Protein AF-A0AAW0S552-F1 (afdb_monomer_lite)

InterPro domains:
  IPR000876 Small ribosomal subunit protein eS4 [MF_00485] (7-237)
  IPR002942 RNA-binding S4 domain [SM00363] (42-106)
  IPR004113 FAD-binding oxidoreductase/transferase, type 4, C-terminal [PF02913] (469-713)
  IPR005824 KOW [PF00467] (178-211)
  IPR006094 FAD linked oxidase, N-terminal [PF01565] (293-431)
  IPR013843 Small ribosomal subunit protein eS4, N-terminal [PF08071] (3-39)
  IPR013845 Small ribosomal subunit protein eS4, central region [PF00900] (95-169)
  IPR014722 Large ribosomal subunit protein uL2, domain 2 [G3DSA:2.30.30.30] (175-244)
  IPR016164 FAD-linked oxidase-like, C-terminal [SSF55103] (472-716)
  IPR016166 FAD-binding domain, PCMH-type [PS51387] (289-468)
  IPR016169 FAD-binding, type PCMH, subdomain 2 [G3DSA:3.30.465.10] (263-484)
  IPR016171 Vanillyl-alcohol oxidase, C-terminal subdomain 2 [G3DSA:1.10.45.10] (675-714)
  IPR018199 Small ribosomal subunit protein eS4, N-terminal, conserved site [PS00528] (8-22)
  IPR032277 Small ribosomal subunit protein eS4, C-terminal domain [PF16121] (212-255)
  IPR036318 FAD-binding, type PCMH-like superfamily [SSF56176] (254-469)
  IPR036986 RNA-binding S4 domain superfamily [G3DSA:3.10.290.10] (1-117)
  IPR038237 Small ribosomal subunit protein eS4, central domain superfamily [G3DSA:2.40.50.740] (122-172)
  IPR041982 Small ribosomal subunit protein eS4, KOW domain [cd06087] (175-229)

Structure (mmCIF, N/CA/C/O backbone):
data_AF-A0AAW0S552-F1
#
_entry.id   AF-A0AAW0S552-F1
#
loop_
_atom_site.group_PDB
_atom_site.id
_atom_site.type_symbol
_atom_site.label_atom_id
_atom_site.label_alt_id
_atom_site.label_comp_id
_atom_site.label_asym_id
_atom_site.label_entity_id
_atom_site.label_seq_id
_atom_site.pdbx_PDB_ins_code
_atom_site.Cartn_x
_atom_site.Cartn_y
_atom_site.Cartn_z
_atom_site.occupancy
_atom_site.B_iso_or_equiv
_atom_site.auth_seq_id
_atom_site.auth_comp_id
_atom_site.auth_asym_id
_atom_site.auth_atom_id
_atom_site.pdbx_PDB_model_num
ATOM 1 N N . MET A 1 1 ? 35.941 -32.956 -36.647 1.00 34.06 1 MET A N 1
ATOM 2 C CA . MET A 1 1 ? 36.296 -31.707 -37.362 1.00 34.06 1 MET A CA 1
ATOM 3 C C . MET A 1 1 ? 35.033 -31.052 -37.908 1.00 34.06 1 MET A C 1
ATOM 5 O O . MET A 1 1 ? 34.411 -31.610 -38.804 1.00 34.06 1 MET A O 1
ATOM 9 N N . ALA A 1 2 ? 34.621 -29.905 -37.363 1.00 32.38 2 ALA A N 1
ATOM 10 C CA . ALA A 1 2 ? 33.518 -29.131 -37.929 1.00 32.38 2 ALA A CA 1
ATOM 11 C C . ALA A 1 2 ? 33.909 -28.647 -39.337 1.00 32.38 2 ALA A C 1
ATOM 13 O O . ALA A 1 2 ? 34.936 -27.987 -39.502 1.00 32.38 2 ALA A O 1
ATOM 14 N N . ARG A 1 3 ? 33.120 -28.993 -40.362 1.00 41.25 3 ARG A N 1
ATOM 15 C CA . ARG A 1 3 ? 33.304 -28.464 -41.722 1.00 41.25 3 ARG A CA 1
ATOM 16 C C . ARG A 1 3 ? 33.138 -26.942 -41.658 1.00 41.25 3 ARG A C 1
ATOM 18 O O . ARG A 1 3 ? 32.033 -26.456 -41.432 1.00 41.25 3 ARG A O 1
ATOM 25 N N . GLY A 1 4 ? 34.233 -26.198 -41.819 1.00 46.31 4 GLY A N 1
ATOM 26 C CA . GLY A 1 4 ? 34.212 -24.735 -41.851 1.00 46.31 4 GLY A CA 1
ATOM 27 C C . GLY A 1 4 ? 33.254 -24.188 -42.918 1.00 46.31 4 GLY A C 1
ATOM 28 O O . GLY A 1 4 ? 32.936 -24.860 -43.901 1.00 46.31 4 GLY A O 1
ATOM 29 N N . ILE A 1 5 ? 32.786 -22.953 -42.716 1.00 50.88 5 ILE A N 1
ATOM 30 C CA . ILE A 1 5 ? 31.801 -22.284 -43.579 1.00 50.88 5 ILE A CA 1
ATOM 31 C C . ILE A 1 5 ? 32.286 -22.288 -45.043 1.00 50.88 5 ILE A C 1
ATOM 33 O O . ILE A 1 5 ? 33.335 -21.731 -45.372 1.00 50.88 5 ILE A O 1
ATOM 37 N N . LYS A 1 6 ? 31.506 -22.919 -45.933 1.00 50.22 6 LYS A N 1
ATOM 38 C CA . LYS A 1 6 ? 31.803 -23.076 -47.368 1.00 50.22 6 LYS A CA 1
ATOM 39 C C . LYS A 1 6 ? 32.003 -21.707 -48.047 1.00 50.22 6 LYS A C 1
ATOM 41 O O . LYS A 1 6 ? 31.124 -20.846 -48.011 1.00 50.22 6 LYS A O 1
ATOM 46 N N . LYS A 1 7 ? 33.142 -21.519 -48.730 1.00 51.88 7 LYS A N 1
ATOM 47 C CA . LYS A 1 7 ? 33.541 -20.254 -49.393 1.00 51.88 7 LYS A CA 1
ATOM 48 C C . LYS A 1 7 ? 32.578 -19.762 -50.500 1.00 51.88 7 LYS A C 1
ATOM 50 O O . LYS A 1 7 ? 32.650 -18.590 -50.843 1.00 51.88 7 LYS A O 1
ATOM 55 N N . HIS A 1 8 ? 31.651 -20.590 -50.998 1.00 59.78 8 HIS A N 1
ATOM 56 C CA . HIS A 1 8 ? 30.729 -20.261 -52.104 1.00 59.78 8 HIS A CA 1
ATOM 57 C C . HIS A 1 8 ? 29.352 -19.696 -51.693 1.00 59.78 8 HIS A C 1
ATOM 59 O O . HIS A 1 8 ? 28.524 -19.419 -52.561 1.00 59.78 8 HIS A O 1
ATOM 65 N N . GLN A 1 9 ? 29.048 -19.545 -50.398 1.00 66.38 9 GLN A N 1
ATOM 66 C CA . GLN A 1 9 ? 27.740 -19.021 -49.978 1.00 66.38 9 GLN A CA 1
ATOM 67 C C . GLN A 1 9 ? 27.596 -17.519 -50.282 1.00 66.38 9 GLN A C 1
ATOM 69 O O . GLN A 1 9 ? 28.344 -16.703 -49.746 1.00 66.38 9 GLN A O 1
ATOM 74 N N . LYS A 1 10 ? 26.599 -17.158 -51.105 1.00 73.81 10 LYS A N 1
ATOM 75 C CA . LYS A 1 10 ? 26.245 -15.765 -51.463 1.00 73.81 10 LYS A CA 1
ATOM 76 C C . LYS A 1 10 ? 25.393 -15.051 -50.396 1.00 73.81 10 LYS A C 1
ATOM 78 O O . LYS A 1 10 ? 25.323 -13.824 -50.371 1.00 73.81 10 LYS A O 1
ATOM 83 N N . ARG A 1 11 ? 24.740 -15.811 -49.514 1.00 80.00 11 ARG A N 1
ATOM 84 C CA . ARG A 1 11 ? 23.916 -15.327 -48.393 1.00 80.00 11 ARG A CA 1
ATOM 85 C C . ARG A 1 11 ? 24.325 -16.051 -47.116 1.00 80.00 11 ARG A C 1
ATOM 87 O O . ARG A 1 11 ? 24.794 -17.183 -47.187 1.00 80.00 11 ARG A O 1
ATOM 94 N N . LEU A 1 12 ? 24.128 -15.407 -45.974 1.00 82.56 12 LEU A N 1
ATOM 95 C CA . LEU A 1 12 ? 24.342 -15.988 -44.650 1.00 82.56 12 LEU A CA 1
ATOM 96 C C . LEU A 1 12 ? 23.128 -15.736 -43.753 1.00 82.56 12 LEU A C 1
ATOM 98 O O . LEU A 1 12 ? 22.312 -14.862 -44.054 1.00 82.56 12 LEU A O 1
ATOM 102 N N . SER A 1 13 ? 23.011 -16.504 -42.669 1.00 80.00 13 SER A N 1
ATOM 103 C CA . SER A 1 13 ? 22.047 -16.213 -41.603 1.00 80.00 13 SER A CA 1
ATOM 104 C C . SER A 1 13 ? 22.439 -14.891 -40.956 1.00 80.00 13 SER A C 1
ATOM 106 O O . SER A 1 13 ? 23.504 -14.802 -40.345 1.00 80.00 13 SER A O 1
ATOM 108 N N . ALA A 1 14 ? 21.619 -13.864 -41.152 1.00 78.50 14 ALA A N 1
ATOM 109 C CA . ALA A 1 14 ? 21.895 -12.510 -40.714 1.00 78.50 14 ALA A CA 1
ATOM 110 C C . ALA A 1 14 ? 22.118 -12.488 -39.196 1.00 78.50 14 ALA A C 1
ATOM 112 O O . ALA A 1 14 ? 21.278 -12.995 -38.448 1.00 78.50 14 ALA A O 1
ATOM 113 N N . PRO A 1 15 ? 23.234 -11.915 -38.724 1.00 78.31 15 PRO A N 1
ATOM 114 C CA . PRO A 1 15 ? 23.424 -11.682 -37.308 1.00 78.31 15 PRO A CA 1
ATOM 115 C C . PRO A 1 15 ? 22.286 -10.847 -36.713 1.00 78.31 15 PRO A C 1
ATOM 117 O O . PRO A 1 15 ? 21.790 -9.907 -37.338 1.00 78.31 15 PRO A O 1
ATOM 120 N N . SER A 1 16 ? 21.917 -11.142 -35.466 1.00 73.69 16 SER A N 1
ATOM 121 C CA . SER A 1 16 ? 20.853 -10.433 -34.738 1.00 73.69 16 SER A CA 1
ATOM 122 C C . SER A 1 16 ? 21.083 -8.919 -34.659 1.00 73.69 16 SER A C 1
ATOM 124 O O . SER A 1 16 ? 20.129 -8.141 -34.662 1.00 73.69 16 SER A O 1
ATOM 126 N N . HIS A 1 17 ? 22.346 -8.485 -34.665 1.00 72.06 17 HIS A N 1
ATOM 127 C CA . HIS A 1 17 ? 22.723 -7.078 -34.623 1.00 72.06 17 HIS A CA 1
ATOM 128 C C . HIS A 1 17 ? 22.468 -6.309 -35.936 1.00 72.06 17 HIS A C 1
ATOM 130 O O . HIS A 1 17 ? 22.618 -5.090 -35.940 1.00 72.06 17 HIS A O 1
ATOM 136 N N . TRP A 1 18 ? 22.063 -6.970 -37.033 1.00 78.81 18 TRP A N 1
ATOM 137 C CA . TRP A 1 18 ? 21.659 -6.302 -38.287 1.00 78.81 18 TRP A CA 1
ATOM 138 C C . TRP A 1 18 ? 20.209 -5.819 -38.285 1.00 78.81 18 TRP A C 1
ATOM 140 O O . TRP A 1 18 ? 19.870 -4.953 -39.090 1.00 78.81 18 TRP A O 1
ATOM 150 N N . LEU A 1 19 ? 19.378 -6.344 -37.373 1.00 71.62 19 LEU A N 1
ATOM 151 C CA . LEU A 1 19 ? 18.000 -5.898 -37.143 1.00 71.62 19 LEU A CA 1
ATOM 152 C C . LEU A 1 19 ? 17.183 -5.861 -38.452 1.00 71.62 19 LEU A C 1
ATOM 154 O O . LEU A 1 19 ? 16.683 -4.815 -38.873 1.00 71.62 19 LEU A O 1
ATOM 158 N N . LEU A 1 20 ? 17.099 -7.019 -39.117 1.00 74.75 20 LEU A N 1
ATOM 159 C CA . LEU A 1 20 ? 16.210 -7.215 -40.264 1.00 74.75 20 LEU A CA 1
ATOM 160 C C . LEU A 1 20 ? 14.746 -7.175 -39.809 1.00 74.75 20 LEU A C 1
ATOM 162 O O . LEU A 1 20 ? 14.437 -7.499 -38.661 1.00 74.75 20 LEU A O 1
ATOM 166 N N . ASP A 1 21 ? 13.843 -6.764 -40.699 1.00 65.44 21 ASP A N 1
ATOM 167 C CA . ASP A 1 21 ? 12.416 -6.769 -40.378 1.00 65.44 21 ASP A CA 1
ATOM 168 C C . ASP A 1 21 ? 11.881 -8.214 -40.309 1.00 65.44 21 ASP A C 1
ATOM 170 O O . ASP A 1 21 ? 12.421 -9.117 -40.956 1.00 65.44 21 ASP A O 1
ATOM 174 N N . LYS A 1 22 ? 10.815 -8.441 -39.527 1.00 59.59 22 LYS A N 1
ATOM 175 C CA . LYS A 1 22 ? 10.247 -9.783 -39.296 1.00 59.59 22 LYS A CA 1
ATOM 176 C C . LYS A 1 22 ? 9.752 -10.474 -40.582 1.00 59.59 22 LYS A C 1
ATOM 178 O O . LYS A 1 22 ? 9.683 -11.697 -40.601 1.00 59.59 22 LYS A O 1
ATOM 183 N N . LEU A 1 23 ? 9.426 -9.718 -41.635 1.00 54.12 23 LEU A N 1
ATOM 184 C CA . LEU A 1 23 ? 8.853 -10.219 -42.895 1.00 54.12 23 LEU A CA 1
ATOM 185 C C . LEU A 1 23 ? 9.921 -10.503 -43.972 1.00 54.12 23 LEU A C 1
ATOM 187 O O . LEU A 1 23 ? 9.688 -11.267 -44.902 1.00 54.12 23 LEU A O 1
ATOM 191 N N . SER A 1 24 ? 11.113 -9.922 -43.840 1.00 60.47 24 SER A N 1
ATOM 192 C CA . SER A 1 24 ? 12.215 -9.967 -44.812 1.00 60.47 24 SER A CA 1
ATOM 193 C C . SER A 1 24 ? 13.096 -11.219 -44.701 1.00 60.47 24 SER A C 1
ATOM 195 O O . SER A 1 24 ? 13.981 -11.432 -45.539 1.00 60.47 24 SER A O 1
ATOM 197 N N . GLY A 1 25 ? 12.814 -12.076 -43.714 1.00 63.88 25 GLY A N 1
ATOM 198 C CA . GLY A 1 25 ? 13.479 -13.356 -43.479 1.00 63.88 25 GLY A CA 1
ATOM 199 C C . GLY A 1 25 ? 14.821 -13.253 -42.739 1.00 63.88 25 GLY A C 1
ATOM 200 O O . GLY A 1 25 ? 15.361 -12.177 -42.504 1.00 63.88 25 GLY A O 1
ATOM 201 N N . VAL A 1 26 ? 15.386 -14.411 -42.378 1.00 71.50 26 VAL A N 1
ATOM 202 C CA . VAL A 1 26 ? 16.596 -14.524 -41.529 1.00 71.50 26 VAL A CA 1
ATOM 203 C C . VAL A 1 26 ? 17.903 -14.448 -42.339 1.00 71.50 26 VAL A C 1
ATOM 205 O O . VAL A 1 26 ? 18.991 -14.441 -41.776 1.00 71.50 26 VAL A O 1
ATOM 208 N N . TYR A 1 27 ? 17.843 -14.378 -43.673 1.00 79.81 27 TYR A N 1
ATOM 209 C CA . TYR A 1 27 ? 19.029 -14.432 -44.538 1.00 79.81 27 TYR A CA 1
ATOM 210 C C . TYR A 1 27 ? 19.351 -13.088 -45.191 1.00 79.81 27 TYR A C 1
ATOM 212 O O . TYR A 1 27 ? 18.519 -12.523 -45.902 1.00 79.81 27 TYR A O 1
ATOM 220 N N . ALA A 1 28 ? 20.606 -12.650 -45.104 1.00 83.50 28 ALA A N 1
ATOM 221 C CA . ALA A 1 28 ? 21.096 -11.434 -45.756 1.00 83.50 28 ALA A CA 1
ATOM 222 C C . ALA A 1 28 ? 22.297 -11.707 -46.683 1.00 83.50 28 ALA A C 1
ATOM 224 O O . ALA A 1 28 ? 22.940 -12.759 -46.573 1.00 83.50 28 ALA A O 1
ATOM 225 N N . PRO A 1 29 ? 22.586 -10.801 -47.640 1.00 86.25 29 PRO A N 1
ATOM 226 C CA . PRO A 1 29 ? 23.786 -10.880 -48.468 1.00 86.25 29 PRO A CA 1
ATOM 227 C C . PRO A 1 29 ? 25.047 -10.979 -47.609 1.00 86.25 29 PRO A C 1
ATOM 229 O O . PRO A 1 29 ? 25.197 -10.256 -46.624 1.00 86.25 29 PRO A O 1
ATOM 232 N N . LYS A 1 30 ? 25.947 -11.894 -47.975 1.00 86.19 30 LYS A N 1
ATOM 233 C CA . LYS A 1 30 ? 27.215 -12.066 -47.266 1.00 86.19 30 LYS A CA 1
ATOM 234 C C . LYS A 1 30 ? 28.119 -10.844 -47.515 1.00 86.19 30 LYS A C 1
ATOM 236 O O . LYS A 1 30 ? 28.298 -10.498 -48.680 1.00 86.19 30 LYS A O 1
ATOM 241 N N . PRO A 1 31 ? 28.713 -10.230 -46.474 1.00 88.50 31 PRO A N 1
ATOM 242 C CA . PRO A 1 31 ? 29.664 -9.144 -46.652 1.00 88.50 31 PRO A CA 1
ATOM 243 C C . PRO A 1 31 ? 30.914 -9.610 -47.408 1.00 88.50 31 PRO A C 1
ATOM 245 O O . PRO A 1 31 ? 31.376 -10.745 -47.235 1.00 88.50 31 PRO A O 1
ATOM 248 N N . SER A 1 32 ? 31.460 -8.725 -48.235 1.00 88.12 32 SER A N 1
ATOM 249 C CA . SER A 1 32 ? 32.746 -8.888 -48.911 1.00 88.12 32 SER A CA 1
ATOM 250 C C . SER A 1 32 ? 33.887 -8.974 -47.889 1.00 88.12 32 SER A C 1
ATOM 252 O O . SER A 1 32 ? 33.740 -8.580 -46.730 1.00 88.12 32 SER A O 1
ATOM 254 N N . ALA A 1 33 ? 35.054 -9.472 -48.306 1.00 83.75 33 ALA A N 1
ATOM 255 C CA . ALA A 1 33 ? 36.259 -9.359 -47.484 1.00 83.75 33 ALA A CA 1
ATOM 256 C C . ALA A 1 33 ? 36.639 -7.877 -47.321 1.00 83.75 33 ALA A C 1
ATOM 258 O O . ALA A 1 33 ? 36.611 -7.118 -48.289 1.00 83.75 33 ALA A O 1
ATOM 259 N N . GLY A 1 34 ? 36.992 -7.462 -46.106 1.00 85.38 34 GLY A N 1
ATOM 260 C CA . GLY A 1 34 ? 37.284 -6.063 -45.817 1.00 85.38 34 GLY A CA 1
ATOM 261 C C . GLY A 1 34 ? 37.871 -5.843 -44.420 1.00 85.38 34 GLY A C 1
ATOM 262 O O . GLY A 1 34 ? 38.338 -6.803 -43.803 1.00 85.38 34 GLY A O 1
ATOM 263 N N . PRO A 1 35 ? 37.876 -4.589 -43.934 1.00 84.12 35 PRO A N 1
ATOM 264 C CA . PRO A 1 35 ? 38.558 -4.199 -42.693 1.00 84.12 35 PRO A CA 1
ATOM 265 C C . PRO A 1 35 ? 37.958 -4.823 -41.426 1.00 84.12 35 PRO A C 1
ATOM 267 O O . PRO A 1 35 ? 38.655 -5.015 -40.429 1.00 84.12 35 PRO A O 1
ATOM 270 N N . HIS A 1 36 ? 36.674 -5.178 -41.472 1.00 88.25 36 HIS A N 1
ATOM 271 C CA . HIS A 1 36 ? 35.928 -5.704 -40.333 1.00 88.25 36 HIS A CA 1
ATOM 272 C C . HIS A 1 36 ? 35.686 -7.209 -40.453 1.00 88.25 36 HIS A C 1
ATOM 274 O O . HIS A 1 36 ? 35.564 -7.767 -41.547 1.00 88.25 36 HIS A O 1
ATOM 280 N N . LYS A 1 37 ? 35.589 -7.895 -39.308 1.00 84.25 37 LYS A N 1
ATOM 281 C CA . LYS A 1 37 ? 35.230 -9.321 -39.278 1.00 84.25 37 LYS A CA 1
ATOM 282 C C . LYS A 1 37 ? 33.804 -9.493 -39.808 1.00 84.25 37 LYS A C 1
ATOM 284 O O . LYS A 1 37 ? 32.930 -8.697 -39.491 1.00 84.25 37 LYS A O 1
ATOM 289 N N . LEU A 1 38 ? 33.536 -10.594 -40.516 1.00 81.38 38 LEU A N 1
ATOM 290 C CA . LEU A 1 38 ? 32.208 -10.881 -41.095 1.00 81.38 38 LEU A CA 1
ATOM 291 C C . LEU A 1 38 ? 31.054 -10.831 -40.079 1.00 81.38 38 LEU A C 1
ATOM 293 O O . LEU A 1 38 ? 29.926 -10.535 -40.450 1.00 81.38 38 LEU A O 1
ATOM 297 N N . ARG A 1 39 ? 31.342 -11.137 -38.809 1.00 77.50 39 ARG A N 1
ATOM 298 C CA . ARG A 1 39 ? 30.379 -11.123 -37.700 1.00 77.50 39 ARG A CA 1
ATOM 299 C C . ARG A 1 39 ? 30.283 -9.783 -36.960 1.00 77.50 39 ARG A C 1
ATOM 301 O O . ARG A 1 39 ? 29.458 -9.684 -36.073 1.00 77.50 39 ARG A O 1
ATOM 308 N N . ASP A 1 40 ? 31.132 -8.814 -37.290 1.00 82.31 40 ASP A N 1
ATOM 309 C CA . ASP A 1 40 ? 31.257 -7.521 -36.601 1.00 82.31 40 ASP A CA 1
ATOM 310 C C . ASP A 1 40 ? 31.121 -6.361 -37.617 1.00 82.31 40 ASP A C 1
ATOM 312 O O . ASP A 1 40 ? 31.753 -5.314 -37.486 1.00 82.31 40 ASP A O 1
ATOM 316 N N . CYS A 1 41 ? 30.342 -6.570 -38.684 1.00 88.88 41 CYS A N 1
ATOM 317 C CA . CYS A 1 41 ? 30.104 -5.594 -39.749 1.00 88.88 41 CYS A CA 1
ATOM 318 C C . CYS A 1 41 ? 28.684 -5.715 -40.298 1.00 88.88 41 CYS A C 1
ATOM 320 O O . CYS A 1 41 ? 28.066 -6.766 -40.167 1.00 88.88 41 CYS A O 1
ATOM 322 N N . MET A 1 42 ? 28.193 -4.663 -40.940 1.00 89.56 42 MET A N 1
ATOM 323 C CA . MET A 1 42 ? 26.938 -4.579 -41.672 1.00 89.56 42 MET A CA 1
ATOM 324 C C . MET A 1 42 ? 27.247 -4.285 -43.150 1.00 89.56 42 MET A C 1
ATOM 326 O O . MET A 1 42 ? 27.967 -3.331 -43.448 1.00 89.56 42 MET A O 1
ATOM 330 N N . PRO A 1 43 ? 26.721 -5.072 -44.104 1.00 91.62 43 PRO A N 1
ATOM 331 C CA . PRO A 1 43 ? 26.929 -4.792 -45.519 1.00 91.62 43 PRO A CA 1
ATOM 332 C C . PRO A 1 43 ? 26.116 -3.558 -45.950 1.00 91.62 43 PRO A C 1
ATOM 334 O O . PRO A 1 43 ? 24.976 -3.383 -45.509 1.00 91.62 43 PRO A O 1
ATOM 337 N N . LEU A 1 44 ? 26.661 -2.727 -46.848 1.00 91.62 44 LEU A N 1
ATOM 338 C CA . LEU A 1 44 ? 26.014 -1.474 -47.285 1.00 91.62 44 LEU A CA 1
ATOM 339 C C . LEU A 1 44 ? 24.595 -1.656 -47.839 1.00 91.62 44 LEU A C 1
ATOM 341 O O . LEU A 1 44 ? 23.746 -0.786 -47.662 1.00 91.62 44 LEU A O 1
ATOM 345 N N . ILE A 1 45 ? 24.293 -2.800 -48.450 1.00 91.19 45 ILE A N 1
ATOM 346 C CA . ILE A 1 45 ? 22.931 -3.122 -48.876 1.00 91.19 45 ILE A CA 1
ATOM 347 C C . ILE A 1 45 ? 21.937 -3.184 -47.715 1.00 91.19 45 ILE A C 1
ATOM 349 O O . ILE A 1 45 ? 20.824 -2.689 -47.855 1.00 91.19 45 ILE A O 1
ATOM 353 N N . VAL A 1 46 ? 22.325 -3.737 -46.564 1.00 89.00 46 VAL A N 1
ATOM 354 C CA . VAL A 1 46 ? 21.469 -3.755 -45.367 1.00 89.00 46 VAL A CA 1
ATOM 355 C C . VAL A 1 46 ? 21.319 -2.337 -44.817 1.00 89.00 46 VAL A C 1
ATOM 357 O O . VAL A 1 46 ? 20.217 -1.939 -44.447 1.00 89.00 46 VAL A O 1
ATOM 360 N N . PHE A 1 47 ? 22.388 -1.542 -44.837 1.00 90.31 47 PHE A N 1
ATOM 361 C CA . PHE A 1 47 ? 22.343 -0.143 -44.419 1.00 90.31 47 PHE A CA 1
ATOM 362 C C . PHE A 1 47 ? 21.353 0.688 -45.260 1.00 90.31 47 PHE A C 1
ATOM 364 O O . PHE A 1 47 ? 20.395 1.241 -44.724 1.00 90.31 47 PHE A O 1
ATOM 371 N N . ILE A 1 48 ? 21.513 0.712 -46.585 1.00 90.19 48 ILE A N 1
ATOM 372 C CA . ILE A 1 48 ? 20.699 1.542 -47.491 1.00 90.19 48 ILE A CA 1
ATOM 373 C C . ILE A 1 48 ? 19.249 1.044 -47.560 1.00 90.19 48 ILE A C 1
ATOM 375 O O . ILE A 1 48 ? 18.309 1.833 -47.456 1.00 90.19 48 ILE A O 1
ATOM 379 N N . ARG A 1 49 ? 19.052 -0.270 -47.718 1.00 88.50 49 ARG A N 1
ATOM 380 C CA . ARG A 1 49 ? 17.725 -0.862 -47.931 1.00 88.50 49 ARG A CA 1
ATOM 381 C C . ARG A 1 49 ? 16.947 -1.045 -46.636 1.00 88.50 49 ARG A C 1
ATOM 383 O O . ARG A 1 49 ? 15.767 -0.734 -46.590 1.00 88.50 49 ARG A O 1
ATOM 390 N N . ASN A 1 50 ? 17.561 -1.604 -45.593 1.00 86.50 50 ASN A N 1
ATOM 391 C CA . ASN A 1 50 ? 16.833 -1.998 -44.384 1.00 86.50 50 ASN A CA 1
ATOM 392 C C . ASN A 1 50 ? 16.858 -0.918 -43.302 1.00 86.50 50 ASN A C 1
ATOM 394 O O . ASN A 1 50 ? 15.857 -0.786 -42.601 1.00 86.50 50 ASN A O 1
ATOM 398 N N . ARG A 1 51 ? 17.963 -0.172 -43.159 1.00 86.94 51 ARG A N 1
ATOM 399 C CA . ARG A 1 51 ? 18.096 0.854 -42.111 1.00 86.94 51 ARG A CA 1
ATOM 400 C C . ARG A 1 51 ? 17.573 2.213 -42.564 1.00 86.94 51 ARG A C 1
ATOM 402 O O . ARG A 1 51 ? 16.728 2.765 -41.874 1.00 86.94 51 ARG A O 1
ATOM 409 N N . LEU A 1 52 ? 18.027 2.710 -43.716 1.00 88.56 52 LEU A N 1
ATOM 410 C CA . LEU A 1 52 ? 17.596 4.013 -44.246 1.00 88.56 52 LEU A CA 1
ATOM 411 C C . LEU A 1 52 ? 16.314 3.949 -45.082 1.00 88.56 52 LEU A C 1
ATOM 413 O O . LEU A 1 52 ? 15.661 4.968 -45.266 1.00 88.56 52 LEU A O 1
ATOM 417 N N . LYS A 1 53 ? 15.944 2.765 -45.591 1.00 87.88 53 LYS A N 1
ATOM 418 C CA . LYS A 1 53 ? 14.785 2.573 -46.486 1.00 87.88 53 LYS A CA 1
ATOM 419 C C . LYS A 1 53 ? 14.857 3.411 -47.779 1.00 87.88 53 LYS A C 1
ATOM 421 O O . LYS A 1 53 ? 13.838 3.643 -48.413 1.00 87.88 53 LYS A O 1
ATOM 426 N N . TYR A 1 54 ? 16.059 3.804 -48.215 1.00 88.31 54 TYR A N 1
ATOM 427 C CA . TYR A 1 54 ? 16.284 4.573 -49.456 1.00 88.31 54 TYR A CA 1
ATOM 428 C C . TYR A 1 54 ? 16.195 3.720 -50.728 1.00 88.31 54 TYR A C 1
ATOM 430 O O . TYR A 1 54 ? 16.124 4.251 -51.831 1.00 88.31 54 TYR A O 1
ATOM 438 N N . ALA A 1 55 ? 16.215 2.397 -50.580 1.00 87.94 55 ALA A N 1
ATOM 439 C CA . ALA A 1 55 ? 15.999 1.443 -51.656 1.00 87.94 55 ALA A CA 1
ATOM 440 C C . ALA A 1 55 ? 15.031 0.355 -51.187 1.00 87.94 55 ALA A C 1
ATOM 442 O O . ALA A 1 55 ? 15.097 -0.089 -50.039 1.00 87.94 55 ALA A O 1
ATOM 443 N N . LEU A 1 56 ? 14.189 -0.130 -52.091 1.00 84.75 56 LEU A N 1
ATOM 444 C CA . LEU A 1 56 ? 13.277 -1.251 -51.877 1.00 84.75 56 LEU A CA 1
ATOM 445 C C . LEU A 1 56 ? 13.950 -2.585 -52.226 1.00 84.75 56 LEU A C 1
ATOM 447 O O . LEU A 1 56 ? 13.748 -3.599 -51.546 1.00 84.75 56 LEU A O 1
ATOM 451 N N . ASN A 1 57 ? 14.791 -2.592 -53.266 1.00 86.81 57 ASN A N 1
ATOM 452 C CA . ASN A 1 57 ? 15.390 -3.805 -53.824 1.00 86.81 57 ASN A CA 1
ATOM 453 C C . ASN A 1 57 ? 16.898 -3.679 -54.135 1.00 86.81 57 ASN A C 1
ATOM 455 O O . ASN A 1 57 ? 17.520 -2.622 -54.031 1.00 86.81 57 ASN A O 1
ATOM 459 N N . TYR A 1 58 ? 17.496 -4.811 -54.524 1.00 86.00 58 TYR A N 1
ATOM 460 C CA . TYR A 1 58 ? 18.927 -4.935 -54.827 1.00 86.00 58 TYR A CA 1
ATOM 461 C C . TYR A 1 58 ? 19.374 -4.056 -56.008 1.00 86.00 58 TYR A C 1
ATOM 463 O O . TYR A 1 58 ? 20.477 -3.512 -55.989 1.00 86.00 58 TYR A O 1
ATOM 471 N N . ARG A 1 59 ? 18.533 -3.906 -57.042 1.00 88.44 59 ARG A N 1
ATOM 472 C CA . ARG A 1 59 ? 18.866 -3.121 -58.244 1.00 88.44 59 ARG A CA 1
ATOM 473 C C . ARG A 1 59 ? 18.947 -1.631 -57.923 1.00 88.44 59 ARG A C 1
ATOM 475 O O . ARG A 1 59 ? 19.862 -0.959 -58.392 1.00 88.44 59 ARG A O 1
ATOM 482 N N . GLU A 1 60 ? 18.048 -1.140 -57.080 1.00 91.38 60 GLU A N 1
ATOM 483 C CA . GLU A 1 60 ? 18.061 0.244 -56.601 1.00 91.38 60 GLU A CA 1
ATOM 484 C C . GLU A 1 60 ? 19.278 0.526 -55.723 1.00 91.38 60 GLU A C 1
ATOM 486 O O . GLU A 1 60 ? 19.991 1.491 -55.976 1.00 91.38 60 GLU A O 1
ATOM 491 N N . THR A 1 61 ? 19.596 -0.357 -54.766 1.00 89.50 61 THR A N 1
ATOM 492 C CA . THR A 1 61 ? 20.822 -0.211 -53.957 1.00 89.50 61 THR A CA 1
ATOM 493 C C . THR A 1 61 ? 22.065 -0.151 -54.849 1.00 89.50 61 THR A C 1
ATOM 495 O O . THR A 1 61 ? 22.920 0.713 -54.660 1.00 89.50 61 THR A O 1
ATOM 498 N N . ARG A 1 62 ? 22.158 -1.032 -55.857 1.00 92.12 62 ARG A N 1
ATOM 499 C CA . ARG A 1 62 ? 23.257 -1.008 -56.831 1.00 92.12 62 ARG A CA 1
ATOM 500 C C . ARG A 1 62 ? 23.316 0.326 -57.564 1.00 92.12 62 ARG A C 1
ATOM 502 O O . ARG A 1 62 ? 24.396 0.885 -57.706 1.00 92.12 62 ARG A O 1
ATOM 509 N N . SER A 1 63 ? 22.171 0.824 -58.019 1.00 90.81 63 SER A N 1
ATOM 510 C CA . SER A 1 63 ? 22.081 2.080 -58.765 1.00 90.81 63 SER A CA 1
ATOM 511 C C . SER A 1 63 ? 22.534 3.268 -57.914 1.00 90.81 63 SER A C 1
ATOM 513 O O . SER A 1 63 ? 23.338 4.065 -58.385 1.00 90.81 63 SER A O 1
ATOM 515 N N . ILE A 1 64 ? 22.118 3.332 -56.644 1.00 90.56 64 ILE A N 1
ATOM 516 C CA . ILE A 1 64 ? 22.546 4.364 -55.686 1.00 90.56 64 ILE A CA 1
ATOM 517 C C . ILE A 1 64 ? 24.067 4.332 -55.487 1.00 90.56 64 ILE A C 1
ATOM 519 O O . ILE A 1 64 ? 24.726 5.364 -55.575 1.00 90.56 64 ILE A O 1
ATOM 523 N N . LEU A 1 65 ? 24.654 3.153 -55.261 1.00 92.06 65 LEU A N 1
ATOM 524 C CA . LEU A 1 65 ? 26.102 3.038 -55.054 1.00 92.06 65 LEU A CA 1
ATOM 525 C C . LEU A 1 65 ? 26.911 3.332 -56.327 1.00 92.06 65 LEU A C 1
ATOM 527 O O . LEU A 1 65 ? 27.992 3.914 -56.251 1.00 92.06 65 LEU A O 1
ATOM 531 N N . MET A 1 66 ? 26.391 2.981 -57.508 1.00 92.31 66 MET A N 1
ATOM 532 C CA . MET A 1 66 ? 27.048 3.260 -58.792 1.00 92.31 66 MET A CA 1
ATOM 533 C C . MET A 1 66 ? 27.066 4.752 -59.151 1.00 92.31 66 MET A C 1
ATOM 535 O O . MET A 1 66 ? 27.922 5.156 -59.934 1.00 92.31 66 MET A O 1
ATOM 539 N N . GLN A 1 67 ? 26.214 5.579 -58.534 1.00 91.75 67 GLN A N 1
ATOM 540 C CA . GLN A 1 67 ? 26.296 7.042 -58.642 1.00 91.75 67 GLN A CA 1
ATOM 541 C C . GLN A 1 67 ? 27.524 7.629 -57.926 1.00 91.75 67 GLN A C 1
ATOM 543 O O . GLN A 1 67 ? 27.798 8.810 -58.087 1.00 91.75 67 GLN A O 1
ATOM 548 N N . ARG A 1 68 ? 28.286 6.822 -57.165 1.00 92.94 68 ARG A N 1
ATOM 549 C CA . ARG A 1 68 ? 29.513 7.230 -56.449 1.00 92.94 68 ARG A CA 1
ATOM 550 C C . ARG A 1 68 ? 29.308 8.282 -55.345 1.00 92.94 68 ARG A C 1
ATOM 552 O O . ARG A 1 68 ? 30.276 8.880 -54.896 1.00 92.94 68 ARG A O 1
ATOM 559 N N . LEU A 1 69 ? 28.075 8.428 -54.857 1.00 90.50 69 LEU A N 1
ATOM 560 C CA . LEU A 1 69 ? 27.672 9.427 -53.851 1.00 90.50 69 LEU A CA 1
ATOM 561 C C . LEU A 1 69 ? 27.740 8.924 -52.400 1.00 90.50 69 LEU A C 1
ATOM 563 O O . LEU A 1 69 ? 27.557 9.702 -51.465 1.00 90.50 69 LEU A O 1
ATOM 567 N N . VAL A 1 70 ? 27.951 7.618 -52.201 1.00 93.69 70 VAL A N 1
ATOM 568 C CA . VAL A 1 70 ? 28.058 7.003 -50.871 1.00 93.69 70 VAL A CA 1
ATOM 569 C C . VAL A 1 70 ? 29.527 6.769 -50.547 1.00 93.69 70 VAL A C 1
ATOM 571 O O . VAL A 1 70 ? 30.232 6.029 -51.247 1.00 93.69 70 VAL A O 1
ATOM 574 N N . LYS A 1 71 ? 29.985 7.388 -49.461 1.00 94.56 71 LYS A N 1
ATOM 575 C CA . LYS A 1 71 ? 31.352 7.265 -48.956 1.00 94.56 71 LYS A CA 1
ATOM 576 C C . LYS A 1 71 ? 31.351 6.530 -47.623 1.00 94.56 71 LYS A C 1
ATOM 578 O O . LYS A 1 71 ? 30.490 6.770 -46.785 1.00 94.56 71 LYS A O 1
ATOM 583 N N . VAL A 1 72 ? 32.332 5.652 -47.425 1.00 93.69 72 VAL A N 1
ATOM 584 C CA . VAL A 1 72 ? 32.644 5.058 -46.118 1.00 93.69 72 VAL A CA 1
ATOM 585 C C . VAL A 1 72 ? 34.056 5.475 -45.742 1.00 93.69 72 VAL A C 1
ATOM 587 O O . VAL A 1 72 ? 34.996 5.198 -46.494 1.00 93.69 72 VAL A O 1
ATOM 590 N N . ASP A 1 73 ? 34.194 6.149 -44.603 1.00 91.69 73 ASP A N 1
ATOM 591 C CA . ASP A 1 73 ? 35.428 6.774 -44.127 1.00 91.69 73 ASP A CA 1
ATOM 592 C C . ASP A 1 73 ? 36.088 7.672 -45.192 1.00 91.69 73 ASP A C 1
ATOM 594 O O . ASP A 1 73 ? 37.266 7.507 -45.524 1.00 91.69 73 ASP A O 1
ATOM 598 N N . GLY A 1 74 ? 35.292 8.542 -45.823 1.00 89.31 74 GLY A N 1
ATOM 599 C CA . GLY A 1 74 ? 35.738 9.458 -46.882 1.00 89.31 74 GLY A CA 1
ATOM 600 C C . GLY A 1 74 ? 35.995 8.812 -48.253 1.00 89.31 74 GLY A C 1
ATOM 601 O O . GLY A 1 74 ? 36.182 9.520 -49.241 1.00 89.31 74 GLY A O 1
ATOM 602 N N . LYS A 1 75 ? 35.958 7.476 -48.367 1.00 91.38 75 LYS A N 1
ATOM 603 C CA . LYS A 1 75 ? 36.220 6.753 -49.625 1.00 91.38 75 LYS A CA 1
ATOM 604 C C . LYS A 1 75 ? 34.926 6.328 -50.306 1.00 91.38 75 LYS A C 1
ATOM 606 O O . LYS A 1 75 ? 34.103 5.653 -49.695 1.00 91.38 75 LYS A O 1
ATOM 611 N N . VAL A 1 76 ? 34.786 6.649 -51.592 1.00 94.06 76 VAL A N 1
ATOM 612 C CA . VAL A 1 76 ? 33.648 6.225 -52.425 1.00 94.06 76 VAL A CA 1
ATOM 613 C C . VAL A 1 76 ? 33.558 4.697 -52.465 1.00 94.06 76 VAL A C 1
ATOM 615 O O . VAL A 1 76 ? 34.548 4.020 -52.760 1.00 94.06 76 VAL A O 1
ATOM 618 N N . ARG A 1 77 ? 32.370 4.145 -52.190 1.00 93.75 77 ARG A N 1
ATOM 619 C CA . ARG A 1 77 ? 32.110 2.698 -52.236 1.00 93.75 77 ARG A CA 1
ATOM 620 C C . ARG A 1 77 ? 31.020 2.367 -53.246 1.00 93.75 77 ARG A C 1
ATOM 622 O O . ARG A 1 77 ? 29.901 2.846 -53.143 1.00 93.75 77 ARG A O 1
ATOM 629 N N . THR A 1 78 ? 31.352 1.493 -54.193 1.00 91.94 78 THR A N 1
ATOM 630 C CA . THR A 1 78 ? 30.411 0.943 -55.185 1.00 91.94 78 THR A CA 1
ATOM 631 C C . THR A 1 78 ? 29.988 -0.499 -54.870 1.00 91.94 78 THR A C 1
ATOM 633 O O . THR A 1 78 ? 29.028 -1.005 -55.449 1.00 91.94 78 THR A O 1
ATOM 636 N N . ASP A 1 79 ? 30.686 -1.169 -53.946 1.00 90.56 79 ASP A N 1
ATOM 637 C CA . ASP A 1 79 ? 30.388 -2.539 -53.522 1.00 90.56 79 ASP A CA 1
ATOM 638 C C . ASP A 1 79 ? 29.210 -2.573 -52.532 1.00 90.56 79 ASP A C 1
ATOM 640 O O . ASP A 1 79 ? 29.318 -2.124 -51.390 1.00 90.56 79 ASP A O 1
ATOM 644 N N . MET A 1 80 ? 28.090 -3.162 -52.956 1.00 90.12 80 MET A N 1
ATOM 645 C CA . MET A 1 80 ? 26.890 -3.354 -52.128 1.00 90.12 80 MET A CA 1
ATOM 646 C C . MET A 1 80 ? 27.128 -4.202 -50.885 1.00 90.12 80 MET A C 1
ATOM 648 O O . MET A 1 80 ? 26.415 -4.050 -49.893 1.00 90.12 80 MET A O 1
ATOM 652 N N . THR A 1 81 ? 28.085 -5.122 -50.935 1.00 90.44 81 THR A N 1
ATOM 653 C CA . THR A 1 81 ? 28.409 -6.002 -49.815 1.00 90.44 81 THR A CA 1
ATOM 654 C C . THR A 1 81 ? 29.625 -5.519 -49.038 1.00 90.44 81 THR A C 1
ATOM 656 O O . THR A 1 81 ? 30.123 -6.261 -48.194 1.00 90.44 81 THR A O 1
ATOM 659 N N . TYR A 1 82 ? 30.069 -4.273 -49.245 1.00 93.31 82 TYR A N 1
ATOM 660 C CA . TYR A 1 82 ? 31.160 -3.693 -48.467 1.00 93.31 82 TYR A CA 1
ATOM 661 C C . TYR A 1 82 ? 30.852 -3.771 -46.958 1.00 93.31 82 TYR A C 1
ATOM 663 O O . TYR A 1 82 ? 29.779 -3.317 -46.545 1.00 93.31 82 TYR A O 1
ATOM 671 N N . PRO A 1 83 ? 31.753 -4.344 -46.137 1.00 92.00 83 PRO A N 1
ATOM 672 C CA . PRO A 1 83 ? 31.525 -4.534 -44.708 1.00 92.00 83 PRO A CA 1
ATOM 673 C C . PRO A 1 83 ? 31.805 -3.235 -43.942 1.00 92.00 83 PRO A C 1
ATOM 675 O O . PRO A 1 83 ? 32.950 -2.983 -43.574 1.00 92.00 83 PRO A O 1
ATOM 678 N N . ALA A 1 84 ? 30.781 -2.419 -43.688 1.00 92.25 84 ALA A N 1
ATOM 679 C CA . ALA A 1 84 ? 30.895 -1.266 -42.791 1.00 92.25 84 ALA A CA 1
ATOM 680 C C . ALA A 1 84 ? 30.767 -1.732 -41.333 1.00 92.25 84 ALA A C 1
ATOM 682 O O . ALA A 1 84 ? 29.898 -2.543 -41.023 1.00 92.25 84 ALA A O 1
ATOM 683 N N . GLY A 1 85 ? 31.638 -1.285 -40.436 1.00 91.81 85 GLY A N 1
ATOM 684 C CA . GLY A 1 85 ? 31.699 -1.776 -39.057 1.00 91.81 85 GLY A CA 1
ATOM 685 C C . GLY A 1 85 ? 31.576 -0.686 -38.006 1.00 91.81 85 GLY A C 1
ATOM 686 O O . GLY A 1 85 ? 31.255 0.462 -38.294 1.00 91.81 85 GLY A O 1
ATOM 687 N N . PHE A 1 86 ? 31.821 -1.074 -36.757 1.00 92.00 86 PHE A N 1
ATOM 688 C CA . PHE A 1 86 ? 31.810 -0.165 -35.613 1.00 92.00 86 PHE A CA 1
ATOM 689 C C . PHE A 1 86 ? 32.762 1.031 -35.833 1.00 92.00 86 PHE A C 1
ATOM 691 O O . PHE A 1 86 ? 33.885 0.840 -36.292 1.00 92.00 86 PHE A O 1
ATOM 698 N N . MET A 1 87 ? 32.307 2.245 -35.501 1.00 93.56 87 MET A N 1
ATOM 699 C CA . MET A 1 87 ? 32.973 3.545 -35.714 1.00 93.56 87 MET A CA 1
ATOM 700 C C . MET A 1 87 ? 33.184 3.993 -37.167 1.00 93.56 87 MET A C 1
ATOM 702 O O . MET A 1 87 ? 33.723 5.083 -37.372 1.00 93.56 87 MET A O 1
ATOM 706 N N . ASP A 1 88 ? 32.753 3.227 -38.172 1.00 94.44 88 ASP A N 1
ATOM 707 C CA . ASP A 1 88 ? 32.814 3.711 -39.553 1.00 94.44 88 ASP A CA 1
ATOM 708 C C . ASP A 1 88 ? 31.838 4.877 -39.757 1.00 94.44 88 ASP A C 1
ATOM 710 O O . ASP A 1 88 ? 30.701 4.859 -39.262 1.00 94.44 88 ASP A O 1
ATOM 714 N N . VAL A 1 89 ? 32.295 5.881 -40.509 1.00 94.56 89 VAL A N 1
ATOM 715 C CA . VAL A 1 89 ? 31.490 7.039 -40.909 1.00 94.56 89 VAL A CA 1
ATOM 716 C C . VAL A 1 89 ? 30.978 6.818 -42.328 1.00 94.56 89 VAL A C 1
ATOM 718 O O . VAL A 1 89 ? 31.762 6.590 -43.250 1.00 94.56 89 VAL A O 1
ATOM 721 N N . ILE A 1 90 ? 29.660 6.868 -42.507 1.00 95.25 90 ILE A N 1
ATOM 722 C CA . ILE A 1 90 ? 28.983 6.713 -43.794 1.00 95.25 90 ILE A CA 1
ATOM 723 C C . ILE A 1 90 ? 28.347 8.050 -44.168 1.00 95.25 90 ILE A C 1
ATOM 725 O O . ILE A 1 90 ? 27.451 8.523 -43.472 1.00 95.25 90 ILE A O 1
ATOM 729 N N . SER A 1 91 ? 28.783 8.626 -45.284 1.00 94.25 91 SER A N 1
ATOM 730 C CA . SER A 1 91 ? 28.307 9.919 -45.785 1.00 94.25 91 SER A CA 1
ATOM 731 C C . SER A 1 91 ? 27.565 9.740 -47.104 1.00 94.25 91 SER A C 1
ATOM 733 O O . SER A 1 91 ? 28.031 9.012 -47.989 1.00 94.25 91 SER A O 1
ATOM 735 N N . ILE A 1 92 ? 26.422 10.412 -47.242 1.00 93.50 92 ILE A N 1
ATOM 736 C CA . ILE A 1 92 ? 25.617 10.445 -48.467 1.00 93.50 92 ILE A CA 1
ATOM 737 C C . ILE A 1 92 ? 25.602 11.884 -48.981 1.00 93.50 92 ILE A C 1
ATOM 739 O O . ILE A 1 92 ? 24.850 12.724 -48.493 1.00 93.50 92 ILE A O 1
ATOM 743 N N . GLU A 1 93 ? 26.427 12.172 -49.988 1.00 88.50 93 GLU A N 1
ATOM 744 C CA . GLU A 1 93 ? 26.661 13.550 -50.454 1.00 88.50 93 GLU A CA 1
ATOM 745 C C . GLU A 1 93 ? 25.389 14.235 -50.955 1.00 88.50 93 GLU A C 1
ATOM 747 O O . GLU A 1 93 ? 25.170 15.412 -50.695 1.00 88.50 93 GLU A O 1
ATOM 752 N N . LYS A 1 94 ? 24.512 13.484 -51.628 1.00 88.19 94 LYS A N 1
ATOM 753 C CA . LYS A 1 94 ? 23.280 14.025 -52.215 1.00 88.19 94 LYS A CA 1
ATOM 754 C C . LYS A 1 94 ? 22.276 14.531 -51.179 1.00 88.19 94 LYS A C 1
ATOM 756 O O . LYS A 1 94 ? 21.517 15.439 -51.492 1.00 88.19 94 LYS A O 1
ATOM 761 N N . THR A 1 95 ? 22.239 13.928 -49.990 1.00 88.56 95 THR A N 1
ATOM 762 C CA . THR A 1 95 ? 21.340 14.351 -48.902 1.00 88.56 95 THR A CA 1
ATOM 763 C C . THR A 1 95 ? 22.057 15.207 -47.858 1.00 88.56 95 THR A C 1
ATOM 765 O O . THR A 1 95 ? 21.399 15.765 -46.987 1.00 88.56 95 THR A O 1
ATOM 768 N N . GLY A 1 96 ? 23.391 15.316 -47.928 1.00 88.44 96 GLY A N 1
ATOM 769 C CA . GLY A 1 96 ? 24.205 15.987 -46.911 1.00 88.44 96 GLY A CA 1
ATOM 770 C C . GLY A 1 96 ? 24.195 15.272 -45.555 1.00 88.44 96 GLY A C 1
ATOM 771 O O . GLY A 1 96 ? 24.514 15.876 -44.535 1.00 88.44 96 GLY A O 1
ATOM 772 N N . GLU A 1 97 ? 23.794 13.999 -45.513 1.00 92.31 97 GLU A N 1
ATOM 773 C CA . GLU A 1 97 ? 23.647 13.255 -44.264 1.00 92.31 97 GLU A CA 1
ATOM 774 C C . GLU A 1 97 ? 24.885 12.421 -43.950 1.00 92.31 97 GLU A C 1
ATOM 776 O O . GLU A 1 97 ? 25.418 11.706 -44.804 1.00 92.31 97 GLU A O 1
ATOM 781 N N . ASN A 1 98 ? 25.292 12.469 -42.682 1.00 95.06 98 ASN A N 1
ATOM 782 C CA . ASN A 1 98 ? 26.398 11.697 -42.143 1.00 95.06 98 ASN A CA 1
ATOM 783 C C . ASN A 1 98 ? 25.896 10.767 -41.043 1.00 95.06 98 ASN A C 1
ATOM 785 O O . ASN A 1 98 ? 25.092 11.151 -40.187 1.00 95.06 98 ASN A O 1
ATOM 789 N N . PHE A 1 99 ? 26.398 9.540 -41.053 1.00 94.81 99 PHE A N 1
ATOM 790 C CA . PHE A 1 99 ? 26.024 8.510 -40.101 1.00 94.81 99 PHE A CA 1
ATOM 791 C C . PHE A 1 99 ? 27.255 7.831 -39.517 1.00 94.81 99 PHE A C 1
ATOM 793 O O . PHE A 1 99 ? 28.230 7.586 -40.223 1.00 94.81 99 PHE A O 1
ATOM 800 N N . ARG A 1 100 ? 27.178 7.444 -38.247 1.00 94.44 100 ARG A N 1
ATOM 801 C CA . ARG A 1 100 ? 28.162 6.600 -37.573 1.00 94.44 100 ARG A CA 1
ATOM 802 C C . ARG A 1 100 ? 27.517 5.299 -37.124 1.00 94.44 100 ARG A C 1
ATOM 804 O O . ARG A 1 100 ? 26.413 5.292 -36.575 1.00 94.44 100 ARG A O 1
ATOM 811 N N . LEU A 1 101 ? 28.215 4.191 -37.351 1.00 92.69 101 LEU A N 1
ATOM 812 C CA . LEU A 1 101 ? 27.783 2.880 -36.873 1.00 92.69 101 LEU A CA 1
ATOM 813 C C . LEU A 1 101 ? 28.290 2.634 -35.449 1.00 92.69 101 LEU A C 1
ATOM 815 O O . LEU A 1 101 ? 29.488 2.474 -35.220 1.00 92.69 101 LEU A O 1
ATOM 819 N N . ILE A 1 102 ? 27.365 2.552 -34.496 1.00 92.12 102 ILE A N 1
ATOM 820 C CA . ILE A 1 102 ? 27.640 2.228 -33.086 1.00 92.12 102 ILE A CA 1
ATOM 821 C C . ILE A 1 102 ? 26.668 1.162 -32.577 1.00 92.12 102 ILE A C 1
ATOM 823 O O . ILE A 1 102 ? 25.727 0.794 -33.280 1.00 92.12 102 ILE A O 1
ATOM 827 N N . TYR A 1 103 ? 26.896 0.631 -31.376 1.00 90.00 103 TYR A N 1
ATOM 828 C CA . TYR A 1 103 ? 25.994 -0.345 -30.762 1.00 90.00 103 TYR A CA 1
ATOM 829 C C . TYR A 1 103 ? 24.923 0.339 -29.906 1.00 90.00 103 TYR A C 1
ATOM 831 O O . TYR A 1 103 ? 25.212 1.301 -29.199 1.00 90.00 103 TYR A O 1
ATOM 839 N N . ASP A 1 104 ? 23.697 -0.183 -29.938 1.00 88.06 104 ASP A N 1
ATOM 840 C CA . ASP A 1 104 ? 22.679 0.095 -28.921 1.00 88.06 104 ASP A CA 1
ATOM 841 C C . ASP A 1 104 ? 22.818 -0.854 -27.717 1.00 88.06 104 ASP A C 1
ATOM 843 O O . ASP A 1 104 ? 23.496 -1.879 -27.789 1.00 88.06 104 ASP A O 1
ATOM 847 N N . THR A 1 105 ? 22.137 -0.557 -26.609 1.00 85.94 105 THR A N 1
ATOM 848 C CA . THR A 1 105 ? 22.175 -1.353 -25.362 1.00 85.94 105 THR A CA 1
ATOM 849 C C . THR A 1 105 ? 21.574 -2.762 -25.491 1.00 85.94 105 THR A C 1
ATOM 851 O O . THR A 1 105 ? 21.735 -3.610 -24.603 1.00 85.94 105 THR A O 1
ATOM 854 N N . LYS A 1 106 ? 20.908 -3.046 -26.620 1.00 82.31 106 LYS A N 1
ATOM 855 C CA . LYS A 1 106 ? 20.424 -4.376 -27.020 1.00 82.31 106 LYS A CA 1
ATOM 856 C C . LYS A 1 106 ? 21.460 -5.124 -27.879 1.00 82.31 106 LYS A C 1
ATOM 858 O O . LYS A 1 106 ? 21.198 -6.248 -28.302 1.00 82.31 106 LYS A O 1
ATOM 863 N N . GLY A 1 107 ? 22.642 -4.544 -28.099 1.00 82.69 107 GLY A N 1
ATOM 864 C CA . GLY A 1 107 ? 23.742 -5.137 -28.849 1.00 82.69 107 GLY A CA 1
ATOM 865 C C . GLY A 1 107 ? 23.542 -5.119 -30.366 1.00 82.69 107 GLY A C 1
ATOM 866 O O . GLY A 1 107 ? 24.011 -6.020 -31.057 1.00 82.69 107 GLY A O 1
ATOM 867 N N . ARG A 1 108 ? 22.812 -4.143 -30.907 1.00 86.50 108 ARG A N 1
ATOM 868 C CA . ARG A 1 108 ? 22.500 -4.034 -32.341 1.00 86.50 108 ARG A CA 1
ATOM 869 C C . ARG A 1 108 ? 23.210 -2.830 -32.945 1.00 86.50 108 ARG A C 1
ATOM 871 O O . ARG A 1 108 ? 23.420 -1.843 -32.247 1.00 86.50 108 ARG A O 1
ATOM 878 N N . PHE A 1 109 ? 23.556 -2.881 -34.233 1.00 88.38 109 PHE A N 1
ATOM 879 C CA . PHE A 1 109 ? 24.076 -1.693 -34.912 1.00 88.38 109 PHE A CA 1
ATOM 880 C C . PHE A 1 109 ? 22.966 -0.652 -35.042 1.00 88.38 109 PHE A C 1
ATOM 882 O O . PHE A 1 109 ? 21.947 -0.876 -35.703 1.00 88.38 109 PHE A O 1
ATOM 889 N N . THR A 1 110 ? 23.187 0.501 -34.427 1.00 87.25 110 THR A N 1
ATOM 890 C CA . THR A 1 110 ? 22.372 1.688 -34.625 1.00 87.25 110 THR A CA 1
ATOM 891 C C . THR A 1 110 ? 23.051 2.618 -35.622 1.00 87.25 110 THR A C 1
ATOM 893 O O . THR A 1 110 ? 24.272 2.781 -35.627 1.00 87.25 110 THR A O 1
ATOM 896 N N . VAL A 1 111 ? 22.234 3.191 -36.501 1.00 89.44 111 VAL A N 1
ATOM 897 C CA . VAL A 1 111 ? 22.657 4.176 -37.494 1.00 89.44 111 VAL A CA 1
ATOM 898 C C . VAL A 1 111 ? 22.484 5.533 -36.832 1.00 89.44 111 VAL A C 1
ATOM 900 O O . VAL A 1 111 ? 21.379 6.072 -36.796 1.00 89.44 111 VAL A O 1
ATOM 903 N N . HIS A 1 112 ? 23.549 6.029 -36.207 1.00 91.56 112 HIS A N 1
ATOM 904 C CA . HIS A 1 112 ? 23.506 7.289 -35.480 1.00 91.56 112 HIS A CA 1
ATOM 905 C C . HIS A 1 112 ? 23.797 8.437 -36.441 1.00 91.56 112 HIS A C 1
ATOM 907 O O . HIS A 1 112 ? 24.856 8.457 -37.061 1.00 91.56 112 HIS A O 1
ATOM 913 N N . ARG A 1 113 ? 22.849 9.361 -36.612 1.00 92.31 113 ARG A N 1
ATOM 914 C CA . ARG A 1 113 ? 23.057 10.560 -37.430 1.00 92.31 113 ARG A CA 1
ATOM 915 C C . ARG A 1 113 ? 24.001 11.504 -36.691 1.00 92.31 113 ARG A C 1
ATOM 917 O O . ARG A 1 113 ? 23.758 11.790 -35.523 1.00 92.31 113 ARG A O 1
ATOM 924 N N . ILE A 1 114 ? 25.034 11.974 -37.379 1.00 94.44 114 ILE A N 1
ATOM 925 C CA . ILE A 1 114 ? 26.073 12.846 -36.822 1.00 94.44 114 ILE A CA 1
ATOM 926 C C . ILE A 1 114 ? 26.157 14.167 -37.596 1.00 94.44 114 ILE A C 1
ATOM 928 O O . ILE A 1 114 ? 25.677 14.264 -38.729 1.00 94.44 114 ILE A O 1
ATOM 932 N N . GLN A 1 115 ? 26.754 15.184 -36.974 1.00 93.12 115 GLN A N 1
ATOM 933 C CA . GLN A 1 115 ? 27.023 16.475 -37.615 1.00 93.12 115 GLN A CA 1
ATOM 934 C C . GLN A 1 115 ? 28.225 16.377 -38.574 1.00 93.12 115 GLN A C 1
ATOM 936 O O . GLN A 1 115 ? 28.949 15.377 -38.570 1.00 93.12 115 GLN A O 1
ATOM 941 N N . ALA A 1 116 ? 28.415 17.384 -39.430 1.00 90.44 116 ALA A N 1
ATOM 942 C CA . ALA A 1 116 ? 29.473 17.375 -40.443 1.00 90.44 116 ALA A CA 1
ATOM 943 C C . ALA A 1 116 ? 30.873 17.376 -39.809 1.00 90.44 116 ALA A C 1
ATOM 945 O O . ALA A 1 116 ? 31.738 16.624 -40.243 1.00 90.44 116 ALA A O 1
ATOM 946 N N . GLU A 1 117 ? 31.051 18.115 -38.716 1.00 90.19 117 GLU A N 1
ATOM 947 C CA . GLU A 1 117 ? 32.300 18.245 -37.961 1.00 90.19 117 GLU A CA 1
ATOM 948 C C . GLU A 1 117 ? 32.712 16.904 -37.333 1.00 90.19 117 GLU A C 1
ATOM 950 O O . GLU A 1 117 ? 33.883 16.528 -37.307 1.00 90.19 117 GLU A O 1
ATOM 955 N N . GLU A 1 118 ? 31.738 16.128 -36.846 1.00 91.31 118 GLU A N 1
ATOM 956 C CA . GLU A 1 118 ? 31.985 14.787 -36.308 1.00 91.31 118 GLU A CA 1
ATOM 957 C C . GLU A 1 118 ? 32.312 13.767 -37.412 1.00 91.31 118 GLU A C 1
ATOM 959 O O . GLU A 1 118 ? 32.963 12.754 -37.142 1.00 91.31 118 GLU A O 1
ATOM 964 N N . ALA A 1 119 ? 31.881 14.027 -38.651 1.00 92.69 119 ALA A N 1
ATOM 965 C CA . ALA A 1 119 ? 32.099 13.150 -39.796 1.00 92.69 119 ALA A CA 1
ATOM 966 C C . ALA A 1 119 ? 33.512 13.256 -40.394 1.00 92.69 119 ALA A C 1
ATOM 968 O O . ALA A 1 119 ? 33.899 12.381 -41.167 1.00 92.69 119 ALA A O 1
ATOM 969 N N . GLU A 1 120 ? 34.290 14.280 -40.032 1.00 93.75 120 GLU A N 1
ATOM 970 C CA . GLU A 1 120 ? 35.662 14.490 -40.521 1.00 93.75 120 GLU A CA 1
ATOM 971 C C . GLU A 1 120 ? 36.684 13.549 -39.874 1.00 93.75 120 GLU A C 1
ATOM 973 O O . GLU A 1 120 ? 37.746 13.284 -40.438 1.00 93.75 120 GLU A O 1
ATOM 978 N N . TYR A 1 121 ? 36.359 12.988 -38.710 1.00 94.19 121 TYR A N 1
ATOM 979 C CA . TYR A 1 121 ? 37.235 12.074 -37.988 1.00 94.19 121 TYR A CA 1
ATOM 980 C C . TYR A 1 121 ? 36.524 10.782 -37.601 1.00 94.19 121 TYR A C 1
ATOM 982 O O . TYR A 1 121 ? 35.299 10.651 -37.634 1.00 94.19 121 TYR A O 1
ATOM 990 N N . LYS A 1 122 ? 37.315 9.802 -37.170 1.00 93.88 122 LYS A N 1
ATOM 991 C CA . LYS A 1 122 ? 36.799 8.620 -36.488 1.00 93.88 122 LYS A CA 1
ATOM 992 C C . LYS A 1 122 ? 37.711 8.141 -35.375 1.00 93.88 122 LYS A C 1
ATOM 994 O O . LYS A 1 122 ? 38.898 8.457 -35.348 1.00 93.88 122 LYS A O 1
ATOM 999 N N . LEU A 1 123 ? 37.157 7.336 -34.477 1.00 95.19 123 LEU A N 1
ATOM 1000 C CA . LEU A 1 123 ? 37.910 6.739 -33.382 1.00 95.19 123 LEU A CA 1
ATOM 1001 C C . LEU A 1 123 ? 38.415 5.343 -33.749 1.00 95.19 123 LEU A C 1
ATOM 1003 O O . LEU A 1 123 ? 37.679 4.512 -34.283 1.00 95.19 123 LEU A O 1
ATOM 1007 N N . GLY A 1 124 ? 39.672 5.063 -33.419 1.00 94.06 124 GLY A N 1
ATOM 1008 C CA . GLY A 1 124 ? 40.304 3.766 -33.616 1.00 94.06 124 GLY A CA 1
ATOM 1009 C C . GLY A 1 124 ? 40.897 3.225 -32.322 1.00 94.06 124 GLY A C 1
ATOM 1010 O O . GLY A 1 124 ? 41.902 3.740 -31.847 1.00 94.06 124 GLY A O 1
ATOM 1011 N N . LYS A 1 125 ? 40.345 2.131 -31.782 1.00 94.81 125 LYS A N 1
ATOM 1012 C CA . LYS A 1 125 ? 41.000 1.393 -30.690 1.00 94.81 125 LYS A CA 1
ATOM 1013 C C . LYS A 1 125 ? 42.271 0.710 -31.192 1.00 94.81 125 LYS A C 1
ATOM 1015 O O . LYS A 1 125 ? 42.217 -0.042 -32.173 1.00 94.81 125 LYS A O 1
ATOM 1020 N N . VAL A 1 126 ? 43.386 0.927 -30.503 1.00 95.06 126 VAL A N 1
ATOM 1021 C CA . VAL A 1 126 ? 44.690 0.328 -30.798 1.00 95.06 126 VAL A CA 1
ATOM 1022 C C . VAL A 1 126 ? 44.696 -1.131 -30.353 1.00 95.06 126 VAL A C 1
ATOM 1024 O O . VAL A 1 126 ? 44.549 -1.444 -29.173 1.00 95.06 126 VAL A O 1
ATOM 1027 N N . LYS A 1 127 ? 44.870 -2.054 -31.303 1.00 92.56 127 LYS A N 1
ATOM 1028 C CA . LYS A 1 127 ? 44.971 -3.497 -31.027 1.00 92.56 127 LYS A CA 1
ATOM 1029 C C . LYS A 1 127 ? 46.405 -3.963 -30.837 1.00 92.56 127 LYS A C 1
ATOM 1031 O O . LYS A 1 127 ? 46.634 -4.955 -30.152 1.00 92.56 127 LYS A O 1
ATOM 1036 N N . ARG A 1 128 ? 47.354 -3.315 -31.509 1.00 92.00 128 ARG A N 1
ATOM 1037 C CA . ARG A 1 128 ? 48.747 -3.757 -31.556 1.00 92.00 128 ARG A CA 1
ATOM 1038 C C . ARG A 1 128 ? 49.662 -2.585 -31.867 1.00 92.00 128 ARG A C 1
ATOM 1040 O O . ARG A 1 128 ? 49.349 -1.812 -32.766 1.00 92.00 128 ARG A O 1
ATOM 1047 N N . VAL A 1 129 ? 50.802 -2.524 -31.190 1.00 91.62 129 VAL A N 1
ATOM 1048 C CA . VAL A 1 129 ? 51.915 -1.612 -31.489 1.00 91.62 129 VAL A CA 1
ATOM 1049 C C . VAL A 1 129 ? 53.151 -2.475 -31.730 1.00 91.62 129 VAL A C 1
ATOM 1051 O O . VAL A 1 129 ? 53.432 -3.365 -30.928 1.00 91.62 129 VAL A O 1
ATOM 1054 N N . GLN A 1 130 ? 53.827 -2.302 -32.867 1.00 91.12 130 GLN A N 1
ATOM 1055 C CA . GLN A 1 130 ? 54.975 -3.122 -33.276 1.00 91.12 130 GLN A CA 1
ATOM 1056 C C . GLN A 1 130 ? 56.006 -2.308 -34.062 1.00 91.12 130 GLN A C 1
ATOM 1058 O O . GLN A 1 130 ? 55.676 -1.310 -34.698 1.00 91.12 130 GLN A O 1
ATOM 1063 N N . LEU A 1 131 ? 57.253 -2.783 -34.064 1.00 90.50 131 LEU A N 1
ATOM 1064 C CA . LEU A 1 131 ? 58.305 -2.295 -34.953 1.00 90.50 131 LEU A CA 1
ATOM 1065 C C . LEU A 1 131 ? 58.251 -3.067 -36.277 1.00 90.50 131 LEU A C 1
ATOM 1067 O O . LEU A 1 131 ? 58.250 -4.297 -36.299 1.00 90.50 131 LEU A O 1
ATOM 1071 N N . GLY A 1 132 ? 58.150 -2.337 -37.385 1.00 85.44 132 GLY A N 1
ATOM 1072 C CA . GLY A 1 132 ? 58.147 -2.885 -38.737 1.00 85.44 132 GLY A CA 1
ATOM 1073 C C . GLY A 1 132 ? 59.549 -3.079 -39.308 1.00 85.44 132 GLY A C 1
ATOM 1074 O O . GLY A 1 132 ? 60.565 -2.840 -38.653 1.00 85.44 132 GLY A O 1
ATOM 1075 N N . LYS A 1 133 ? 59.607 -3.488 -40.579 1.00 80.75 133 LYS A N 1
ATOM 1076 C CA . LYS A 1 133 ? 60.864 -3.611 -41.331 1.00 80.75 133 LYS A CA 1
ATOM 1077 C C . LYS A 1 133 ? 61.599 -2.260 -41.327 1.00 80.75 133 LYS A C 1
ATOM 1079 O O . LYS A 1 133 ? 61.009 -1.252 -41.703 1.00 80.75 133 LYS A O 1
ATOM 1084 N N . GLY A 1 134 ? 62.861 -2.253 -40.892 1.00 82.62 134 GLY A N 1
ATOM 1085 C CA . GLY A 1 134 ? 63.668 -1.033 -40.755 1.00 82.62 134 GLY A CA 1
ATOM 1086 C C . GLY A 1 134 ? 63.473 -0.261 -39.443 1.00 82.62 134 GLY A C 1
ATOM 1087 O O . GLY A 1 134 ? 63.813 0.912 -39.392 1.00 82.62 134 GLY A O 1
ATOM 1088 N N . GLY A 1 135 ? 62.899 -0.876 -38.399 1.00 84.31 135 GLY A N 1
ATOM 1089 C CA . GLY A 1 135 ? 62.773 -0.251 -37.072 1.00 84.31 135 GLY A CA 1
ATOM 1090 C C . GLY A 1 135 ? 61.689 0.828 -36.970 1.00 84.31 135 GLY A C 1
ATOM 1091 O O . GLY A 1 135 ? 61.615 1.529 -35.969 1.00 84.31 135 GLY A O 1
ATOM 1092 N N . ILE A 1 136 ? 60.830 0.965 -37.985 1.00 89.25 136 ILE A N 1
ATOM 1093 C CA . ILE A 1 136 ? 59.765 1.976 -38.006 1.00 89.25 136 ILE A CA 1
ATOM 1094 C C . ILE A 1 136 ? 58.598 1.510 -37.118 1.00 89.25 136 ILE A C 1
ATOM 1096 O O . ILE A 1 136 ? 57.989 0.481 -37.436 1.00 89.25 136 ILE A O 1
ATOM 1100 N N . PRO A 1 137 ? 58.231 2.240 -36.047 1.00 91.62 137 PRO A N 1
ATOM 1101 C CA . PRO A 1 137 ? 57.073 1.895 -35.232 1.00 91.62 137 PRO A CA 1
ATOM 1102 C C . PRO A 1 137 ? 55.774 2.109 -36.013 1.00 91.62 137 PRO A C 1
ATOM 1104 O O . PRO A 1 137 ? 55.596 3.101 -36.726 1.00 91.62 137 PRO A O 1
ATOM 1107 N N . PHE A 1 138 ? 54.844 1.171 -35.871 1.00 92.81 138 PHE A N 1
ATOM 1108 C CA . PHE A 1 138 ? 53.492 1.288 -36.394 1.00 92.81 138 PHE A CA 1
ATOM 1109 C C . PHE A 1 138 ? 52.477 0.702 -35.415 1.00 92.81 138 PHE A C 1
ATOM 1111 O O . PHE A 1 138 ? 52.761 -0.248 -34.681 1.00 92.81 138 PHE A O 1
ATOM 1118 N N . LEU A 1 139 ? 51.262 1.244 -35.443 1.00 93.69 139 LEU A N 1
ATOM 1119 C CA . LEU A 1 139 ? 50.122 0.686 -34.728 1.00 93.69 139 LEU A CA 1
ATOM 1120 C C . LEU A 1 139 ? 49.071 0.139 -35.689 1.00 93.69 139 LEU A C 1
ATOM 1122 O O . LEU A 1 139 ? 48.967 0.572 -36.839 1.00 93.69 139 LEU A O 1
ATOM 1126 N N . VAL A 1 140 ? 48.304 -0.836 -35.205 1.00 93.25 140 VAL A N 1
ATOM 1127 C CA . VAL A 1 140 ? 47.168 -1.430 -35.911 1.00 93.25 140 VAL A CA 1
ATOM 1128 C C . VAL A 1 140 ? 45.902 -1.208 -35.101 1.00 93.25 140 VAL A C 1
ATOM 1130 O O . VAL A 1 140 ? 45.832 -1.588 -33.928 1.00 93.25 140 VAL A O 1
ATOM 1133 N N . THR A 1 141 ? 44.891 -0.619 -35.728 1.00 93.00 141 THR A N 1
ATOM 1134 C CA . THR A 1 141 ? 43.597 -0.335 -35.102 1.00 93.00 141 THR A CA 1
ATOM 1135 C C . THR A 1 141 ? 42.610 -1.492 -35.261 1.00 93.00 141 THR A C 1
ATOM 1137 O O . THR A 1 141 ? 42.835 -2.470 -35.982 1.00 93.00 141 THR A O 1
ATOM 1140 N N . HIS A 1 142 ? 41.483 -1.408 -34.553 1.00 90.44 142 HIS A N 1
ATOM 1141 C CA . HIS A 1 142 ? 40.469 -2.457 -34.542 1.00 90.44 142 HIS A CA 1
ATOM 1142 C C . HIS A 1 142 ? 39.836 -2.778 -35.905 1.00 90.44 142 HIS A C 1
ATOM 1144 O O . HIS A 1 142 ? 39.475 -3.942 -36.102 1.00 90.44 142 HIS A O 1
ATOM 1150 N N . ASP A 1 143 ? 39.787 -1.795 -36.803 1.00 88.69 143 ASP A N 1
ATOM 1151 C CA . ASP A 1 143 ? 39.318 -1.828 -38.194 1.00 88.69 143 ASP A CA 1
ATOM 1152 C C . ASP A 1 143 ? 40.461 -2.082 -39.202 1.00 88.69 143 ASP A C 1
ATOM 1154 O O . ASP A 1 143 ? 40.373 -1.728 -40.375 1.00 88.69 143 ASP A O 1
ATOM 1158 N N . ALA A 1 144 ? 41.565 -2.677 -38.740 1.00 88.19 144 ALA A N 1
ATOM 1159 C CA . ALA A 1 144 ? 42.705 -3.101 -39.554 1.00 88.19 144 ALA A CA 1
ATOM 1160 C C . ALA A 1 144 ? 43.478 -1.973 -40.273 1.00 88.19 144 ALA A C 1
ATOM 1162 O O . ALA A 1 144 ? 44.234 -2.251 -41.209 1.00 88.19 144 ALA A O 1
ATOM 1163 N N . ARG A 1 145 ? 43.369 -0.712 -39.829 1.00 88.38 145 ARG A N 1
ATOM 1164 C CA . ARG A 1 145 ? 44.251 0.360 -40.324 1.00 88.38 145 ARG A CA 1
ATOM 1165 C C . ARG A 1 145 ? 45.630 0.231 -39.704 1.00 88.38 145 ARG A C 1
ATOM 1167 O O . ARG A 1 145 ? 45.763 -0.103 -38.532 1.00 88.38 145 ARG A O 1
ATOM 1174 N N . THR A 1 146 ? 46.649 0.517 -40.508 1.00 91.00 146 THR A N 1
ATOM 1175 C CA . THR A 1 146 ? 48.048 0.559 -40.079 1.00 91.00 146 THR A CA 1
ATOM 1176 C C . THR A 1 146 ? 48.539 1.996 -40.160 1.00 91.00 146 THR A C 1
ATOM 1178 O O . THR A 1 146 ? 48.564 2.562 -41.251 1.00 91.00 146 THR A O 1
ATOM 1181 N N . ILE A 1 147 ? 48.925 2.575 -39.024 1.00 90.75 147 ILE A N 1
ATOM 1182 C CA . ILE A 1 147 ? 49.420 3.955 -38.934 1.00 90.75 147 ILE A CA 1
ATOM 1183 C C . ILE A 1 147 ? 50.883 3.904 -38.495 1.00 90.75 147 ILE A C 1
ATOM 1185 O O . ILE A 1 147 ? 51.204 3.287 -37.480 1.00 90.75 147 ILE A O 1
ATOM 1189 N N . ARG A 1 148 ? 51.775 4.495 -39.296 1.00 90.38 148 ARG A N 1
ATOM 1190 C CA . ARG A 1 148 ? 53.223 4.550 -39.029 1.00 90.38 148 ARG A CA 1
ATOM 1191 C C . ARG A 1 148 ? 53.565 5.795 -38.218 1.00 90.38 148 ARG A C 1
ATOM 1193 O O . ARG A 1 148 ? 52.857 6.789 -38.330 1.00 90.38 148 ARG A O 1
ATOM 1200 N N . TYR A 1 149 ? 54.668 5.732 -37.476 1.00 89.38 149 TYR A N 1
ATOM 1201 C CA . TYR A 1 149 ? 55.145 6.810 -36.605 1.00 89.38 149 TYR A CA 1
ATOM 1202 C C . TYR A 1 149 ? 54.094 7.277 -35.577 1.00 89.38 149 TYR A C 1
ATOM 1204 O O . TYR A 1 149 ? 53.816 8.472 -35.499 1.00 89.38 149 TYR A O 1
ATOM 1212 N N . PRO A 1 150 ? 53.455 6.358 -34.820 1.00 90.50 150 PRO A N 1
ATOM 1213 C CA . PRO A 1 150 ? 52.574 6.769 -33.736 1.00 90.50 150 PRO A CA 1
ATOM 1214 C C . PRO A 1 150 ? 53.379 7.430 -32.612 1.00 90.50 150 PRO A C 1
ATOM 1216 O O . PRO A 1 150 ? 54.557 7.117 -32.425 1.00 90.50 150 PRO A O 1
ATOM 1219 N N . ASP A 1 151 ? 52.722 8.299 -31.845 1.00 89.19 151 ASP A N 1
ATOM 1220 C CA . ASP A 1 151 ? 53.289 8.856 -30.619 1.00 89.19 151 ASP A CA 1
ATOM 1221 C C . ASP A 1 151 ? 53.717 7.717 -29.660 1.00 89.19 151 ASP A C 1
ATOM 1223 O O . ASP A 1 151 ? 52.932 6.780 -29.451 1.00 89.19 151 ASP A O 1
ATOM 1227 N N . PRO A 1 152 ? 54.933 7.756 -29.079 1.00 88.75 152 PRO A N 1
ATOM 1228 C CA . PRO A 1 152 ? 55.421 6.729 -28.154 1.00 88.75 152 PRO A CA 1
ATOM 1229 C C . PRO A 1 152 ? 54.537 6.492 -26.920 1.00 88.75 152 PRO A C 1
ATOM 1231 O O . PRO A 1 152 ? 54.626 5.431 -26.300 1.00 88.75 152 PRO A O 1
ATOM 1234 N N . LEU A 1 153 ? 53.696 7.460 -26.545 1.00 91.56 153 LEU A N 1
ATOM 1235 C CA . LEU A 1 153 ? 52.779 7.360 -25.411 1.00 91.56 153 LEU A CA 1
ATOM 1236 C C . LEU A 1 153 ? 51.556 6.478 -25.694 1.00 91.56 153 LEU A C 1
ATOM 1238 O O . LEU A 1 153 ? 50.900 6.059 -24.738 1.00 91.56 153 LEU A O 1
ATOM 1242 N N . ILE A 1 154 ? 51.258 6.185 -26.966 1.00 93.50 154 ILE A N 1
ATOM 1243 C CA . ILE A 1 154 ? 50.099 5.384 -27.371 1.00 93.50 154 ILE A CA 1
ATOM 1244 C C . ILE A 1 154 ? 50.371 3.900 -27.110 1.00 93.50 154 ILE A C 1
ATOM 1246 O O . ILE A 1 154 ? 51.267 3.288 -27.699 1.00 93.50 154 ILE A O 1
ATOM 1250 N N . LYS A 1 155 ? 49.544 3.285 -26.263 1.00 93.31 155 LYS A N 1
ATOM 1251 C CA . LYS A 1 155 ? 49.629 1.871 -25.882 1.00 93.31 155 LYS A CA 1
ATOM 1252 C C . LYS A 1 155 ? 48.478 1.049 -26.464 1.00 93.31 155 LYS A C 1
ATOM 1254 O O . LYS A 1 155 ? 47.531 1.547 -27.068 1.00 93.31 155 LYS A O 1
ATOM 1259 N N . VAL A 1 156 ? 48.576 -0.272 -26.314 1.00 91.31 156 VAL A N 1
ATOM 1260 C CA . VAL A 1 156 ? 47.476 -1.189 -26.650 1.00 91.31 156 VAL A CA 1
ATOM 1261 C C . VAL A 1 156 ? 46.264 -0.873 -25.765 1.00 91.31 156 VAL A C 1
ATOM 1263 O O . VAL A 1 156 ? 46.432 -0.620 -24.579 1.00 91.31 156 VAL A O 1
ATOM 1266 N N . ASN A 1 157 ? 45.061 -0.940 -26.343 1.00 91.88 157 ASN A N 1
ATOM 1267 C CA . ASN A 1 157 ? 43.757 -0.554 -25.779 1.00 91.88 157 ASN A CA 1
ATOM 1268 C C . ASN A 1 157 ? 43.432 0.945 -25.752 1.00 91.88 157 ASN A C 1
ATOM 1270 O O . ASN A 1 157 ? 42.246 1.264 -25.633 1.00 91.88 157 ASN A O 1
ATOM 1274 N N . ASP A 1 158 ? 44.407 1.829 -25.963 1.00 94.75 158 ASP A N 1
ATOM 1275 C CA . ASP A 1 158 ? 44.147 3.261 -26.134 1.00 94.75 158 ASP A CA 1
ATOM 1276 C C . ASP A 1 158 ? 43.289 3.517 -27.378 1.00 94.75 158 ASP A C 1
ATOM 1278 O O . ASP A 1 158 ? 43.204 2.690 -28.297 1.00 94.75 158 ASP A O 1
ATOM 1282 N N . THR A 1 159 ? 42.636 4.675 -27.417 1.00 96.31 159 THR A N 1
ATOM 1283 C CA . THR A 1 159 ? 41.830 5.090 -28.567 1.00 96.31 159 THR A CA 1
ATOM 1284 C C . THR A 1 159 ? 42.438 6.312 -29.222 1.00 96.31 159 THR A C 1
ATOM 1286 O O . THR A 1 159 ? 42.619 7.339 -28.581 1.00 96.31 159 THR A O 1
ATOM 1289 N N . VAL A 1 160 ? 42.726 6.208 -30.518 1.00 95.50 160 VAL A N 1
ATOM 1290 C CA . VAL A 1 160 ? 43.248 7.312 -31.327 1.00 95.50 160 VAL A CA 1
ATOM 1291 C C . VAL A 1 160 ? 42.123 7.974 -32.119 1.00 95.50 160 VAL A C 1
ATOM 1293 O O . VAL A 1 160 ? 41.258 7.291 -32.675 1.00 95.50 160 VAL A O 1
ATOM 1296 N N . LYS A 1 161 ? 42.140 9.303 -32.193 1.00 94.81 161 LYS A N 1
ATOM 1297 C CA . LYS A 1 161 ? 41.298 10.110 -33.074 1.00 94.81 161 LYS A CA 1
ATOM 1298 C C . LYS A 1 161 ? 42.016 10.266 -34.412 1.00 94.81 161 LYS A C 1
ATOM 1300 O O . LYS A 1 161 ? 43.139 10.762 -34.466 1.00 94.81 161 LYS A O 1
ATOM 1305 N N . ILE A 1 162 ? 41.393 9.773 -35.476 1.00 93.75 162 ILE A N 1
ATOM 1306 C CA . ILE A 1 162 ? 41.968 9.701 -36.820 1.00 93.75 162 ILE A CA 1
ATOM 1307 C C . ILE A 1 162 ? 41.203 10.659 -37.717 1.00 93.75 162 ILE A C 1
ATOM 1309 O O . ILE A 1 162 ? 40.000 10.483 -37.912 1.00 93.75 162 ILE A O 1
ATOM 1313 N N . ASP A 1 163 ? 41.910 11.615 -38.299 1.00 93.38 163 ASP A N 1
ATOM 1314 C CA . ASP A 1 163 ? 41.375 12.477 -39.345 1.00 93.38 163 ASP A CA 1
ATOM 1315 C C . ASP A 1 163 ? 41.188 11.668 -40.639 1.00 93.38 163 ASP A C 1
ATOM 1317 O O . ASP A 1 163 ? 42.098 10.966 -41.098 1.00 93.38 163 ASP A O 1
ATOM 1321 N N . LEU A 1 164 ? 39.984 11.697 -41.213 1.00 91.56 164 LEU A N 1
ATOM 1322 C CA . LEU A 1 164 ? 39.634 10.849 -42.354 1.00 91.56 164 LEU A CA 1
ATOM 1323 C C . LEU A 1 164 ? 40.203 11.356 -43.682 1.00 91.56 164 LEU A C 1
ATOM 1325 O O . LEU A 1 164 ? 40.383 10.542 -44.592 1.00 91.56 164 LEU A O 1
ATOM 1329 N N . ALA A 1 165 ? 40.516 12.649 -43.793 1.00 89.69 165 ALA A N 1
ATOM 1330 C CA . ALA A 1 165 ? 41.090 13.242 -44.998 1.00 89.69 165 ALA A CA 1
ATOM 1331 C C . ALA A 1 165 ? 42.585 12.911 -45.136 1.00 89.69 165 ALA A C 1
ATOM 1333 O O . ALA A 1 165 ? 43.051 12.498 -46.198 1.00 89.69 165 ALA A O 1
ATOM 1334 N N . THR A 1 166 ? 43.334 13.045 -44.043 1.00 89.50 166 THR A N 1
ATOM 1335 C CA . THR A 1 166 ? 44.791 12.866 -43.985 1.00 89.50 166 THR A CA 1
ATOM 1336 C C . THR A 1 166 ? 45.206 11.460 -43.554 1.00 89.50 166 THR A C 1
ATOM 1338 O O . THR A 1 166 ? 46.316 11.021 -43.858 1.00 89.50 166 THR A O 1
ATOM 1341 N N . GLY A 1 167 ? 44.341 10.741 -42.831 1.00 85.81 167 GLY A N 1
ATOM 1342 C CA . GLY A 1 167 ? 44.648 9.441 -42.234 1.00 85.81 167 GLY A CA 1
ATOM 1343 C C . GLY A 1 167 ? 45.629 9.502 -41.058 1.00 85.81 167 GLY A C 1
ATOM 1344 O O . GLY A 1 167 ? 46.118 8.450 -40.636 1.00 85.81 167 GLY A O 1
ATOM 1345 N N . LYS A 1 168 ? 45.940 10.701 -40.549 1.00 90.19 168 LYS A N 1
ATOM 1346 C CA . LYS A 1 168 ? 46.851 10.920 -39.418 1.00 90.19 168 LYS A CA 1
ATOM 1347 C C . LYS A 1 168 ? 46.098 10.909 -38.086 1.00 90.19 168 LYS A C 1
ATOM 1349 O O . LYS A 1 168 ? 44.892 11.145 -38.033 1.00 90.19 168 LYS A O 1
ATOM 1354 N N . ILE A 1 169 ? 46.828 10.617 -37.011 1.00 92.94 169 ILE A N 1
ATOM 1355 C CA . ILE A 1 169 ? 46.316 10.717 -35.640 1.00 92.94 169 ILE A CA 1
ATOM 1356 C C . ILE A 1 169 ? 46.357 12.190 -35.239 1.00 92.94 169 ILE A C 1
ATOM 1358 O O . ILE A 1 169 ? 47.416 12.807 -35.324 1.00 92.94 169 ILE A O 1
ATOM 1362 N N . THR A 1 170 ? 45.218 12.740 -34.830 1.00 93.12 170 THR A N 1
ATOM 1363 C CA . THR A 1 170 ? 45.125 14.118 -34.325 1.00 93.12 170 THR A CA 1
ATOM 1364 C C . THR A 1 170 ? 45.229 14.174 -32.809 1.00 93.12 170 THR A C 1
ATOM 1366 O O . THR A 1 170 ? 45.720 15.155 -32.273 1.00 93.12 170 THR A O 1
ATOM 1369 N N . ASP A 1 171 ? 44.726 13.143 -32.126 1.00 93.62 171 ASP A N 1
ATOM 1370 C CA . ASP A 1 171 ? 44.653 13.079 -30.665 1.00 93.62 171 ASP A CA 1
ATOM 1371 C C . ASP A 1 171 ? 44.514 11.616 -30.196 1.00 93.62 171 ASP A C 1
ATOM 1373 O O . ASP A 1 171 ? 44.183 10.738 -31.003 1.00 93.62 171 ASP A O 1
ATOM 1377 N N . PHE A 1 172 ? 44.737 11.323 -28.915 1.00 95.31 172 PHE A N 1
ATOM 1378 C CA . PHE A 1 172 ? 44.512 9.995 -28.335 1.00 95.31 172 PHE A CA 1
ATOM 1379 C C . PHE A 1 172 ? 44.078 10.047 -26.862 1.00 95.31 172 PHE A C 1
ATOM 1381 O O . PHE A 1 172 ? 44.531 10.886 -26.094 1.00 95.31 172 PHE A O 1
ATOM 1388 N N . VAL A 1 173 ? 43.220 9.107 -26.453 1.00 94.81 173 VAL A N 1
ATOM 1389 C CA . VAL A 1 173 ? 42.829 8.898 -25.049 1.00 94.81 173 VAL A CA 1
ATOM 1390 C C . VAL A 1 173 ? 43.403 7.581 -24.553 1.00 94.81 173 VAL A C 1
ATOM 1392 O O . VAL A 1 173 ? 43.276 6.538 -25.209 1.00 94.81 173 VAL A O 1
ATOM 1395 N N . LYS A 1 174 ? 44.009 7.637 -23.366 1.00 94.19 174 LYS A N 1
ATOM 1396 C CA . LYS A 1 174 ? 44.565 6.473 -22.682 1.00 94.19 174 LYS A CA 1
ATOM 1397 C C . LYS A 1 174 ? 43.462 5.575 -22.137 1.00 94.19 174 LYS A C 1
ATOM 1399 O O . LYS A 1 174 ? 42.444 6.035 -21.628 1.00 94.19 174 LYS A O 1
ATOM 1404 N N . PHE A 1 175 ? 43.688 4.272 -22.209 1.00 93.31 175 PHE A N 1
ATOM 1405 C CA . PHE A 1 175 ? 42.853 3.287 -21.548 1.00 93.31 175 PHE A CA 1
ATOM 1406 C C . PHE A 1 175 ? 43.152 3.272 -20.047 1.00 93.31 175 PHE A C 1
ATOM 1408 O O . PHE A 1 175 ? 43.987 2.492 -19.576 1.00 93.31 175 PHE A O 1
ATOM 1415 N N . ASP A 1 176 ? 42.487 4.152 -19.301 1.00 92.31 176 ASP A N 1
ATOM 1416 C CA . ASP A 1 176 ? 42.714 4.305 -17.866 1.00 92.31 176 ASP A CA 1
ATOM 1417 C C . ASP A 1 176 ? 41.434 4.595 -17.070 1.00 92.31 176 ASP A C 1
ATOM 1419 O O . ASP A 1 176 ? 40.363 4.827 -17.639 1.00 92.31 176 ASP A O 1
ATOM 1423 N N . THR A 1 177 ? 41.534 4.547 -15.741 1.00 91.88 177 THR A N 1
ATOM 1424 C CA . THR A 1 177 ? 40.446 4.961 -14.845 1.00 91.88 177 THR A CA 1
ATOM 1425 C C . THR A 1 177 ? 40.052 6.414 -15.104 1.00 91.88 177 THR A C 1
ATOM 1427 O O . THR A 1 177 ? 40.902 7.262 -15.370 1.00 91.88 177 THR A O 1
ATOM 1430 N N . GLY A 1 178 ? 38.755 6.707 -15.045 1.00 91.12 178 GLY A N 1
ATOM 1431 C CA . GLY A 1 178 ? 38.192 8.012 -15.389 1.00 91.12 178 GLY A CA 1
ATOM 1432 C C . GLY A 1 178 ? 37.852 8.185 -16.873 1.00 91.12 178 GLY A C 1
ATOM 1433 O O . GLY A 1 178 ? 37.112 9.103 -17.205 1.00 91.12 178 GLY A O 1
ATOM 1434 N N . ALA A 1 179 ? 38.304 7.298 -17.766 1.00 94.25 179 ALA A N 1
ATOM 1435 C CA . ALA A 1 179 ? 37.927 7.370 -19.175 1.00 94.25 179 ALA A CA 1
ATOM 1436 C C . ALA A 1 179 ? 36.476 6.908 -19.404 1.00 94.25 179 ALA A C 1
ATOM 1438 O O . ALA A 1 179 ? 36.018 5.916 -18.827 1.00 94.25 179 ALA A O 1
ATOM 1439 N N . ILE A 1 180 ? 35.759 7.585 -20.300 1.00 94.50 180 ILE A N 1
ATOM 1440 C CA . ILE A 1 180 ? 34.419 7.193 -20.745 1.00 94.50 180 ILE A CA 1
ATOM 1441 C C . ILE A 1 180 ? 34.560 6.138 -21.835 1.00 94.50 180 ILE A C 1
ATOM 1443 O O . ILE A 1 180 ? 35.240 6.347 -22.842 1.00 94.50 180 ILE A O 1
ATOM 1447 N N . ALA A 1 181 ? 33.871 5.011 -21.684 1.00 94.38 181 ALA A N 1
ATOM 1448 C CA . ALA A 1 181 ? 33.952 3.904 -22.618 1.00 94.38 181 ALA A CA 1
ATOM 1449 C C . ALA A 1 181 ? 32.590 3.311 -22.985 1.00 94.38 181 ALA A C 1
ATOM 1451 O O . ALA A 1 181 ? 31.683 3.203 -22.164 1.00 94.38 181 ALA A O 1
ATOM 1452 N N . MET A 1 182 ? 32.484 2.862 -24.236 1.00 94.50 182 MET A N 1
ATOM 1453 C CA . MET A 1 182 ? 31.398 2.035 -24.748 1.00 94.50 182 MET A CA 1
ATOM 1454 C C . MET A 1 182 ? 31.816 0.564 -24.750 1.00 94.50 182 MET A C 1
ATOM 1456 O O . MET A 1 182 ? 32.900 0.199 -25.211 1.00 94.50 182 MET A O 1
ATOM 1460 N N . VAL A 1 183 ? 30.930 -0.316 -24.297 1.00 94.31 183 VAL A N 1
ATOM 1461 C CA . VAL A 1 183 ? 31.142 -1.759 -24.388 1.00 94.31 183 VAL A CA 1
ATOM 1462 C C . VAL A 1 183 ? 30.752 -2.268 -25.772 1.00 94.31 183 VAL A C 1
ATOM 1464 O O . VAL A 1 183 ? 29.643 -2.068 -26.249 1.00 94.31 183 VAL A O 1
ATOM 1467 N N . THR A 1 184 ? 31.660 -2.993 -26.409 1.00 91.69 184 THR A N 1
ATOM 1468 C CA . THR A 1 184 ? 31.557 -3.490 -27.791 1.00 91.69 184 THR A CA 1
ATOM 1469 C C . THR A 1 184 ? 31.386 -5.007 -27.880 1.00 91.69 184 THR A C 1
ATOM 1471 O O . THR A 1 184 ? 31.348 -5.558 -28.975 1.00 91.69 184 THR A O 1
ATOM 1474 N N . GLY A 1 185 ? 31.277 -5.701 -26.741 1.00 87.94 185 GLY A N 1
ATOM 1475 C CA . GLY A 1 185 ? 31.124 -7.154 -26.695 1.00 87.94 185 GLY A CA 1
ATOM 1476 C C . GLY A 1 185 ? 30.615 -7.683 -25.353 1.00 87.94 185 GLY A C 1
ATOM 1477 O O . GLY A 1 185 ? 30.649 -6.999 -24.330 1.00 87.94 185 GLY A O 1
ATOM 1478 N N . GLY A 1 186 ? 30.148 -8.933 -25.348 1.00 86.94 186 GLY A N 1
ATOM 1479 C CA . GLY A 1 186 ? 29.580 -9.586 -24.163 1.00 86.94 186 GLY A CA 1
ATOM 1480 C C . GLY A 1 186 ? 28.148 -9.137 -23.830 1.00 86.94 186 GLY A C 1
ATOM 1481 O O . GLY A 1 186 ? 27.477 -8.489 -24.628 1.00 86.94 186 GLY A O 1
ATOM 1482 N N . ARG A 1 187 ? 27.662 -9.487 -22.629 1.00 84.62 187 ARG A N 1
ATOM 1483 C CA . ARG A 1 187 ? 26.275 -9.222 -22.177 1.00 84.62 187 ARG A CA 1
ATOM 1484 C C . ARG A 1 187 ? 25.935 -7.725 -22.051 1.00 84.62 187 ARG A C 1
ATOM 1486 O O . ARG A 1 187 ? 24.766 -7.344 -22.158 1.00 84.62 187 ARG A O 1
ATOM 1493 N N . ASN A 1 188 ? 26.960 -6.899 -21.842 1.00 88.31 188 ASN A N 1
ATOM 1494 C CA . ASN A 1 188 ? 26.866 -5.454 -21.622 1.00 88.31 188 ASN A CA 1
ATOM 1495 C C . ASN A 1 188 ? 27.074 -4.623 -22.903 1.00 88.31 188 ASN A C 1
ATOM 1497 O O . ASN A 1 188 ? 27.255 -3.417 -22.812 1.00 88.31 188 ASN A O 1
ATOM 1501 N N . MET A 1 189 ? 27.065 -5.242 -24.089 1.00 89.88 189 MET A N 1
ATOM 1502 C CA . MET A 1 189 ? 27.289 -4.545 -25.361 1.00 89.88 189 MET A CA 1
ATOM 1503 C C . MET A 1 189 ? 26.332 -3.356 -25.568 1.00 89.88 189 MET A C 1
ATOM 1505 O O . MET A 1 189 ? 25.136 -3.461 -25.299 1.00 89.88 189 MET A O 1
ATOM 1509 N N . GLY A 1 190 ? 26.894 -2.234 -26.020 1.00 88.50 190 GLY A N 1
ATOM 1510 C CA . GLY A 1 190 ? 26.245 -0.935 -26.197 1.00 88.50 190 GLY A CA 1
ATOM 1511 C C . GLY A 1 190 ? 26.048 -0.114 -24.926 1.00 88.50 190 GLY A C 1
ATOM 1512 O O . GLY A 1 190 ? 25.584 1.021 -25.025 1.00 88.50 190 GLY A O 1
ATOM 1513 N N . ARG A 1 191 ? 26.402 -0.644 -23.744 1.00 92.31 191 ARG A N 1
ATOM 1514 C CA . ARG A 1 191 ? 26.427 0.164 -22.520 1.00 92.31 191 ARG A CA 1
ATOM 1515 C C . ARG A 1 191 ? 27.582 1.154 -22.537 1.00 92.31 191 ARG A C 1
ATOM 1517 O O . ARG A 1 191 ? 28.645 0.838 -23.075 1.00 92.31 191 ARG A O 1
ATOM 1524 N N . ILE A 1 192 ? 27.376 2.321 -21.936 1.00 93.75 192 ILE A N 1
ATOM 1525 C CA . ILE A 1 192 ? 28.382 3.384 -21.836 1.00 93.75 192 ILE A CA 1
ATOM 1526 C C . ILE A 1 192 ? 28.514 3.812 -20.381 1.00 93.75 192 ILE A C 1
ATOM 1528 O O . ILE A 1 192 ? 27.516 3.906 -19.673 1.00 93.75 192 ILE A O 1
ATOM 1532 N N . GLY A 1 193 ? 29.742 4.075 -19.948 1.00 93.50 193 GLY A N 1
ATOM 1533 C CA . GLY A 1 193 ? 30.017 4.603 -18.620 1.00 93.50 193 GLY A CA 1
ATOM 1534 C C . GLY A 1 193 ? 31.487 4.948 -18.425 1.00 93.50 193 GLY A C 1
ATOM 1535 O O . GLY A 1 193 ? 32.290 4.822 -19.349 1.00 93.50 193 GLY A O 1
ATOM 1536 N N . VAL A 1 194 ? 31.828 5.374 -17.217 1.00 94.69 194 VAL A N 1
ATOM 1537 C CA . VAL A 1 194 ? 33.185 5.728 -16.798 1.00 94.69 194 VAL A CA 1
ATOM 1538 C C . VAL A 1 194 ? 33.886 4.498 -16.233 1.00 94.69 194 VAL A C 1
ATOM 1540 O O . VAL A 1 194 ? 33.306 3.764 -15.431 1.00 94.69 194 VAL A O 1
ATOM 1543 N N . ILE A 1 195 ? 35.132 4.261 -16.640 1.00 94.88 195 ILE A N 1
ATOM 1544 C CA . ILE A 1 195 ? 35.972 3.196 -16.083 1.00 94.88 195 ILE A CA 1
ATOM 1545 C C . ILE A 1 195 ? 36.349 3.568 -14.646 1.00 94.88 195 ILE A C 1
ATOM 1547 O O . ILE A 1 195 ? 37.043 4.557 -14.428 1.00 94.88 195 ILE A O 1
ATOM 1551 N N . THR A 1 196 ? 35.924 2.771 -13.668 1.00 93.88 196 THR A N 1
ATOM 1552 C CA . THR A 1 196 ? 36.204 3.026 -12.245 1.00 93.88 196 THR A CA 1
ATOM 1553 C C . THR A 1 196 ? 37.390 2.222 -11.735 1.00 93.88 196 THR A C 1
ATOM 1555 O O . THR A 1 196 ? 38.245 2.759 -11.042 1.00 93.88 196 THR A O 1
ATOM 1558 N N . HIS A 1 197 ? 37.460 0.940 -12.093 1.00 91.44 197 HIS A N 1
ATOM 1559 C CA . HIS A 1 197 ? 38.474 0.020 -11.589 1.00 91.44 197 HIS A CA 1
ATOM 1560 C C . HIS A 1 197 ? 38.909 -0.979 -12.663 1.00 91.44 197 HIS A C 1
ATOM 1562 O O . HIS A 1 197 ? 38.118 -1.383 -13.523 1.00 91.44 197 HIS A O 1
ATOM 1568 N N . ARG A 1 198 ? 40.174 -1.400 -12.600 1.00 89.81 198 ARG A N 1
ATOM 1569 C CA . ARG A 1 198 ? 40.768 -2.408 -13.482 1.00 89.81 198 ARG A CA 1
ATOM 1570 C C . ARG A 1 198 ? 41.373 -3.509 -12.627 1.00 89.81 198 ARG A C 1
ATOM 1572 O O . ARG A 1 198 ? 42.293 -3.259 -11.861 1.00 89.81 198 ARG A O 1
ATOM 1579 N N . GLU A 1 199 ? 40.881 -4.725 -12.801 1.00 87.50 199 GLU A N 1
ATOM 1580 C CA . GLU A 1 199 ? 41.340 -5.900 -12.072 1.00 87.50 199 GLU A CA 1
ATOM 1581 C C . GLU A 1 199 ? 42.086 -6.846 -13.016 1.00 87.50 199 GLU A C 1
ATOM 1583 O O . GLU A 1 199 ? 41.602 -7.206 -14.098 1.00 87.50 199 GLU A O 1
ATOM 1588 N N . ARG A 1 200 ? 43.294 -7.246 -12.617 1.00 82.00 200 ARG A N 1
ATOM 1589 C CA . ARG A 1 200 ? 44.118 -8.200 -13.356 1.00 82.00 200 ARG A CA 1
ATOM 1590 C C . ARG A 1 200 ? 44.221 -9.484 -12.544 1.00 82.00 200 ARG A C 1
ATOM 1592 O O . ARG A 1 200 ? 44.868 -9.499 -11.508 1.00 82.00 200 ARG A O 1
ATOM 1599 N N . HIS A 1 201 ? 43.620 -10.555 -13.047 1.00 74.31 201 HIS A N 1
ATOM 1600 C CA . HIS A 1 201 ? 43.791 -11.889 -12.478 1.00 74.31 201 HIS A CA 1
ATOM 1601 C C . HIS A 1 201 ? 44.967 -12.604 -13.145 1.00 74.31 201 HIS A C 1
ATOM 1603 O O . HIS A 1 201 ? 45.038 -12.661 -14.378 1.00 74.31 201 HIS A O 1
ATOM 1609 N N . ASP A 1 202 ? 45.859 -13.187 -12.347 1.00 63.50 202 ASP A N 1
ATOM 1610 C CA . ASP A 1 202 ? 46.947 -14.016 -12.864 1.00 63.50 202 ASP A CA 1
ATOM 1611 C C . ASP A 1 202 ? 46.389 -15.276 -13.540 1.00 63.50 202 ASP A C 1
ATOM 1613 O O . ASP A 1 202 ? 45.560 -15.998 -12.991 1.00 63.50 202 ASP A O 1
ATOM 1617 N N . GLY A 1 203 ? 46.788 -15.498 -14.796 1.00 62.00 203 GLY A N 1
ATOM 1618 C CA . GLY A 1 203 ? 46.266 -16.577 -15.644 1.00 62.00 203 GLY A CA 1
ATOM 1619 C C . GLY A 1 203 ? 44.870 -16.334 -16.248 1.00 62.00 203 GLY A C 1
ATOM 1620 O O . GLY A 1 203 ? 44.402 -17.166 -17.027 1.00 62.00 203 GLY A O 1
ATOM 1621 N N . GLY A 1 204 ? 44.212 -15.206 -15.940 1.00 70.06 204 GLY A N 1
ATOM 1622 C CA . GLY A 1 204 ? 42.862 -14.854 -16.401 1.00 70.06 204 GLY A CA 1
ATOM 1623 C C . GLY A 1 204 ? 42.795 -13.692 -17.406 1.00 70.06 204 GLY A C 1
ATOM 1624 O O . GLY A 1 204 ? 43.797 -13.101 -17.802 1.00 70.06 204 GLY A O 1
ATOM 1625 N N . PHE A 1 205 ? 41.577 -13.345 -17.839 1.00 77.38 205 PHE A N 1
ATOM 1626 C CA . PHE A 1 205 ? 41.328 -12.116 -18.607 1.00 77.38 205 PHE A CA 1
ATOM 1627 C C . PHE A 1 205 ? 41.274 -10.913 -17.655 1.00 77.38 205 PHE A C 1
ATOM 1629 O O . PHE A 1 205 ? 40.655 -11.014 -16.600 1.00 77.38 205 PHE A O 1
ATOM 1636 N N . ALA A 1 206 ? 41.829 -9.764 -18.052 1.00 84.94 206 ALA A N 1
ATOM 1637 C CA . ALA A 1 206 ? 41.655 -8.518 -17.304 1.00 84.94 206 ALA A CA 1
ATOM 1638 C C . ALA A 1 206 ? 40.184 -8.060 -17.326 1.00 84.94 206 ALA A C 1
ATOM 1640 O O . ALA A 1 206 ? 39.539 -8.049 -18.388 1.00 84.94 206 ALA A O 1
ATOM 1641 N N . ILE A 1 207 ? 39.665 -7.691 -16.156 1.00 90.06 207 ILE A N 1
ATOM 1642 C CA . ILE A 1 207 ? 38.292 -7.237 -15.932 1.00 90.06 207 ILE A CA 1
ATOM 1643 C C . ILE A 1 207 ? 38.302 -5.730 -15.675 1.00 90.06 207 ILE A C 1
ATOM 1645 O O . ILE A 1 207 ? 39.199 -5.183 -15.041 1.00 90.06 207 ILE A O 1
ATOM 1649 N N . VAL A 1 208 ? 37.303 -5.042 -16.215 1.00 92.12 208 VAL A N 1
ATOM 1650 C CA . VAL A 1 208 ? 37.132 -3.597 -16.095 1.00 92.12 208 VAL A CA 1
ATOM 1651 C C . VAL A 1 208 ? 35.744 -3.326 -15.542 1.00 92.12 208 VAL A C 1
ATOM 1653 O O . VAL A 1 208 ? 34.754 -3.829 -16.085 1.00 92.12 208 VAL A O 1
ATOM 1656 N N . HIS A 1 209 ? 35.687 -2.536 -14.475 1.00 93.62 209 HIS A N 1
ATOM 1657 C CA . HIS A 1 209 ? 34.458 -2.058 -13.858 1.00 93.62 209 HIS A CA 1
ATOM 1658 C C . HIS A 1 209 ? 34.097 -0.704 -14.455 1.00 93.62 209 HIS A C 1
ATOM 1660 O O . HIS A 1 209 ? 34.945 0.181 -14.582 1.00 93.62 209 HIS A O 1
ATOM 1666 N N . ILE A 1 210 ? 32.839 -0.571 -14.858 1.00 93.06 210 ILE A N 1
ATOM 1667 C CA . ILE A 1 210 ? 32.299 0.616 -15.509 1.00 93.06 210 ILE A CA 1
ATOM 1668 C C . ILE A 1 210 ? 31.066 1.065 -14.725 1.00 93.06 210 ILE A C 1
ATOM 1670 O O . ILE A 1 210 ? 30.222 0.233 -14.385 1.00 93.06 210 ILE A O 1
ATOM 1674 N N . LYS A 1 211 ? 30.969 2.369 -14.459 1.00 93.31 211 LYS A N 1
ATOM 1675 C CA . LYS A 1 211 ? 29.817 3.034 -13.836 1.00 93.31 211 LYS A CA 1
ATOM 1676 C C . LYS A 1 211 ? 29.082 3.854 -14.896 1.00 93.31 211 LYS A C 1
ATOM 1678 O O . LYS A 1 211 ? 29.710 4.686 -15.549 1.00 93.31 211 LYS A O 1
ATOM 1683 N N . ASP A 1 212 ? 27.803 3.579 -15.140 1.00 91.06 212 ASP A N 1
ATOM 1684 C CA . ASP A 1 212 ? 27.016 4.327 -16.131 1.00 91.06 212 ASP A CA 1
ATOM 1685 C C . ASP A 1 212 ? 26.467 5.658 -15.587 1.00 91.06 212 ASP A C 1
ATOM 1687 O O . ASP A 1 212 ? 26.758 6.058 -14.464 1.00 91.06 212 ASP A O 1
ATOM 1691 N N . ALA A 1 213 ? 25.717 6.384 -16.421 1.00 86.81 213 ALA A N 1
ATOM 1692 C CA . ALA A 1 213 ? 25.224 7.727 -16.107 1.00 86.81 213 ALA A CA 1
ATOM 1693 C C . ALA A 1 213 ? 24.122 7.776 -15.029 1.00 86.81 213 ALA A C 1
ATOM 1695 O O . ALA A 1 213 ? 23.762 8.874 -14.616 1.00 86.81 213 ALA A O 1
ATOM 1696 N N . ILE A 1 214 ? 23.571 6.627 -14.621 1.00 84.25 214 ILE A N 1
ATOM 1697 C CA . ILE A 1 214 ? 22.623 6.504 -13.498 1.00 84.25 214 ILE A CA 1
ATOM 1698 C C . ILE A 1 214 ? 23.252 5.725 -12.338 1.00 84.25 214 ILE A C 1
ATOM 1700 O O . ILE A 1 214 ? 22.560 5.093 -11.549 1.00 84.25 214 ILE A O 1
ATOM 1704 N N . ASP A 1 215 ? 24.582 5.742 -12.271 1.00 83.25 215 ASP A N 1
ATOM 1705 C CA . ASP A 1 215 ? 25.391 5.148 -11.219 1.00 83.25 215 ASP A CA 1
ATOM 1706 C C . ASP A 1 215 ? 25.351 3.618 -11.088 1.00 83.25 215 ASP A C 1
ATOM 1708 O O . ASP A 1 215 ? 25.973 3.055 -10.181 1.00 83.25 215 ASP A O 1
ATOM 1712 N N . ASN A 1 216 ? 24.759 2.911 -12.054 1.00 84.94 216 ASN A N 1
ATOM 1713 C CA . ASN A 1 216 ? 24.824 1.456 -12.084 1.00 84.94 216 ASN A CA 1
ATOM 1714 C C . ASN A 1 216 ? 26.231 0.987 -12.455 1.00 84.94 216 ASN A C 1
ATOM 1716 O O . ASN A 1 216 ? 26.814 1.404 -13.461 1.00 84.94 216 ASN A O 1
ATOM 1720 N N . THR A 1 217 ? 26.754 0.036 -11.683 1.00 89.56 217 THR A N 1
ATOM 1721 C CA . THR A 1 217 ? 28.070 -0.558 -11.926 1.00 89.56 217 THR A CA 1
ATOM 1722 C C . THR A 1 217 ? 27.954 -1.924 -12.593 1.00 89.56 217 THR A C 1
ATOM 1724 O O . THR A 1 217 ? 27.048 -2.715 -12.331 1.00 89.56 217 THR A O 1
ATOM 1727 N N . PHE A 1 218 ? 28.868 -2.217 -13.513 1.00 91.38 218 PHE A N 1
ATOM 1728 C CA . PHE A 1 218 ? 28.966 -3.528 -14.143 1.00 91.38 218 PHE A CA 1
ATOM 1729 C C . PHE A 1 218 ? 30.395 -3.815 -14.594 1.00 91.38 218 PHE A C 1
ATOM 1731 O O . PHE A 1 218 ? 31.180 -2.908 -14.863 1.00 91.38 218 PHE A O 1
ATOM 1738 N N . ALA A 1 219 ? 30.721 -5.099 -14.725 1.00 91.44 219 ALA A N 1
ATOM 1739 C CA . ALA A 1 219 ? 32.038 -5.552 -15.150 1.00 91.44 219 ALA A CA 1
ATOM 1740 C C . ALA A 1 219 ? 32.014 -6.147 -16.567 1.00 91.44 219 ALA A C 1
ATOM 1742 O O . ALA A 1 219 ? 31.019 -6.727 -17.024 1.00 91.44 219 ALA A O 1
ATOM 1743 N N . THR A 1 220 ? 33.123 -6.012 -17.291 1.00 93.00 220 THR A N 1
ATOM 1744 C CA . THR A 1 220 ? 33.351 -6.689 -18.575 1.00 93.00 220 THR A CA 1
ATOM 1745 C C . THR A 1 220 ? 34.842 -6.931 -18.801 1.00 93.00 220 THR A C 1
ATOM 1747 O O . THR A 1 220 ? 35.687 -6.366 -18.116 1.00 93.00 220 THR A O 1
ATOM 1750 N N . ARG A 1 221 ? 35.190 -7.776 -19.775 1.00 91.44 221 ARG A N 1
ATOM 1751 C CA . ARG A 1 221 ? 36.594 -8.003 -20.154 1.00 91.44 221 ARG A CA 1
ATOM 1752 C C . ARG A 1 221 ? 37.173 -6.749 -20.803 1.00 91.44 221 ARG A C 1
ATOM 1754 O O . ARG A 1 221 ? 36.512 -6.163 -21.657 1.00 91.44 221 ARG A O 1
ATOM 1761 N N . GLU A 1 222 ? 38.436 -6.436 -20.534 1.00 90.31 222 GLU A N 1
ATOM 1762 C CA . GLU A 1 222 ? 39.165 -5.302 -21.136 1.00 90.31 222 GLU A CA 1
ATOM 1763 C C . GLU A 1 222 ? 39.065 -5.279 -22.675 1.00 90.31 222 GLU A C 1
ATOM 1765 O O . GLU A 1 222 ? 38.849 -4.241 -23.305 1.00 90.31 222 GLU A O 1
ATOM 1770 N N . SER A 1 223 ? 39.118 -6.458 -23.305 1.00 89.19 223 SER A N 1
ATOM 1771 C CA . SER A 1 223 ? 38.973 -6.596 -24.762 1.00 89.19 223 SER A CA 1
ATOM 1772 C C . SER A 1 223 ? 37.637 -6.076 -25.321 1.00 89.19 223 SER A C 1
ATOM 1774 O O . SER A 1 223 ? 37.606 -5.652 -26.476 1.00 89.19 223 SER A O 1
ATOM 1776 N N . ASN A 1 224 ? 36.569 -6.054 -24.512 1.00 92.56 224 ASN A N 1
ATOM 1777 C CA . ASN A 1 224 ? 35.233 -5.591 -24.896 1.00 92.56 224 ASN A CA 1
ATOM 1778 C C . ASN A 1 224 ? 35.044 -4.079 -24.708 1.00 92.56 224 ASN A C 1
ATOM 1780 O O . ASN A 1 224 ? 33.996 -3.561 -25.081 1.00 92.56 224 ASN A O 1
ATOM 1784 N N . VAL A 1 225 ? 35.996 -3.366 -24.111 1.00 93.62 225 VAL A N 1
ATOM 1785 C CA . VAL A 1 225 ? 35.847 -1.941 -23.783 1.00 93.62 225 VAL A CA 1
ATOM 1786 C C . VAL A 1 225 ? 36.447 -1.084 -24.894 1.00 93.62 225 VAL A C 1
ATOM 1788 O O . VAL A 1 225 ? 37.566 -1.343 -25.334 1.00 93.62 225 VAL A O 1
ATOM 1791 N N . PHE A 1 226 ? 35.724 -0.074 -25.366 1.00 95.12 226 PHE A N 1
ATOM 1792 C CA . PHE A 1 226 ? 36.208 0.905 -26.336 1.00 95.12 226 PHE A CA 1
ATOM 1793 C C . PHE A 1 226 ? 36.097 2.297 -25.723 1.00 95.12 226 PHE A C 1
ATOM 1795 O O . PHE A 1 226 ? 34.991 2.756 -25.453 1.00 95.12 226 PHE A O 1
ATOM 1802 N N . VAL A 1 227 ? 37.227 2.960 -25.493 1.00 95.75 227 VAL A N 1
ATOM 1803 C CA . VAL A 1 227 ? 37.245 4.305 -24.908 1.00 95.75 227 VAL A CA 1
ATOM 1804 C C . VAL A 1 227 ? 36.768 5.313 -25.946 1.00 95.75 227 VAL A C 1
ATOM 1806 O O . VAL A 1 227 ? 37.182 5.273 -27.098 1.00 95.75 227 VAL A O 1
ATOM 1809 N N . ILE A 1 228 ? 35.852 6.187 -25.555 1.00 94.88 228 ILE A N 1
ATOM 1810 C CA . ILE A 1 228 ? 35.245 7.190 -26.433 1.00 94.88 228 ILE A CA 1
ATOM 1811 C C . ILE A 1 228 ? 35.530 8.621 -25.978 1.00 94.88 228 ILE A C 1
ATOM 1813 O O . ILE A 1 228 ? 35.136 9.542 -26.680 1.00 94.88 228 ILE A O 1
ATOM 1817 N N . GLY A 1 229 ? 36.197 8.826 -24.842 1.00 93.44 229 GLY A N 1
ATOM 1818 C CA . GLY A 1 229 ? 36.601 10.140 -24.340 1.00 93.44 229 GLY A CA 1
ATOM 1819 C C . GLY A 1 229 ? 37.126 10.066 -22.906 1.00 93.44 229 GLY A C 1
ATOM 1820 O O . GLY A 1 229 ? 37.122 8.989 -22.313 1.00 93.44 229 GLY A O 1
ATOM 1821 N N . GLN A 1 230 ? 37.564 11.201 -22.358 1.00 87.00 230 GLN A N 1
ATOM 1822 C CA . GLN A 1 230 ? 38.012 11.326 -20.964 1.00 87.00 230 GLN A CA 1
ATOM 1823 C C . GLN A 1 230 ? 36.932 12.026 -20.125 1.00 87.00 230 GLN A C 1
ATOM 1825 O O . GLN A 1 230 ? 36.127 11.348 -19.503 1.00 87.00 230 GLN A O 1
ATOM 1830 N N . ASP A 1 231 ? 36.831 13.357 -20.195 1.00 86.12 231 ASP A N 1
ATOM 1831 C CA . ASP A 1 231 ? 35.818 14.126 -19.445 1.00 86.12 231 ASP A CA 1
ATOM 1832 C C . ASP A 1 231 ? 34.465 14.177 -20.162 1.00 86.12 231 ASP A C 1
ATOM 1834 O O . ASP A 1 231 ? 33.396 14.210 -19.553 1.00 86.12 231 ASP A O 1
ATOM 1838 N N . LYS A 1 232 ? 34.513 14.202 -21.497 1.00 89.94 232 LYS A N 1
ATOM 1839 C CA . LYS A 1 232 ? 33.345 14.184 -22.376 1.00 89.94 232 LYS A CA 1
ATOM 1840 C C . LYS A 1 232 ? 33.570 13.186 -23.508 1.00 89.94 232 LYS A C 1
ATOM 1842 O O . LYS A 1 232 ? 34.703 13.046 -23.976 1.00 89.94 232 LYS A O 1
ATOM 1847 N N . PRO A 1 233 ? 32.512 12.510 -23.984 1.00 91.62 233 PRO A N 1
ATOM 1848 C CA . PRO A 1 233 ? 32.601 11.685 -25.178 1.00 91.62 233 PRO A CA 1
ATOM 1849 C C . PRO A 1 233 ? 33.049 12.530 -26.375 1.00 91.62 233 PRO A C 1
ATOM 1851 O O . PRO A 1 233 ? 32.488 13.588 -26.644 1.00 91.62 233 PRO A O 1
ATOM 1854 N N . TRP A 1 234 ? 34.026 12.035 -27.126 1.00 93.00 234 TRP A N 1
ATOM 1855 C CA . TRP A 1 234 ? 34.440 12.590 -28.413 1.00 93.00 234 TRP A CA 1
ATOM 1856 C C . TRP A 1 234 ? 33.466 12.263 -29.541 1.00 93.00 234 TRP A C 1
ATOM 1858 O O . TRP A 1 234 ? 33.719 12.635 -30.675 1.00 93.00 234 TRP A O 1
ATOM 1868 N N . ILE A 1 235 ? 32.399 11.516 -29.274 1.00 92.69 235 ILE A N 1
ATOM 1869 C CA . ILE A 1 235 ? 31.392 11.145 -30.267 1.00 92.69 235 ILE A CA 1
ATOM 1870 C C . ILE A 1 235 ? 30.005 11.416 -29.704 1.00 92.69 235 ILE A C 1
ATOM 1872 O O . ILE A 1 235 ? 29.797 11.329 -28.491 1.00 92.69 235 ILE A O 1
ATOM 1876 N N . SER A 1 236 ? 29.042 11.675 -30.578 1.00 91.25 236 SER A N 1
ATOM 1877 C CA . SER A 1 236 ? 27.639 11.707 -30.192 1.00 91.25 236 SER A CA 1
ATOM 1878 C C . SER A 1 236 ? 27.145 10.302 -29.815 1.00 91.25 236 SER A C 1
ATOM 1880 O O . SER A 1 236 ? 27.556 9.276 -30.370 1.00 91.25 236 SER A O 1
ATOM 1882 N N . ILE A 1 237 ? 26.305 10.248 -28.779 1.00 87.44 237 ILE A N 1
ATOM 1883 C CA . ILE A 1 237 ? 25.815 9.013 -28.158 1.00 87.44 237 ILE A CA 1
ATOM 1884 C C . ILE A 1 237 ? 24.307 8.864 -28.437 1.00 87.44 237 ILE A C 1
ATOM 1886 O O . ILE A 1 237 ? 23.584 9.864 -28.417 1.00 87.44 237 ILE A O 1
ATOM 1890 N N . PRO A 1 238 ? 23.776 7.639 -28.646 1.00 80.94 238 PRO A N 1
ATOM 1891 C CA . PRO A 1 238 ? 22.345 7.416 -28.831 1.00 80.94 238 PRO A CA 1
ATOM 1892 C C . PRO A 1 238 ? 21.486 7.897 -27.651 1.00 80.94 238 PRO A C 1
ATOM 1894 O O . PRO A 1 238 ? 21.941 7.972 -26.506 1.00 80.94 238 PRO A O 1
ATOM 1897 N N . LYS A 1 239 ? 20.194 8.139 -27.921 1.00 74.00 239 LYS A N 1
ATOM 1898 C CA . LYS A 1 239 ? 19.191 8.438 -26.884 1.00 74.00 239 LYS A CA 1
ATOM 1899 C C . LYS A 1 239 ? 19.243 7.366 -25.782 1.00 74.00 239 LYS A C 1
ATOM 1901 O O . LYS A 1 239 ? 19.276 6.175 -26.084 1.00 74.00 239 LYS A O 1
ATOM 1906 N N . GLY A 1 240 ? 19.283 7.800 -24.520 1.00 74.88 240 GLY A N 1
ATOM 1907 C CA . GLY A 1 240 ? 19.438 6.924 -23.350 1.00 74.88 240 GLY A CA 1
ATOM 1908 C C . GLY A 1 240 ? 20.864 6.814 -22.795 1.00 74.88 240 GLY A C 1
ATOM 1909 O O . GLY A 1 240 ? 21.081 6.028 -21.881 1.00 74.88 240 GLY A O 1
ATOM 1910 N N . LYS A 1 241 ? 21.840 7.574 -23.323 1.00 82.56 241 LYS A N 1
ATOM 1911 C CA . LYS A 1 241 ? 23.215 7.697 -22.778 1.00 82.56 241 LYS A CA 1
ATOM 1912 C C . LYS A 1 241 ? 23.951 6.356 -22.569 1.00 82.56 241 LYS A C 1
ATOM 1914 O O . LYS A 1 241 ? 24.872 6.272 -21.768 1.00 82.56 241 LYS A O 1
ATOM 1919 N N . GLY A 1 242 ? 23.553 5.300 -23.284 1.00 80.81 242 GLY A N 1
ATOM 1920 C CA . GLY A 1 242 ? 24.111 3.954 -23.111 1.00 80.81 242 GLY A CA 1
ATOM 1921 C C . GLY A 1 242 ? 23.685 3.244 -21.818 1.00 80.81 242 GLY A C 1
ATOM 1922 O O . GLY A 1 242 ? 24.316 2.263 -21.433 1.00 80.81 242 GLY A O 1
ATOM 1923 N N . VAL A 1 243 ? 22.620 3.691 -21.153 1.00 85.50 243 VAL A N 1
ATOM 1924 C CA . VAL A 1 243 ? 22.038 2.997 -19.999 1.00 85.50 243 VAL A CA 1
ATOM 1925 C C . VAL A 1 243 ? 21.152 1.852 -20.488 1.00 85.50 243 VAL A C 1
ATOM 1927 O O . VAL A 1 243 ? 20.263 2.034 -21.323 1.00 85.50 243 VAL A O 1
ATOM 1930 N N . LYS A 1 244 ? 21.414 0.640 -19.993 1.00 83.69 244 LYS A N 1
ATOM 1931 C CA . LYS A 1 244 ? 20.626 -0.552 -20.322 1.00 83.69 244 LYS A CA 1
ATOM 1932 C C . LYS A 1 244 ? 19.622 -0.810 -19.210 1.00 83.69 244 LYS A C 1
ATOM 1934 O O . LYS A 1 244 ? 20.018 -1.307 -18.162 1.00 83.69 244 LYS A O 1
ATOM 1939 N N . LEU A 1 245 ? 18.357 -0.524 -19.498 1.00 81.75 245 LEU A N 1
ATOM 1940 C CA . LEU A 1 245 ? 17.257 -0.824 -18.592 1.00 81.75 245 LEU A CA 1
ATOM 1941 C C . LEU A 1 245 ? 17.034 -2.337 -18.463 1.00 81.75 245 LEU A C 1
ATOM 1943 O O . LEU A 1 245 ? 17.271 -3.107 -19.407 1.00 81.75 245 LEU A O 1
ATOM 1947 N N . THR A 1 246 ? 16.575 -2.758 -17.292 1.00 81.81 246 THR A N 1
ATOM 1948 C CA . THR A 1 246 ? 16.019 -4.092 -17.067 1.00 81.81 246 THR A CA 1
ATOM 1949 C C . THR A 1 246 ? 14.675 -4.244 -17.792 1.00 81.81 246 THR A C 1
ATOM 1951 O O . THR A 1 246 ? 14.092 -3.273 -18.272 1.00 81.81 246 THR A O 1
ATOM 1954 N N . ILE A 1 247 ? 14.169 -5.479 -17.904 1.00 80.12 247 ILE A N 1
ATOM 1955 C CA . ILE A 1 247 ? 12.854 -5.728 -18.526 1.00 80.12 247 ILE A CA 1
ATOM 1956 C C . ILE A 1 247 ? 11.749 -5.006 -17.741 1.00 80.12 247 ILE A C 1
ATOM 1958 O O . ILE A 1 247 ? 10.909 -4.357 -18.355 1.00 80.12 247 ILE A O 1
ATOM 1962 N N . ALA A 1 248 ? 11.802 -5.068 -16.406 1.00 80.69 248 ALA A N 1
ATOM 1963 C CA . ALA A 1 248 ? 10.844 -4.403 -15.528 1.00 80.69 248 ALA A CA 1
ATOM 1964 C C . ALA A 1 248 ? 10.900 -2.875 -15.677 1.00 80.69 248 ALA A C 1
ATOM 1966 O O . ALA A 1 248 ? 9.868 -2.232 -15.815 1.00 80.69 248 ALA A O 1
ATOM 1967 N N . GLU A 1 249 ? 12.096 -2.285 -15.742 1.00 84.69 249 GLU A N 1
ATOM 1968 C CA . GLU A 1 249 ? 12.255 -0.843 -15.981 1.00 84.69 249 GLU A CA 1
ATOM 1969 C C . GLU A 1 249 ? 11.723 -0.415 -17.359 1.00 84.69 249 GLU A C 1
ATOM 1971 O O . GLU A 1 249 ? 11.093 0.635 -17.478 1.00 84.69 249 GLU A O 1
ATOM 1976 N N . GLU A 1 250 ? 11.940 -1.222 -18.409 1.00 85.12 250 GLU A N 1
ATOM 1977 C CA . GLU A 1 250 ? 11.394 -0.948 -19.747 1.00 85.12 250 GLU A CA 1
ATOM 1978 C C . GLU A 1 250 ? 9.855 -1.024 -19.746 1.00 85.12 250 GLU A C 1
ATOM 1980 O O . GLU A 1 250 ? 9.213 -0.165 -20.350 1.00 85.12 250 GLU A O 1
ATOM 1985 N N . GLN A 1 251 ? 9.267 -1.993 -19.037 1.00 87.88 251 GLN A N 1
ATOM 1986 C CA . GLN A 1 251 ? 7.814 -2.126 -18.863 1.00 87.88 251 GLN A CA 1
ATOM 1987 C C . GLN A 1 251 ? 7.213 -0.969 -18.060 1.00 87.88 251 GLN A C 1
ATOM 1989 O O . GLN A 1 251 ? 6.236 -0.372 -18.505 1.00 87.88 251 GLN A O 1
ATOM 1994 N N . ASN A 1 252 ? 7.823 -0.609 -16.927 1.00 90.38 252 ASN A N 1
ATOM 1995 C CA . ASN A 1 252 ? 7.398 0.514 -16.091 1.00 90.38 252 ASN A CA 1
ATOM 1996 C C . ASN A 1 252 ? 7.388 1.814 -16.894 1.00 90.38 252 ASN A C 1
ATOM 1998 O O . ASN A 1 252 ? 6.383 2.519 -16.920 1.00 90.38 252 ASN A O 1
ATOM 2002 N N . LYS A 1 253 ? 8.477 2.091 -17.621 1.00 90.75 253 LYS A N 1
ATOM 2003 C CA . LYS A 1 253 ? 8.571 3.278 -18.471 1.00 90.75 253 LYS A CA 1
ATOM 2004 C C . LYS A 1 253 ? 7.495 3.289 -19.561 1.00 90.75 253 LYS A C 1
ATOM 2006 O O . LYS A 1 253 ? 6.876 4.321 -19.782 1.00 90.75 253 LYS A O 1
ATOM 2011 N N . GLN A 1 254 ? 7.263 2.162 -20.236 1.00 93.12 254 GLN A N 1
ATOM 2012 C CA . GLN A 1 254 ? 6.223 2.070 -21.268 1.00 93.12 254 GLN A CA 1
ATOM 2013 C C . GLN A 1 254 ? 4.817 2.271 -20.699 1.00 93.12 254 GLN A C 1
ATOM 2015 O O . GLN A 1 254 ? 4.007 2.935 -21.339 1.00 93.12 254 GLN A O 1
ATOM 2020 N N . ALA A 1 255 ? 4.534 1.728 -19.514 1.00 95.69 255 ALA A N 1
ATOM 2021 C CA . ALA A 1 255 ? 3.253 1.916 -18.846 1.00 95.69 255 ALA A CA 1
ATOM 2022 C C . ALA A 1 255 ? 3.030 3.380 -18.461 1.00 95.69 255 ALA A C 1
ATOM 2024 O O . ALA A 1 255 ? 1.983 3.924 -18.784 1.00 95.69 255 ALA A O 1
ATOM 2025 N N . ILE A 1 256 ? 4.022 4.026 -17.841 1.00 95.94 256 ILE A N 1
ATOM 2026 C CA . ILE A 1 256 ? 3.955 5.443 -17.459 1.00 95.94 256 ILE A CA 1
ATOM 2027 C C . ILE A 1 256 ? 3.743 6.330 -18.693 1.00 95.94 256 ILE A C 1
ATOM 2029 O O . ILE A 1 256 ? 2.823 7.147 -18.708 1.00 95.94 256 ILE A O 1
ATOM 2033 N N . ASP A 1 257 ? 4.543 6.125 -19.746 1.00 95.62 257 ASP A N 1
ATOM 2034 C CA . ASP A 1 257 ? 4.428 6.886 -20.995 1.00 95.62 257 ASP A CA 1
ATOM 2035 C C . ASP A 1 257 ? 3.033 6.694 -21.639 1.00 95.62 257 ASP A C 1
ATOM 2037 O O . ASP A 1 257 ? 2.447 7.653 -22.141 1.00 95.62 257 ASP A O 1
ATOM 2041 N N . GLU A 1 258 ? 2.478 5.472 -21.620 1.00 97.75 258 GLU A N 1
ATOM 2042 C CA . GLU A 1 258 ? 1.139 5.174 -22.160 1.00 97.75 258 GLU A CA 1
ATOM 2043 C C . GLU A 1 258 ? 0.011 5.758 -21.292 1.00 97.75 258 GLU A C 1
ATOM 2045 O O . GLU A 1 258 ? -0.944 6.290 -21.850 1.00 97.75 258 GLU A O 1
ATOM 2050 N N . ILE A 1 259 ? 0.132 5.729 -19.957 1.00 97.75 259 ILE A N 1
ATOM 2051 C CA . ILE A 1 259 ? -0.838 6.337 -19.026 1.00 97.75 259 ILE A CA 1
ATOM 2052 C C . ILE A 1 259 ? -0.954 7.839 -19.291 1.00 97.75 259 ILE A C 1
ATOM 2054 O O . ILE A 1 259 ? -2.057 8.344 -19.499 1.00 97.75 259 ILE A O 1
ATOM 2058 N N . VAL A 1 260 ? 0.181 8.542 -19.331 1.00 97.06 260 VAL A N 1
ATOM 2059 C CA . VAL A 1 260 ? 0.214 9.990 -19.584 1.00 97.06 260 VAL A CA 1
ATOM 2060 C C . VAL A 1 260 ? -0.366 10.316 -20.960 1.00 97.06 260 VAL A C 1
ATOM 2062 O O . VAL A 1 260 ? -1.143 11.261 -21.096 1.00 97.06 260 VAL A O 1
ATOM 2065 N N . ALA A 1 261 ? -0.017 9.527 -21.980 1.00 97.12 261 ALA A N 1
ATOM 2066 C CA . ALA A 1 261 ? -0.493 9.747 -23.340 1.00 97.12 261 ALA A CA 1
ATOM 2067 C C . ALA A 1 261 ? -2.005 9.520 -23.496 1.00 97.12 261 ALA A C 1
ATOM 2069 O O . ALA A 1 261 ? -2.648 10.279 -24.217 1.00 97.12 261 ALA A O 1
ATOM 2070 N N . GLU A 1 262 ? -2.569 8.488 -22.862 1.00 97.56 262 GLU A N 1
ATOM 2071 C CA . GLU A 1 262 ? -3.986 8.144 -23.027 1.00 97.56 262 GLU A CA 1
ATOM 2072 C C . GLU A 1 262 ? -4.914 9.016 -22.175 1.00 97.56 262 GLU A C 1
ATOM 2074 O O . GLU A 1 262 ? -5.967 9.426 -22.658 1.00 97.56 262 GLU A O 1
ATOM 2079 N N . ILE A 1 263 ? -4.517 9.350 -20.943 1.00 96.25 263 ILE A N 1
ATOM 2080 C CA . ILE A 1 263 ? -5.299 10.248 -20.075 1.00 96.25 263 ILE A CA 1
ATOM 2081 C C . ILE A 1 263 ? -5.164 11.709 -20.536 1.00 96.25 263 ILE A C 1
ATOM 2083 O O . ILE A 1 263 ? -6.073 12.515 -20.345 1.00 96.25 263 ILE A O 1
ATOM 2087 N N . GLY A 1 264 ? -4.046 12.068 -21.176 1.00 92.75 264 GLY A N 1
ATOM 2088 C CA . GLY A 1 264 ? -3.830 13.404 -21.736 1.00 92.75 264 GLY A CA 1
ATOM 2089 C C . GLY A 1 264 ? -3.510 14.484 -20.697 1.00 92.75 264 GLY A C 1
ATOM 2090 O O . GLY A 1 264 ? -3.523 15.667 -21.031 1.00 92.75 264 GLY A O 1
ATOM 2091 N N . ASN A 1 265 ? -3.204 14.096 -19.455 1.00 90.62 265 ASN A N 1
ATOM 2092 C CA . ASN A 1 265 ? -2.758 14.995 -18.395 1.00 90.62 265 ASN A CA 1
ATOM 2093 C C . ASN A 1 265 ? -1.392 14.532 -17.858 1.00 90.62 265 ASN A C 1
ATOM 2095 O O . ASN A 1 265 ? -1.347 13.494 -17.206 1.00 90.62 265 ASN A O 1
ATOM 2099 N N . PRO A 1 266 ? -0.286 15.263 -18.078 1.00 87.94 266 PRO A N 1
ATOM 2100 C CA . PRO A 1 266 ? 1.022 14.868 -17.556 1.00 87.94 266 PRO A CA 1
ATOM 2101 C C . PRO A 1 266 ? 1.096 14.868 -16.024 1.00 87.94 266 PRO A C 1
ATOM 2103 O O . PRO A 1 266 ? 1.858 14.082 -15.476 1.00 87.94 266 PRO A O 1
ATOM 2106 N N . GLU A 1 267 ? 0.274 15.665 -15.332 1.00 92.44 267 GLU A N 1
ATOM 2107 C CA . GLU A 1 267 ? 0.216 15.702 -13.861 1.00 92.44 267 GLU A CA 1
ATOM 2108 C C . GLU A 1 267 ? -0.443 14.451 -13.256 1.00 92.44 267 GLU A C 1
ATOM 2110 O O . GLU A 1 267 ? -0.498 14.306 -12.038 1.00 92.44 267 GLU A O 1
ATOM 2115 N N . ILE A 1 268 ? -0.957 13.533 -14.087 1.00 96.69 268 ILE A N 1
ATOM 2116 C CA . ILE A 1 268 ? -1.514 12.264 -13.609 1.00 96.69 268 ILE A CA 1
ATOM 2117 C C . ILE A 1 268 ? -0.448 11.365 -12.985 1.00 96.69 268 ILE A C 1
ATOM 2119 O O . ILE A 1 268 ? -0.809 10.502 -12.194 1.00 96.69 268 ILE A O 1
ATOM 2123 N N . ILE A 1 269 ? 0.831 11.543 -13.342 1.00 97.69 269 ILE A N 1
ATOM 2124 C CA . ILE A 1 269 ? 1.956 10.762 -12.827 1.00 97.69 269 ILE A CA 1
ATOM 2125 C C . ILE A 1 269 ? 3.005 11.692 -12.217 1.00 97.69 269 ILE A C 1
ATOM 2127 O O . ILE A 1 269 ? 3.490 12.601 -12.884 1.00 97.69 269 ILE A O 1
ATOM 2131 N N . SER A 1 270 ? 3.431 11.375 -10.997 1.00 97.69 270 SER A N 1
ATOM 2132 C CA . SER A 1 270 ? 4.665 11.879 -10.399 1.00 97.69 270 SER A CA 1
ATOM 2133 C C . SER A 1 270 ? 5.741 10.794 -10.375 1.00 97.69 270 SER A C 1
ATOM 2135 O O . SER A 1 270 ? 5.472 9.617 -10.116 1.00 97.69 270 SER A O 1
ATOM 2137 N N . THR A 1 271 ? 6.981 11.200 -10.635 1.00 95.81 271 THR A N 1
ATOM 2138 C CA . THR A 1 271 ? 8.191 10.387 -10.425 1.00 95.81 271 THR A CA 1
ATOM 2139 C C . THR A 1 271 ? 9.156 11.065 -9.450 1.00 95.81 271 THR A C 1
ATOM 2141 O O . THR A 1 271 ? 10.336 10.712 -9.407 1.00 95.81 271 THR A O 1
ATOM 2144 N N . ASP A 1 272 ? 8.677 12.065 -8.707 1.00 96.25 272 ASP A N 1
ATOM 2145 C CA . ASP A 1 272 ? 9.490 12.832 -7.771 1.00 96.25 272 ASP A CA 1
ATOM 2146 C C . ASP A 1 272 ? 9.840 11.981 -6.550 1.00 96.25 272 ASP A C 1
ATOM 2148 O O . ASP A 1 272 ? 9.004 11.275 -5.990 1.00 96.25 272 ASP A O 1
ATOM 2152 N N . HIS A 1 273 ? 11.104 12.031 -6.126 1.00 93.44 273 HIS A N 1
ATOM 2153 C CA . HIS A 1 273 ? 11.622 11.132 -5.092 1.00 93.44 273 HIS A CA 1
ATOM 2154 C C . HIS A 1 273 ? 10.870 11.252 -3.754 1.00 93.44 273 HIS A C 1
ATOM 2156 O O . HIS A 1 273 ? 10.722 10.260 -3.039 1.00 93.44 273 HIS A O 1
ATOM 2162 N N . GLU A 1 274 ? 10.401 12.450 -3.404 1.00 95.38 274 GLU A N 1
ATOM 2163 C CA . GLU A 1 274 ? 9.617 12.690 -2.188 1.00 95.38 274 GLU A CA 1
ATOM 2164 C C . GLU A 1 274 ? 8.253 11.988 -2.244 1.00 95.38 274 GLU A C 1
ATOM 2166 O O . GLU A 1 274 ? 7.893 11.283 -1.298 1.00 95.38 274 GLU A O 1
ATOM 2171 N N . ASP A 1 275 ? 7.557 12.055 -3.382 1.00 96.75 275 ASP A N 1
ATOM 2172 C CA . ASP A 1 275 ? 6.310 11.317 -3.602 1.00 96.75 275 ASP A CA 1
ATOM 2173 C C . ASP A 1 275 ? 6.558 9.808 -3.532 1.00 96.75 275 ASP A C 1
ATOM 2175 O O . ASP A 1 275 ? 5.857 9.090 -2.822 1.00 96.75 275 ASP A O 1
ATOM 2179 N N . LEU A 1 276 ? 7.612 9.305 -4.183 1.00 96.88 276 LEU A N 1
ATOM 2180 C CA . LEU A 1 276 ? 7.949 7.878 -4.110 1.00 96.88 276 LEU A CA 1
ATOM 2181 C C . LEU A 1 276 ? 8.230 7.426 -2.667 1.00 96.88 276 LEU A C 1
ATOM 2183 O O . LEU A 1 276 ? 7.827 6.331 -2.277 1.00 96.88 276 LEU A O 1
ATOM 2187 N N . THR A 1 277 ? 8.897 8.269 -1.874 1.00 95.19 277 THR A N 1
ATOM 2188 C CA . THR A 1 277 ? 9.240 7.979 -0.474 1.00 95.19 277 THR A CA 1
ATOM 2189 C C . THR A 1 277 ? 7.990 7.950 0.401 1.00 95.19 277 THR A C 1
ATOM 2191 O O . THR A 1 277 ? 7.747 6.960 1.089 1.00 95.19 277 THR A O 1
ATOM 2194 N N . THR A 1 278 ? 7.155 8.989 0.337 1.00 94.50 278 THR A N 1
ATOM 2195 C CA . THR A 1 278 ? 5.920 9.099 1.136 1.00 94.50 278 THR A CA 1
ATOM 2196 C C . THR A 1 278 ? 4.882 8.024 0.795 1.00 94.50 278 THR A C 1
ATOM 2198 O O . THR A 1 278 ? 4.061 7.676 1.639 1.00 94.50 278 THR A O 1
ATOM 2201 N N . HIS A 1 279 ? 4.956 7.434 -0.403 1.00 96.44 279 HIS A N 1
ATOM 2202 C CA . HIS A 1 279 ? 4.077 6.349 -0.854 1.00 96.44 279 HIS A CA 1
ATOM 2203 C C . HIS A 1 279 ? 4.710 4.951 -0.760 1.00 96.44 279 HIS A C 1
ATOM 2205 O O . HIS A 1 279 ? 4.105 3.977 -1.209 1.00 96.44 279 HIS A O 1
ATOM 2211 N N . GLY A 1 280 ? 5.920 4.828 -0.209 1.00 93.00 280 GLY A N 1
ATOM 2212 C CA . GLY A 1 280 ? 6.601 3.546 0.009 1.00 93.00 280 GLY A CA 1
ATOM 2213 C C . GLY A 1 280 ? 7.040 3.304 1.455 1.00 93.00 280 GLY A C 1
ATOM 2214 O O . GLY A 1 280 ? 7.335 2.162 1.810 1.00 93.00 280 GLY A O 1
ATOM 2215 N N . TYR A 1 281 ? 7.052 4.351 2.282 1.00 91.62 281 TYR A N 1
ATOM 2216 C CA . TYR A 1 281 ? 7.533 4.339 3.660 1.00 91.62 281 TYR A CA 1
ATOM 2217 C C . TYR A 1 281 ? 6.513 4.975 4.614 1.00 91.62 281 TYR A C 1
ATOM 2219 O O . TYR A 1 281 ? 5.873 5.969 4.281 1.00 91.62 281 TYR A O 1
ATOM 2227 N N . SER A 1 282 ? 6.389 4.417 5.818 1.00 88.44 282 SER A N 1
ATOM 2228 C CA . SER A 1 282 ? 5.524 4.919 6.886 1.00 88.44 282 SER A CA 1
ATOM 2229 C C . SER A 1 282 ? 6.308 5.089 8.180 1.00 88.44 282 SER A C 1
ATOM 2231 O O . SER A 1 282 ? 6.854 4.121 8.708 1.00 88.44 282 SER A O 1
ATOM 2233 N N . GLU A 1 283 ? 6.283 6.286 8.764 1.00 82.38 283 GLU A N 1
ATOM 2234 C CA . GLU A 1 283 ? 6.791 6.501 10.128 1.00 82.38 283 GLU A CA 1
ATOM 2235 C C . GLU A 1 283 ? 5.922 5.843 11.207 1.00 82.38 283 GLU A C 1
ATOM 2237 O O . GLU A 1 283 ? 6.353 5.716 12.352 1.00 82.38 283 GLU A O 1
ATOM 2242 N N . TRP A 1 284 ? 4.708 5.423 10.841 1.00 78.75 284 TRP A N 1
ATOM 2243 C CA . TRP A 1 284 ? 3.753 4.772 11.734 1.00 78.75 284 TRP A CA 1
ATOM 2244 C C . TRP A 1 284 ? 3.971 3.259 11.818 1.00 78.75 284 TRP A C 1
ATOM 2246 O O . TRP A 1 284 ? 3.510 2.629 12.761 1.00 78.75 284 TRP A O 1
ATOM 2256 N N . SER A 1 285 ? 4.655 2.663 10.838 1.00 86.62 285 SER A N 1
ATOM 2257 C CA . SER A 1 285 ? 4.815 1.213 10.723 1.00 86.62 285 SER A CA 1
ATOM 2258 C C . SER A 1 285 ? 6.221 0.768 11.116 1.00 86.62 285 SER A C 1
ATOM 2260 O O . SER A 1 285 ? 7.214 1.372 10.720 1.00 86.62 285 SER A O 1
ATOM 2262 N N . THR A 1 286 ? 6.322 -0.361 11.816 1.00 84.75 286 THR A N 1
ATOM 2263 C CA . THR A 1 286 ? 7.594 -1.079 12.014 1.00 84.75 286 THR A CA 1
ATOM 2264 C C . THR A 1 286 ? 7.960 -1.970 10.818 1.00 84.75 286 THR A C 1
ATOM 2266 O O . THR A 1 286 ? 9.036 -2.573 10.782 1.00 84.75 286 THR A O 1
ATOM 2269 N N . VAL A 1 287 ? 7.084 -2.037 9.809 1.00 87.31 287 VAL A N 1
ATOM 2270 C CA . VAL A 1 287 ? 7.197 -2.860 8.603 1.00 87.31 287 VAL A CA 1
ATOM 2271 C C . VAL A 1 287 ? 7.415 -1.953 7.389 1.00 87.31 287 VAL A C 1
ATOM 2273 O O . VAL A 1 287 ? 6.510 -1.689 6.600 1.00 87.31 287 VAL A O 1
ATOM 2276 N N . ASN A 1 288 ? 8.656 -1.493 7.224 1.00 88.06 288 ASN A N 1
ATOM 2277 C CA . ASN A 1 288 ? 9.077 -0.679 6.084 1.00 88.06 288 ASN A CA 1
ATOM 2278 C C . ASN A 1 288 ? 10.007 -1.458 5.149 1.00 88.06 288 ASN A C 1
ATOM 2280 O O . ASN A 1 288 ? 10.858 -2.231 5.595 1.00 88.06 288 ASN A O 1
ATOM 2284 N N . LEU A 1 289 ? 9.846 -1.245 3.842 1.00 87.69 289 LEU A N 1
ATOM 2285 C CA . LEU A 1 289 ? 10.685 -1.839 2.802 1.00 87.69 289 LEU A CA 1
ATOM 2286 C C . LEU A 1 289 ? 11.599 -0.779 2.189 1.00 87.69 289 LEU A C 1
ATOM 2288 O O . LEU A 1 289 ? 11.210 0.373 2.048 1.00 87.69 289 LEU A O 1
ATOM 2292 N N . GLU A 1 290 ? 12.791 -1.188 1.755 1.00 87.44 290 GLU A N 1
ATOM 2293 C CA . GLU A 1 290 ? 13.715 -0.297 1.035 1.00 87.44 290 GLU A CA 1
ATOM 2294 C C . GLU A 1 290 ? 13.239 0.015 -0.392 1.00 87.44 290 GLU A C 1
ATOM 2296 O O . GLU A 1 290 ? 13.634 1.013 -0.988 1.00 87.44 290 GLU A O 1
ATOM 2301 N N . THR A 1 291 ? 12.414 -0.861 -0.974 1.00 90.44 291 THR A N 1
ATOM 2302 C CA . THR A 1 291 ? 11.919 -0.690 -2.344 1.00 90.44 291 THR A CA 1
ATOM 2303 C C . THR A 1 291 ? 10.725 0.258 -2.368 1.00 90.44 291 THR A C 1
ATOM 2305 O O . THR A 1 291 ? 9.696 -0.012 -1.748 1.00 90.44 291 THR A O 1
ATOM 2308 N N . LEU A 1 292 ? 10.867 1.340 -3.131 1.00 94.38 292 LEU A N 1
ATOM 2309 C CA . LEU A 1 292 ? 9.831 2.342 -3.372 1.00 94.38 292 LEU A CA 1
ATOM 2310 C C . LEU A 1 292 ? 9.040 2.034 -4.658 1.00 94.38 292 LEU A C 1
ATOM 2312 O O . LEU A 1 292 ? 9.538 1.312 -5.534 1.00 94.38 292 LEU A O 1
ATOM 2316 N N . PRO A 1 293 ? 7.820 2.583 -4.817 1.00 96.44 293 PRO A N 1
ATOM 2317 C CA . PRO A 1 293 ? 7.180 2.647 -6.127 1.00 96.44 293 PRO A CA 1
ATOM 2318 C C . PRO A 1 293 ? 8.074 3.393 -7.133 1.00 96.44 293 PRO A C 1
ATOM 2320 O O . PRO A 1 293 ? 8.946 4.173 -6.762 1.00 96.44 293 PRO A O 1
ATOM 2323 N N . VAL A 1 294 ? 7.862 3.150 -8.427 1.00 95.75 294 VAL A N 1
ATOM 2324 C CA . VAL A 1 294 ? 8.592 3.834 -9.514 1.00 95.75 294 VAL A CA 1
ATOM 2325 C C . VAL A 1 294 ? 7.864 5.077 -10.028 1.00 95.75 294 VAL A C 1
ATOM 2327 O O . VAL A 1 294 ? 8.449 5.863 -10.768 1.00 95.75 294 VAL A O 1
ATOM 2330 N N . ALA A 1 295 ? 6.587 5.220 -9.671 1.00 97.94 295 ALA A N 1
ATOM 2331 C CA . ALA A 1 295 ? 5.728 6.355 -9.978 1.00 97.94 295 ALA A CA 1
ATOM 2332 C C . ALA A 1 295 ? 4.525 6.382 -9.021 1.00 97.94 295 ALA A C 1
ATOM 2334 O O . ALA A 1 295 ? 4.096 5.329 -8.534 1.00 97.94 295 ALA A O 1
ATOM 2335 N N . VAL A 1 296 ? 3.949 7.564 -8.815 1.00 98.69 296 VAL A N 1
ATOM 2336 C CA . VAL A 1 296 ? 2.650 7.757 -8.156 1.00 98.69 296 VAL A CA 1
ATOM 2337 C C . VAL A 1 296 ? 1.658 8.289 -9.181 1.00 98.69 296 VAL A C 1
ATOM 2339 O O . VAL A 1 296 ? 1.965 9.236 -9.896 1.00 98.69 296 VAL A O 1
ATOM 2342 N N . ALA A 1 297 ? 0.487 7.668 -9.278 1.00 98.62 297 ALA A N 1
ATOM 2343 C CA . ALA A 1 297 ? -0.614 8.102 -10.121 1.00 98.62 297 ALA A CA 1
ATOM 2344 C C . ALA A 1 297 ? -1.703 8.781 -9.284 1.00 98.62 297 ALA A C 1
ATOM 2346 O O . ALA A 1 297 ? -2.109 8.220 -8.268 1.00 98.62 297 ALA A O 1
ATOM 2347 N N . TYR A 1 298 ? -2.225 9.918 -9.753 1.00 98.44 298 TYR A N 1
ATOM 2348 C CA . TYR A 1 298 ? -3.229 10.738 -9.055 1.00 98.44 298 TYR A CA 1
ATOM 2349 C C . TYR A 1 298 ? -4.574 10.806 -9.807 1.00 98.44 298 TYR A C 1
ATOM 2351 O O . TYR A 1 298 ? -4.952 11.868 -10.321 1.00 98.44 298 TYR A O 1
ATOM 2359 N N . PRO A 1 299 ? -5.309 9.682 -9.935 1.00 98.38 299 PRO A N 1
ATOM 2360 C CA . PRO A 1 299 ? -6.592 9.639 -10.634 1.00 98.38 299 PRO A CA 1
ATOM 2361 C C . PRO A 1 299 ? -7.621 10.609 -10.046 1.00 98.38 299 PRO A C 1
ATOM 2363 O O . PRO A 1 299 ? -7.638 10.893 -8.848 1.00 98.38 299 PRO A O 1
ATOM 2366 N N . ARG A 1 300 ? -8.534 11.084 -10.900 1.00 97.81 300 ARG A N 1
ATOM 2367 C CA . ARG A 1 300 ? -9.630 11.997 -10.527 1.00 97.81 300 ARG A CA 1
ATOM 2368 C C . ARG A 1 300 ? -11.010 11.356 -10.707 1.00 97.81 300 ARG A C 1
ATOM 2370 O O . ARG A 1 300 ? -12.019 11.911 -10.264 1.00 97.81 300 ARG A O 1
ATOM 2377 N N . SER A 1 301 ? -11.066 10.186 -11.340 1.00 98.38 301 SER A N 1
ATOM 2378 C CA . SER A 1 301 ? -12.293 9.474 -11.700 1.00 98.38 301 SER A CA 1
ATOM 2379 C C . SER A 1 301 ? -12.115 7.952 -11.674 1.00 98.38 301 SER A C 1
ATOM 2381 O O . SER A 1 301 ? -10.996 7.439 -11.683 1.00 98.38 301 SER A O 1
ATOM 2383 N N . THR A 1 302 ? -13.230 7.215 -11.666 1.00 98.81 302 THR A N 1
ATOM 2384 C CA . THR A 1 302 ? -13.215 5.748 -11.805 1.00 98.81 302 THR A CA 1
ATOM 2385 C C . THR A 1 302 ? -12.624 5.334 -13.158 1.00 98.81 302 THR A C 1
ATOM 2387 O O . THR A 1 302 ? -11.923 4.327 -13.251 1.00 98.81 302 THR A O 1
ATOM 2390 N N . GLU A 1 303 ? -12.858 6.132 -14.196 1.00 98.62 303 GLU A N 1
ATOM 2391 C CA . GLU A 1 303 ? -12.363 5.937 -15.555 1.00 98.62 303 GLU A CA 1
ATOM 2392 C C . GLU A 1 303 ? -10.835 6.075 -15.644 1.00 98.62 303 GLU A C 1
ATOM 2394 O O . GLU A 1 303 ? -10.192 5.264 -16.317 1.00 98.62 303 GLU A O 1
ATOM 2399 N N . ASP A 1 304 ? -10.235 7.030 -14.921 1.00 98.62 304 ASP A N 1
ATOM 2400 C CA . ASP A 1 304 ? -8.772 7.148 -14.821 1.00 98.62 304 ASP A CA 1
ATOM 2401 C C . ASP A 1 304 ? -8.177 5.884 -14.193 1.00 98.62 304 ASP A C 1
ATOM 2403 O O . ASP A 1 304 ? -7.240 5.295 -14.732 1.00 98.62 304 ASP A O 1
ATOM 2407 N N . VAL A 1 305 ? -8.761 5.418 -13.081 1.00 98.81 305 VAL A N 1
ATOM 2408 C CA . VAL A 1 305 ? -8.313 4.201 -12.383 1.00 98.81 305 VAL A CA 1
ATOM 2409 C C . VAL A 1 305 ? -8.438 2.976 -13.291 1.00 98.81 305 VAL A C 1
ATOM 2411 O O . VAL A 1 305 ? -7.511 2.169 -13.361 1.00 98.81 305 VAL A O 1
ATOM 2414 N N . ALA A 1 306 ? -9.546 2.843 -14.025 1.00 98.88 306 ALA A N 1
ATOM 2415 C CA . ALA A 1 306 ? -9.755 1.772 -14.999 1.00 98.88 306 ALA A CA 1
ATOM 2416 C C . ALA A 1 306 ? -8.715 1.799 -16.130 1.00 98.88 306 ALA A C 1
ATOM 2418 O O . ALA A 1 306 ? -8.181 0.752 -16.511 1.00 98.88 306 ALA A O 1
ATOM 2419 N N . THR A 1 307 ? -8.384 2.991 -16.629 1.00 98.81 307 THR A N 1
ATOM 2420 C CA . THR A 1 307 ? -7.368 3.200 -17.669 1.00 98.81 307 THR A CA 1
ATOM 2421 C C . THR A 1 307 ? -5.979 2.812 -17.165 1.00 98.81 307 THR A C 1
ATOM 2423 O O . THR A 1 307 ? -5.299 2.005 -17.803 1.00 98.81 307 THR A O 1
ATOM 2426 N N . ILE A 1 308 ? -5.593 3.296 -15.980 1.00 98.69 308 ILE A N 1
ATOM 2427 C CA . ILE A 1 308 ? -4.335 2.938 -15.311 1.00 98.69 308 ILE A CA 1
ATOM 2428 C C . ILE A 1 308 ? -4.254 1.420 -15.109 1.00 98.69 308 ILE A C 1
ATOM 2430 O O . ILE A 1 308 ? -3.262 0.802 -15.498 1.00 98.69 308 ILE A O 1
ATOM 2434 N N . ALA A 1 309 ? -5.310 0.799 -14.574 1.00 98.62 309 ALA A N 1
ATOM 2435 C CA . ALA A 1 309 ? -5.352 -0.639 -14.330 1.00 98.62 309 ALA A CA 1
ATOM 2436 C C . ALA A 1 309 ? -5.162 -1.449 -15.618 1.00 98.62 309 ALA A C 1
ATOM 2438 O O . ALA A 1 309 ? -4.296 -2.321 -15.680 1.00 98.62 309 ALA A O 1
ATOM 2439 N N . ARG A 1 310 ? -5.887 -1.104 -16.687 1.00 98.44 310 ARG A N 1
ATOM 2440 C CA . ARG A 1 310 ? -5.771 -1.758 -17.997 1.00 98.44 310 ARG A CA 1
ATOM 2441 C C . ARG A 1 310 ? -4.362 -1.638 -18.592 1.00 98.44 310 ARG A C 1
ATOM 2443 O O . ARG A 1 310 ? -3.842 -2.617 -19.139 1.00 98.44 310 ARG A O 1
ATOM 2450 N N . ILE A 1 311 ? -3.734 -0.462 -18.509 1.00 98.31 311 ILE A N 1
ATOM 2451 C CA . ILE A 1 311 ? -2.383 -0.225 -19.045 1.00 98.31 311 ILE A CA 1
ATOM 2452 C C . ILE A 1 311 ? -1.339 -0.989 -18.222 1.00 98.31 311 ILE A C 1
ATOM 2454 O O . ILE A 1 311 ? -0.511 -1.711 -18.787 1.00 98.31 311 ILE A O 1
ATOM 2458 N N . CYS A 1 312 ? -1.412 -0.917 -16.894 1.00 97.19 312 CYS A N 1
ATOM 2459 C CA . CYS A 1 312 ? -0.531 -1.671 -16.006 1.00 97.19 312 CYS A CA 1
ATOM 2460 C C . CYS A 1 312 ? -0.721 -3.185 -16.163 1.00 97.19 312 CYS A C 1
ATOM 2462 O O . CYS A 1 312 ? 0.263 -3.923 -16.199 1.00 97.19 312 CYS A O 1
ATOM 2464 N N . HIS A 1 313 ? -1.946 -3.662 -16.393 1.00 95.81 313 HIS A N 1
ATOM 2465 C CA . HIS A 1 313 ? -2.206 -5.055 -16.747 1.00 95.81 313 HIS A CA 1
ATOM 2466 C C . HIS A 1 313 ? -1.500 -5.451 -18.034 1.00 95.81 313 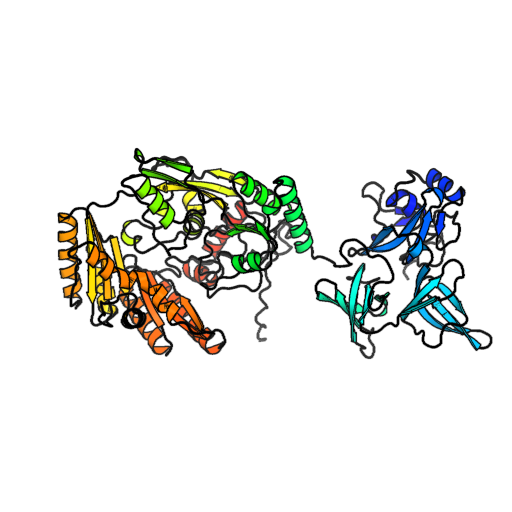HIS A C 1
ATOM 2468 O O . HIS A 1 313 ? -0.767 -6.441 -18.045 1.00 95.81 313 HIS A O 1
ATOM 2474 N N . LYS A 1 314 ? -1.665 -4.666 -19.106 1.00 94.62 314 LYS A N 1
ATOM 2475 C CA . LYS A 1 314 ? -1.023 -4.887 -20.410 1.00 94.62 314 LYS A CA 1
ATOM 2476 C C . LYS A 1 314 ? 0.498 -4.993 -20.279 1.00 94.62 314 LYS A C 1
ATOM 2478 O O . LYS A 1 314 ? 1.068 -5.960 -20.793 1.00 94.62 314 LYS A O 1
ATOM 2483 N N . HIS A 1 315 ? 1.123 -4.056 -19.566 1.00 93.75 315 HIS A N 1
ATOM 2484 C CA . HIS A 1 315 ? 2.582 -3.968 -19.405 1.00 93.75 315 HIS A CA 1
ATOM 2485 C C . HIS A 1 315 ? 3.152 -4.803 -18.268 1.00 93.75 315 HIS A C 1
ATOM 2487 O O . HIS A 1 315 ? 4.366 -4.988 -18.221 1.00 93.75 315 HIS A O 1
ATOM 2493 N N . ARG A 1 316 ? 2.287 -5.386 -17.431 1.00 92.69 316 ARG A N 1
ATOM 2494 C CA . ARG A 1 316 ? 2.656 -6.203 -16.270 1.00 92.69 316 ARG A CA 1
ATOM 2495 C C . ARG A 1 316 ? 3.393 -5.383 -15.211 1.00 92.69 316 ARG A C 1
ATOM 2497 O O . ARG A 1 316 ? 4.460 -5.764 -14.745 1.00 92.69 316 ARG A O 1
ATOM 2504 N N . VAL A 1 317 ? 2.807 -4.248 -14.858 1.00 95.31 317 VAL A N 1
ATOM 2505 C CA . VAL A 1 317 ? 3.330 -3.321 -13.855 1.00 95.31 317 VAL A CA 1
ATOM 2506 C C . VAL A 1 317 ? 2.471 -3.428 -12.593 1.00 95.31 317 VAL A C 1
ATOM 2508 O O . VAL A 1 317 ? 1.247 -3.353 -12.712 1.00 95.31 317 VAL A O 1
ATOM 2511 N N . PRO A 1 318 ? 3.067 -3.627 -11.402 1.00 97.06 318 PRO A N 1
ATOM 2512 C CA . PRO A 1 318 ? 2.320 -3.645 -10.150 1.00 97.06 318 PRO A CA 1
ATOM 2513 C C . PRO A 1 318 ? 1.563 -2.342 -9.893 1.00 97.06 318 PRO A C 1
ATOM 2515 O O . PRO A 1 318 ? 2.030 -1.263 -10.251 1.00 97.06 318 PRO A O 1
ATOM 2518 N N . LEU A 1 319 ? 0.420 -2.458 -9.230 1.00 98.31 319 LEU A N 1
ATOM 2519 C CA . LEU A 1 319 ? -0.434 -1.370 -8.776 1.00 98.31 319 LEU A CA 1
ATOM 2520 C C . LEU A 1 319 ? -0.574 -1.462 -7.264 1.00 98.31 319 LEU A C 1
ATOM 2522 O O . LEU A 1 319 ? -0.959 -2.510 -6.747 1.00 98.31 319 LEU A O 1
ATOM 2526 N N . ILE A 1 320 ? -0.290 -0.373 -6.562 1.00 98.38 320 ILE A N 1
ATOM 2527 C CA . ILE A 1 320 ? -0.391 -0.297 -5.108 1.00 98.38 320 ILE A CA 1
ATOM 2528 C C . ILE A 1 320 ? -1.439 0.763 -4.770 1.00 98.38 320 ILE A C 1
ATOM 2530 O O . ILE A 1 320 ? -1.155 1.948 -4.905 1.00 98.38 320 ILE A O 1
ATOM 2534 N N . PRO A 1 321 ? -2.667 0.379 -4.385 1.00 98.12 321 PRO A N 1
ATOM 2535 C CA . PRO A 1 321 ? -3.686 1.351 -4.012 1.00 98.12 321 PRO A CA 1
ATOM 2536 C C . PRO A 1 321 ? -3.264 2.118 -2.759 1.00 98.12 321 PRO A C 1
ATOM 2538 O O . PRO A 1 321 ? -2.860 1.516 -1.764 1.00 98.12 321 PRO A O 1
ATOM 2541 N N . TYR A 1 322 ? -3.399 3.437 -2.801 1.00 98.12 322 TYR A N 1
ATOM 2542 C CA . TYR A 1 322 ? -3.002 4.335 -1.730 1.00 98.12 322 TYR A CA 1
ATOM 2543 C C . TYR A 1 322 ? -4.118 5.338 -1.438 1.00 98.12 322 TYR A C 1
ATOM 2545 O O . TYR A 1 322 ? -4.802 5.824 -2.334 1.00 98.12 322 TYR A O 1
ATOM 2553 N N . SER A 1 323 ? -4.340 5.629 -0.157 1.00 93.81 323 SER A N 1
ATOM 2554 C CA . SER A 1 323 ? -5.356 6.599 0.258 1.00 93.81 323 SER A CA 1
ATOM 2555 C C . SER A 1 323 ? -4.887 7.426 1.453 1.00 93.81 323 SER A C 1
ATOM 2557 O O . SER A 1 323 ? -4.481 8.575 1.297 1.00 93.81 323 SER A O 1
ATOM 2559 N N . GLY A 1 324 ? -4.972 6.873 2.667 1.00 92.38 324 GLY A N 1
ATOM 2560 C CA . GLY A 1 324 ? -4.586 7.587 3.889 1.00 92.38 324 GLY A CA 1
ATOM 2561 C C . GLY A 1 324 ? -3.095 7.505 4.217 1.00 92.38 324 GLY A C 1
ATOM 2562 O O . GLY A 1 324 ? -2.584 8.404 4.869 1.00 92.38 324 GLY A O 1
ATOM 2563 N N . GLY A 1 325 ? -2.405 6.436 3.799 1.00 93.38 325 GLY A N 1
ATOM 2564 C CA . GLY A 1 325 ? -1.003 6.196 4.178 1.00 93.38 325 GLY A CA 1
ATOM 2565 C C . GLY A 1 325 ? -0.789 5.825 5.651 1.00 93.38 325 GLY A C 1
ATOM 2566 O O . GLY A 1 325 ? 0.325 5.893 6.152 1.00 93.38 325 GLY A O 1
ATOM 2567 N N . THR A 1 326 ? -1.847 5.440 6.371 1.00 92.62 326 THR A N 1
ATOM 2568 C CA . THR A 1 326 ? -1.836 5.282 7.839 1.00 92.62 326 THR A CA 1
ATOM 2569 C C . THR A 1 326 ? -1.754 3.831 8.319 1.00 92.62 326 THR A C 1
ATOM 2571 O O . THR A 1 326 ? -1.900 3.575 9.509 1.00 92.62 326 THR A O 1
ATOM 2574 N N . SER A 1 327 ? -1.603 2.860 7.415 1.00 92.12 327 SER A N 1
ATOM 2575 C CA . SER A 1 327 ? -1.592 1.436 7.777 1.00 92.12 327 SER A CA 1
ATOM 2576 C C . SER A 1 327 ? -0.298 1.022 8.479 1.00 92.12 327 SER A C 1
ATOM 2578 O O . SER A 1 327 ? 0.772 1.531 8.137 1.00 92.12 327 SER A O 1
ATOM 2580 N N . LEU A 1 328 ? -0.381 0.034 9.372 1.00 92.12 328 LEU A N 1
ATOM 2581 C CA . LEU A 1 328 ? 0.730 -0.366 10.242 1.00 92.12 328 LEU A CA 1
ATOM 2582 C C . LEU A 1 328 ? 1.463 -1.637 9.786 1.00 92.12 328 LEU A C 1
ATOM 2584 O O . LEU A 1 328 ? 2.585 -1.867 10.225 1.00 92.12 328 LEU A O 1
ATOM 2588 N N . GLU A 1 329 ? 0.905 -2.409 8.850 1.00 94.00 329 GLU A N 1
ATOM 2589 C CA . GLU A 1 329 ? 1.447 -3.716 8.433 1.00 94.00 329 GLU A CA 1
ATOM 2590 C C . GLU A 1 329 ? 2.116 -3.686 7.047 1.00 94.00 329 GLU A C 1
ATOM 2592 O O . GLU A 1 329 ? 2.310 -4.717 6.398 1.00 94.00 329 GLU A O 1
ATOM 2597 N N . GLY A 1 330 ? 2.473 -2.496 6.553 1.00 93.81 330 GLY A N 1
ATOM 2598 C CA . GLY A 1 330 ? 3.129 -2.322 5.253 1.00 93.81 330 GLY A CA 1
ATOM 2599 C C . GLY A 1 330 ? 2.202 -2.550 4.051 1.00 93.81 330 GLY A C 1
ATOM 2600 O O . GLY A 1 330 ? 2.670 -2.950 2.982 1.00 93.81 330 GLY A O 1
ATOM 2601 N N . ASN A 1 331 ? 0.893 -2.315 4.194 1.00 95.38 331 ASN A N 1
ATOM 2602 C CA . ASN A 1 331 ? -0.114 -2.594 3.160 1.00 95.38 331 ASN A CA 1
ATOM 2603 C C . ASN A 1 331 ? 0.139 -1.822 1.854 1.00 95.38 331 ASN A C 1
ATOM 2605 O O . ASN A 1 331 ? -0.092 -2.369 0.777 1.00 95.38 331 ASN A O 1
ATOM 2609 N N . PHE A 1 332 ? 0.651 -0.589 1.939 1.00 94.81 332 PHE A N 1
ATOM 2610 C CA . PHE A 1 332 ? 0.987 0.247 0.779 1.00 94.81 332 PHE A CA 1
ATOM 2611 C C . PHE A 1 332 ? 2.472 0.201 0.378 1.00 94.81 332 PHE A C 1
ATOM 2613 O O . PHE A 1 332 ? 2.902 0.939 -0.501 1.00 94.81 332 PHE A O 1
ATOM 2620 N N . SER A 1 333 ? 3.277 -0.669 0.991 1.00 93.94 333 SER A N 1
ATOM 2621 C CA . SER A 1 333 ? 4.679 -0.838 0.591 1.00 93.94 333 SER A CA 1
ATOM 2622 C C . SER A 1 333 ? 4.794 -1.390 -0.840 1.00 93.94 333 SER A C 1
ATOM 2624 O O . SER A 1 333 ? 3.892 -2.075 -1.329 1.00 93.94 333 SER A O 1
ATOM 2626 N N . ALA A 1 334 ? 5.916 -1.157 -1.526 1.00 93.94 334 ALA A N 1
ATOM 2627 C CA . ALA A 1 334 ? 6.109 -1.563 -2.923 1.00 93.94 334 ALA A CA 1
ATOM 2628 C C . ALA A 1 334 ? 7.271 -2.572 -3.096 1.00 93.94 334 ALA A C 1
ATOM 2630 O O . ALA A 1 334 ? 8.252 -2.262 -3.768 1.00 93.94 334 ALA A O 1
ATOM 2631 N N . PRO A 1 335 ? 7.174 -3.817 -2.570 1.00 91.31 335 PRO A N 1
ATOM 2632 C CA . PRO A 1 335 ? 8.255 -4.820 -2.623 1.00 91.31 335 PRO A CA 1
ATOM 2633 C C . PRO A 1 335 ? 8.745 -5.154 -4.040 1.00 91.31 335 PRO A C 1
ATOM 2635 O O . PRO A 1 335 ? 9.835 -5.693 -4.209 1.00 91.31 335 PRO A O 1
ATOM 2638 N N . TYR A 1 336 ? 7.929 -4.867 -5.055 1.00 90.44 336 TYR A N 1
ATOM 2639 C CA . TYR A 1 336 ? 8.219 -5.138 -6.461 1.00 90.44 336 TYR A CA 1
ATOM 2640 C C . TYR A 1 336 ? 8.245 -3.859 -7.317 1.00 90.44 336 TYR A C 1
ATOM 2642 O O . TYR A 1 336 ? 8.144 -3.942 -8.542 1.00 90.44 336 TYR A O 1
ATOM 2650 N N . GLY A 1 337 ? 8.352 -2.681 -6.690 1.00 91.19 337 GLY A N 1
ATOM 2651 C CA . GLY A 1 337 ? 8.167 -1.391 -7.353 1.00 91.19 337 GLY A CA 1
ATOM 2652 C C . GLY A 1 337 ? 6.753 -1.249 -7.924 1.00 91.19 337 GLY A C 1
ATOM 2653 O O . GLY A 1 337 ? 5.790 -1.723 -7.325 1.00 91.19 337 GLY A O 1
ATOM 2654 N N . GLY A 1 338 ? 6.631 -0.635 -9.102 1.00 94.06 338 GLY A N 1
ATOM 2655 C CA . GLY A 1 338 ? 5.350 -0.409 -9.781 1.00 94.06 338 GLY A CA 1
ATOM 2656 C C . GLY A 1 338 ? 4.751 0.964 -9.490 1.00 94.06 338 GLY A C 1
ATOM 2657 O O . GLY A 1 338 ? 5.462 1.874 -9.070 1.00 94.06 338 GLY A O 1
ATOM 2658 N N . VAL A 1 339 ? 3.461 1.127 -9.764 1.00 98.25 339 VAL A N 1
ATOM 2659 C CA . VAL A 1 339 ? 2.755 2.409 -9.668 1.00 98.25 339 VAL A CA 1
ATOM 2660 C C . VAL A 1 339 ? 1.900 2.432 -8.404 1.00 98.25 339 VAL A C 1
ATOM 2662 O O . VAL A 1 339 ? 0.997 1.607 -8.250 1.00 98.25 339 VAL A O 1
ATOM 2665 N N . SER A 1 340 ? 2.167 3.380 -7.506 1.00 98.56 340 SER A N 1
ATOM 2666 C CA . SER A 1 340 ? 1.238 3.704 -6.420 1.00 98.56 340 SER A CA 1
ATOM 2667 C C . SER A 1 340 ? 0.054 4.479 -6.996 1.00 98.56 340 SER A C 1
ATOM 2669 O O . SER A 1 340 ? 0.259 5.367 -7.813 1.00 98.56 340 SER A O 1
ATOM 2671 N N . VAL A 1 341 ? -1.178 4.135 -6.637 1.00 98.69 341 VAL A N 1
ATOM 2672 C CA . VAL A 1 341 ? -2.398 4.800 -7.120 1.00 98.69 341 VAL A CA 1
ATOM 2673 C C . VAL A 1 341 ? -3.006 5.560 -5.953 1.00 98.69 341 VAL A C 1
ATOM 2675 O O . VAL A 1 341 ? -3.717 4.962 -5.147 1.00 98.69 341 VAL A O 1
ATOM 2678 N N . ASP A 1 342 ? -2.710 6.854 -5.855 1.00 98.56 342 ASP A N 1
ATOM 2679 C CA . ASP A 1 342 ? -3.195 7.719 -4.784 1.00 98.56 342 ASP A CA 1
ATOM 2680 C C . ASP A 1 342 ? -4.520 8.388 -5.167 1.00 98.56 342 ASP A C 1
ATOM 2682 O O . ASP A 1 342 ? -4.607 9.225 -6.066 1.00 98.56 342 ASP A O 1
ATOM 2686 N N . PHE A 1 343 ? -5.573 8.062 -4.422 1.00 98.44 343 PHE A N 1
ATOM 2687 C CA . PHE A 1 343 ? -6.895 8.659 -4.589 1.00 98.44 343 PHE A CA 1
ATOM 2688 C C . PHE A 1 343 ? -6.993 10.100 -4.071 1.00 98.44 343 PHE A C 1
ATOM 2690 O O . PHE A 1 343 ? -8.110 10.555 -3.852 1.00 98.44 343 PHE A O 1
ATOM 2697 N N . ALA A 1 344 ? -5.905 10.821 -3.787 1.00 97.25 344 ALA A N 1
ATOM 2698 C CA . ALA A 1 344 ? -5.924 12.163 -3.187 1.00 97.25 344 ALA A CA 1
ATOM 2699 C C . ALA A 1 344 ? -6.921 13.148 -3.834 1.00 97.25 344 ALA A C 1
ATOM 2701 O O . ALA A 1 344 ? -7.472 13.994 -3.137 1.00 97.25 344 ALA A O 1
ATOM 2702 N N . HIS A 1 345 ? -7.209 13.016 -5.134 1.00 97.81 345 HIS A N 1
ATOM 2703 C CA . HIS A 1 345 ? -8.181 13.851 -5.859 1.00 97.81 345 HIS A CA 1
ATOM 2704 C C . HIS A 1 345 ? -9.591 13.241 -6.002 1.00 97.81 345 HIS A C 1
ATOM 2706 O O . HIS A 1 345 ? -10.423 13.756 -6.750 1.00 97.81 345 HIS A O 1
ATOM 2712 N N . MET A 1 346 ? -9.870 12.145 -5.298 1.00 98.44 346 MET A N 1
ATOM 2713 C CA . MET A 1 346 ? -11.158 11.454 -5.241 1.00 98.44 346 MET A CA 1
ATOM 2714 C C . MET A 1 346 ? -11.678 11.450 -3.792 1.00 98.44 346 MET A C 1
ATOM 2716 O O . MET A 1 346 ? -11.738 10.411 -3.135 1.00 98.44 346 MET A O 1
ATOM 2720 N N . ASP A 1 347 ? -12.047 12.622 -3.275 1.00 98.00 347 ASP A N 1
ATOM 2721 C CA . ASP A 1 347 ? -12.381 12.886 -1.863 1.00 98.00 347 ASP A CA 1
ATOM 2722 C C . ASP A 1 347 ? -13.815 13.426 -1.645 1.00 98.00 347 ASP A C 1
ATOM 2724 O O . ASP A 1 347 ? -14.159 13.975 -0.590 1.00 98.00 347 ASP A O 1
ATOM 2728 N N . ARG A 1 348 ? -14.686 13.282 -2.651 1.00 98.31 348 ARG A N 1
ATOM 2729 C CA . ARG A 1 348 ? -16.026 13.886 -2.651 1.00 98.31 348 ARG A CA 1
ATOM 2730 C C . ARG A 1 348 ? -17.107 12.976 -2.072 1.00 98.31 348 ARG A C 1
ATOM 2732 O O . ARG A 1 348 ? -17.082 11.755 -2.229 1.00 98.31 348 ARG A O 1
ATOM 2739 N N . ILE A 1 349 ? -18.125 13.611 -1.487 1.00 98.56 349 ILE A N 1
ATOM 2740 C CA . ILE A 1 349 ? -19.455 13.012 -1.324 1.00 98.56 349 ILE A CA 1
ATOM 2741 C C . ILE A 1 349 ? -20.157 13.143 -2.675 1.00 98.56 349 ILE A C 1
ATOM 2743 O O . ILE A 1 349 ? -20.367 14.255 -3.152 1.00 98.56 349 ILE A O 1
ATOM 2747 N N . LEU A 1 350 ? -20.482 12.015 -3.301 1.00 98.44 350 LEU A N 1
ATOM 2748 C CA . LEU A 1 350 ? -21.160 11.976 -4.597 1.00 98.44 350 LEU A CA 1
ATOM 2749 C C . LEU A 1 350 ? -22.677 12.101 -4.440 1.00 98.44 350 LEU A C 1
ATOM 2751 O O . LEU A 1 350 ? -23.335 12.702 -5.284 1.00 98.44 350 LEU A O 1
ATOM 2755 N N . GLN A 1 351 ? -23.233 11.536 -3.366 1.00 98.25 351 GLN A N 1
ATOM 2756 C CA . GLN A 1 351 ? -24.668 11.567 -3.093 1.00 98.25 351 GLN A CA 1
ATOM 2757 C C . GLN A 1 351 ? -24.939 11.358 -1.600 1.00 98.25 351 GLN A C 1
ATOM 2759 O O . GLN A 1 351 ? -24.379 10.443 -1.004 1.00 98.25 351 GLN A O 1
ATOM 2764 N N . LEU A 1 352 ? -25.831 12.155 -1.010 1.00 98.25 352 LEU A N 1
ATOM 2765 C CA . LEU A 1 352 ? -26.356 11.951 0.343 1.00 98.25 352 LEU A CA 1
ATOM 2766 C C . LEU A 1 352 ? -27.852 11.635 0.261 1.00 98.25 352 LEU A C 1
ATOM 2768 O O . LEU A 1 352 ? -28.631 12.473 -0.185 1.00 98.25 352 LEU A O 1
ATOM 2772 N N . ASN A 1 353 ? -28.254 10.446 0.711 1.00 97.19 353 ASN A N 1
ATOM 2773 C CA . ASN A 1 353 ? -29.650 10.017 0.776 1.00 97.19 353 ASN A CA 1
ATOM 2774 C C . ASN A 1 353 ? -30.095 10.017 2.242 1.00 97.19 353 ASN A C 1
ATOM 2776 O O . ASN A 1 353 ? -30.130 8.973 2.894 1.00 97.19 353 ASN A O 1
ATOM 2780 N N . LYS A 1 354 ? -30.389 11.209 2.777 1.00 96.25 354 LYS A N 1
ATOM 2781 C CA . LYS A 1 354 ? -30.724 11.415 4.197 1.00 96.25 354 LYS A CA 1
ATOM 2782 C C . LYS A 1 354 ? -31.889 10.531 4.653 1.00 96.25 354 LYS A C 1
ATOM 2784 O O . LYS A 1 354 ? -31.757 9.833 5.653 1.00 96.25 354 LYS A O 1
ATOM 2789 N N . ASP A 1 355 ? -32.974 10.496 3.883 1.00 95.81 355 ASP A N 1
ATOM 2790 C CA . ASP A 1 355 ? -34.186 9.744 4.243 1.00 95.81 355 ASP A CA 1
ATOM 2791 C C . ASP A 1 355 ? -33.971 8.221 4.232 1.00 95.81 355 ASP A C 1
ATOM 2793 O O . ASP A 1 355 ? -34.608 7.490 4.986 1.00 95.81 355 ASP A O 1
ATOM 2797 N N . ASP A 1 356 ? -33.023 7.744 3.421 1.00 96.25 356 ASP A N 1
ATOM 2798 C CA . ASP A 1 356 ? -32.647 6.328 3.345 1.00 96.25 356 ASP A CA 1
ATOM 2799 C C . ASP A 1 356 ? -31.474 5.965 4.276 1.00 96.25 356 ASP A C 1
ATOM 2801 O O . ASP A 1 356 ? -31.102 4.792 4.399 1.00 96.25 356 ASP A O 1
ATOM 2805 N N . MET A 1 357 ? -30.896 6.963 4.953 1.00 97.25 357 MET A N 1
ATOM 2806 C CA . MET A 1 357 ? -29.749 6.831 5.848 1.00 97.25 357 MET A CA 1
ATOM 2807 C C . MET A 1 357 ? -28.526 6.193 5.170 1.00 97.25 357 MET A C 1
ATOM 2809 O O . MET A 1 357 ? -27.890 5.286 5.726 1.00 97.25 357 MET A O 1
ATOM 2813 N N . ASP A 1 358 ? -28.194 6.646 3.960 1.00 98.06 358 ASP A N 1
ATOM 2814 C CA . ASP A 1 358 ? -26.992 6.219 3.243 1.00 98.06 358 ASP A CA 1
ATOM 2815 C C . ASP A 1 358 ? -26.301 7.357 2.478 1.00 98.06 358 ASP A C 1
ATOM 2817 O O . ASP A 1 358 ? -26.874 8.419 2.221 1.00 98.06 358 ASP A O 1
ATOM 2821 N N . VAL A 1 359 ? -25.027 7.141 2.154 1.00 98.62 359 VAL A N 1
ATOM 2822 C CA . VAL A 1 359 ? -24.177 8.102 1.445 1.00 98.62 359 VAL A CA 1
ATOM 2823 C C . VAL A 1 359 ? -23.303 7.383 0.422 1.00 98.62 359 VAL A C 1
ATOM 2825 O O . VAL A 1 359 ? -22.819 6.283 0.679 1.00 98.62 359 VAL A O 1
ATOM 2828 N N . VAL A 1 360 ? -23.080 8.000 -0.735 1.00 98.69 360 VAL A N 1
ATOM 2829 C CA . VAL A 1 360 ? -22.123 7.559 -1.756 1.00 98.69 360 VAL A CA 1
ATOM 2830 C C . VAL A 1 360 ? -20.912 8.481 -1.711 1.00 98.69 360 VAL A C 1
ATOM 2832 O O . VAL A 1 360 ? -21.053 9.696 -1.855 1.00 98.69 360 VAL A O 1
ATOM 2835 N N . VAL A 1 361 ? -19.724 7.915 -1.518 1.00 98.81 361 VAL A N 1
ATOM 2836 C CA . VAL A 1 361 ? -18.475 8.664 -1.335 1.00 98.81 361 VAL A CA 1
ATOM 2837 C C . VAL A 1 361 ? -17.331 8.102 -2.172 1.00 98.81 361 VAL A C 1
ATOM 2839 O O . VAL A 1 361 ? -17.325 6.921 -2.520 1.00 98.81 361 VAL A O 1
ATOM 2842 N N . GLN A 1 362 ? -16.353 8.954 -2.467 1.00 98.75 362 GLN A N 1
ATOM 2843 C CA . GLN A 1 362 ? -15.080 8.574 -3.075 1.00 98.75 362 GLN A CA 1
ATOM 2844 C C . GLN A 1 362 ? -14.039 8.148 -2.009 1.00 98.75 362 GLN A C 1
ATOM 2846 O O . GLN A 1 362 ? -14.220 8.444 -0.824 1.00 98.75 362 GLN A O 1
ATOM 2851 N N . PRO A 1 363 ? -12.953 7.439 -2.383 1.00 98.31 363 PRO A N 1
ATOM 2852 C CA . PRO A 1 363 ? -12.125 6.686 -1.440 1.00 98.31 363 PRO A CA 1
ATOM 2853 C C . PRO A 1 363 ? -11.299 7.563 -0.497 1.00 98.31 363 PRO A C 1
ATOM 2855 O O . PRO A 1 363 ? -10.995 7.132 0.612 1.00 98.31 363 PRO A O 1
ATOM 2858 N N . SER A 1 364 ? -10.937 8.781 -0.902 1.00 98.12 364 SER A N 1
ATOM 2859 C CA . SER A 1 364 ? -10.065 9.654 -0.111 1.00 98.12 364 SER A CA 1
ATOM 2860 C C . SER A 1 364 ? -10.787 10.629 0.807 1.00 98.12 364 SER A C 1
ATOM 2862 O O . SER A 1 364 ? -10.129 11.458 1.433 1.00 98.12 364 SER A O 1
ATOM 2864 N N . ILE A 1 365 ? -12.111 10.531 0.950 1.00 97.94 365 ILE A N 1
ATOM 2865 C CA . ILE A 1 365 ? -12.776 11.290 2.006 1.00 97.94 365 ILE A CA 1
ATOM 2866 C C . ILE A 1 365 ? -12.328 10.747 3.372 1.00 97.94 365 ILE A C 1
ATOM 2868 O O . ILE A 1 365 ? -12.382 9.538 3.625 1.00 97.94 365 ILE A O 1
ATOM 2872 N N . GLY A 1 366 ? -11.856 11.631 4.250 1.00 97.88 366 GLY A N 1
ATOM 2873 C CA . GLY A 1 366 ? -11.590 11.294 5.647 1.00 97.88 366 GLY A CA 1
ATOM 2874 C C . GLY A 1 366 ? -12.901 11.063 6.394 1.00 97.88 366 GLY A C 1
ATOM 2875 O O . GLY A 1 366 ? -13.877 11.783 6.172 1.00 97.88 366 GLY A O 1
ATOM 2876 N N . TRP A 1 367 ? -12.950 10.085 7.301 1.00 96.31 367 TRP A N 1
ATOM 2877 C CA . TRP A 1 367 ? -14.188 9.794 8.041 1.00 96.31 367 TRP A CA 1
ATOM 2878 C C . TRP A 1 367 ? -14.634 10.981 8.917 1.00 96.31 367 TRP A C 1
ATOM 2880 O O . TRP A 1 367 ? -15.830 11.245 9.055 1.00 96.31 367 TRP A O 1
ATOM 2890 N N . GLN A 1 368 ? -13.677 11.752 9.448 1.00 96.12 368 GLN A N 1
ATOM 2891 C CA . GLN A 1 368 ? -13.952 12.973 10.210 1.00 96.12 368 GLN A CA 1
ATOM 2892 C C . GLN A 1 368 ? -14.561 14.071 9.335 1.00 96.12 368 GLN A C 1
ATOM 2894 O O . GLN A 1 368 ? -15.504 14.742 9.754 1.00 96.12 368 GLN A O 1
ATOM 2899 N N . ASP A 1 369 ? -14.055 14.240 8.112 1.00 97.31 369 ASP A N 1
ATOM 2900 C CA . ASP A 1 369 ? -14.583 15.220 7.162 1.00 97.31 369 ASP A CA 1
ATOM 2901 C C . ASP A 1 369 ? -15.959 14.808 6.639 1.00 97.31 369 ASP A C 1
ATOM 2903 O O . ASP A 1 369 ? -16.825 15.663 6.470 1.00 97.31 369 ASP A O 1
ATOM 2907 N N . LEU A 1 370 ? -16.194 13.506 6.437 1.00 98.06 370 LEU A N 1
ATOM 2908 C CA . LEU A 1 370 ? -17.524 12.978 6.137 1.00 98.06 370 LEU A CA 1
ATOM 2909 C C . LEU A 1 370 ? -18.510 13.355 7.248 1.00 98.06 370 LEU A C 1
ATOM 2911 O O . LEU A 1 370 ? -19.542 13.955 6.961 1.00 98.06 370 LEU A O 1
ATOM 2915 N N . ASN A 1 371 ? -18.178 13.077 8.510 1.00 97.88 371 ASN A N 1
ATOM 2916 C CA . ASN A 1 371 ? -19.044 13.419 9.639 1.00 97.88 371 ASN A CA 1
ATOM 2917 C C . ASN A 1 371 ? -19.265 14.927 9.794 1.00 97.88 371 ASN A C 1
ATOM 2919 O O . ASN A 1 371 ? -20.389 15.341 10.068 1.00 97.88 371 ASN A O 1
ATOM 2923 N N . ARG A 1 372 ? -18.238 15.753 9.558 1.00 97.69 372 ARG A N 1
ATOM 2924 C CA . ARG A 1 372 ? -18.381 17.217 9.553 1.00 97.69 372 ARG A CA 1
ATOM 2925 C C . ARG A 1 372 ? -19.369 17.672 8.477 1.00 97.69 372 ARG A C 1
ATOM 2927 O O . ARG A 1 372 ? -20.327 18.361 8.792 1.00 97.69 372 ARG A O 1
ATOM 2934 N N . LYS A 1 373 ? -19.210 17.191 7.239 1.00 97.94 373 LYS A N 1
ATOM 2935 C CA . LYS A 1 373 ? -20.111 17.514 6.119 1.00 97.94 373 LYS A CA 1
ATOM 2936 C C . LYS A 1 373 ? -21.549 17.030 6.353 1.00 97.94 373 LYS A C 1
ATOM 2938 O O . LYS A 1 373 ? -22.487 17.696 5.929 1.00 97.94 373 LYS A O 1
ATOM 2943 N N . LEU A 1 374 ? -21.742 15.887 7.018 1.00 98.00 374 LEU A N 1
ATOM 2944 C CA . LEU A 1 374 ? -23.074 15.397 7.403 1.00 98.00 374 LEU A CA 1
ATOM 2945 C C . LEU A 1 374 ? -23.733 16.287 8.467 1.00 98.00 374 LEU A C 1
ATOM 2947 O O . LEU A 1 374 ? -24.942 16.516 8.403 1.00 98.00 374 LEU A O 1
ATOM 2951 N N . ALA A 1 375 ? -22.946 16.788 9.422 1.00 96.75 375 ALA A N 1
ATOM 2952 C CA . ALA A 1 375 ? -23.413 17.738 10.425 1.00 96.75 375 ALA A CA 1
ATOM 2953 C C . ALA A 1 375 ? -23.779 19.091 9.793 1.00 96.75 375 ALA A C 1
ATOM 2955 O O . ALA A 1 375 ? -24.867 19.592 10.056 1.00 96.75 375 ALA A O 1
ATOM 2956 N N . ASP A 1 376 ? -22.933 19.621 8.902 1.00 96.94 376 ASP A N 1
ATOM 2957 C CA . ASP A 1 376 ? -23.182 20.871 8.164 1.00 96.94 376 ASP A CA 1
ATOM 2958 C C . ASP A 1 376 ? -24.441 20.783 7.282 1.00 96.94 376 ASP A C 1
ATOM 2960 O O . ASP A 1 376 ? -25.139 21.771 7.076 1.00 96.94 376 ASP A O 1
ATOM 2964 N N . ALA A 1 377 ? -24.758 19.586 6.776 1.00 95.38 377 ALA A N 1
ATOM 2965 C CA . ALA A 1 377 ? -25.983 19.308 6.024 1.00 95.38 377 ALA A CA 1
ATOM 2966 C C . ALA A 1 377 ? -27.222 19.082 6.916 1.00 95.38 377 ALA A C 1
ATOM 2968 O O . ALA A 1 377 ? -28.270 18.668 6.412 1.00 95.38 377 ALA A O 1
ATOM 2969 N N . GLU A 1 378 ? -27.096 19.272 8.235 1.00 94.75 378 GLU A N 1
ATOM 2970 C CA . GLU A 1 378 ? -28.140 19.036 9.238 1.00 94.75 378 GLU A CA 1
ATOM 2971 C C . GLU A 1 378 ? -28.810 17.664 9.059 1.00 94.75 378 GLU A C 1
ATOM 2973 O O . GLU A 1 378 ? -30.031 17.497 9.156 1.00 94.75 378 GLU A O 1
ATOM 2978 N N . ALA A 1 379 ? -28.013 16.642 8.731 1.00 94.12 379 ALA A N 1
ATOM 2979 C CA . ALA A 1 379 ? -28.549 15.339 8.363 1.00 94.12 379 ALA A CA 1
ATOM 2980 C C . ALA A 1 379 ? -29.215 14.620 9.547 1.00 94.12 379 ALA A C 1
ATOM 2982 O O . ALA A 1 379 ? -30.052 13.751 9.327 1.00 94.12 379 ALA A O 1
ATOM 2983 N N . GLY A 1 380 ? -28.852 14.956 10.792 1.00 96.44 380 GLY A N 1
ATOM 2984 C CA . GLY A 1 380 ? -29.228 14.168 11.975 1.00 96.44 380 GLY A CA 1
ATOM 2985 C C . GLY A 1 380 ? -28.608 12.762 11.972 1.00 96.44 380 GLY A C 1
ATOM 2986 O O . GLY A 1 380 ? -29.040 11.877 12.711 1.00 96.44 380 GLY A O 1
ATOM 2987 N N . LEU A 1 381 ? -27.604 12.552 11.117 1.00 97.75 381 LEU A N 1
ATOM 2988 C CA . LEU A 1 381 ? -26.967 11.275 10.835 1.00 97.75 381 LEU A CA 1
ATOM 2989 C C . LEU A 1 381 ? -25.445 11.400 10.926 1.00 97.75 381 LEU A C 1
ATOM 2991 O O . LEU A 1 381 ? -24.892 12.474 10.696 1.00 97.75 381 LEU A O 1
ATOM 2995 N N . PHE A 1 382 ? -24.768 10.286 11.192 1.00 97.69 382 PHE A N 1
ATOM 2996 C CA . PHE A 1 382 ? -23.310 10.194 11.193 1.00 97.69 382 PHE A CA 1
ATOM 2997 C C . PHE A 1 382 ? -22.826 8.821 10.709 1.00 97.69 382 PHE A C 1
ATOM 2999 O O . PHE A 1 382 ? -23.562 7.834 10.719 1.00 97.69 382 PHE A O 1
ATOM 3006 N N . PHE A 1 383 ? -21.575 8.757 10.275 1.00 98.06 383 PHE A N 1
ATOM 3007 C CA . PHE A 1 383 ? -20.854 7.531 9.972 1.00 98.06 383 PHE A CA 1
ATOM 3008 C C . PHE A 1 383 ? -20.056 7.087 11.216 1.00 98.06 383 PHE A C 1
ATOM 3010 O O . PHE A 1 383 ? -19.195 7.843 11.675 1.00 98.06 383 PHE A O 1
ATOM 3017 N N . PRO A 1 384 ? -20.344 5.910 11.806 1.00 96.25 384 PRO A N 1
ATOM 3018 C CA . PRO A 1 384 ? -19.876 5.596 13.158 1.00 96.25 384 PRO A CA 1
ATOM 3019 C C . PRO A 1 384 ? -18.513 4.911 13.250 1.00 96.25 384 PRO A C 1
ATOM 3021 O O . PRO A 1 384 ? -17.976 4.849 14.352 1.00 96.25 384 PRO A O 1
ATOM 3024 N N . VAL A 1 385 ? -17.964 4.389 12.149 1.00 96.00 385 VAL A N 1
ATOM 3025 C CA . VAL A 1 385 ? -16.648 3.731 12.163 1.00 96.00 385 VAL A CA 1
ATOM 3026 C C . VAL A 1 385 ? -15.570 4.802 12.338 1.00 96.00 385 VAL A C 1
ATOM 3028 O O . VAL A 1 385 ? -15.451 5.697 11.499 1.00 96.00 385 VAL A O 1
ATOM 3031 N N . ASP A 1 386 ? -14.816 4.723 13.434 1.00 93.00 386 ASP A N 1
ATOM 3032 C CA . ASP A 1 386 ? -13.957 5.794 13.954 1.00 93.00 386 ASP A CA 1
ATOM 3033 C C . ASP A 1 386 ? -12.508 5.333 14.240 1.00 93.00 386 ASP A C 1
ATOM 3035 O O . ASP A 1 386 ? -12.042 5.403 15.381 1.00 93.00 386 ASP A O 1
ATOM 3039 N N . PRO A 1 387 ? -11.760 4.876 13.219 1.00 91.56 387 PRO A N 1
ATOM 3040 C CA . PRO A 1 387 ? -10.337 4.570 13.362 1.00 91.56 387 PRO A CA 1
ATOM 3041 C C . PRO A 1 387 ? -9.524 5.852 13.626 1.00 91.56 387 PRO A C 1
ATOM 3043 O O . PRO A 1 387 ? -10.061 6.952 13.799 1.00 91.56 387 PRO A O 1
ATOM 3046 N N . GLY A 1 388 ? -8.193 5.735 13.568 1.00 86.75 388 GLY A N 1
ATOM 3047 C CA . GLY A 1 388 ? -7.271 6.871 13.633 1.00 86.75 388 GLY A CA 1
ATOM 3048 C C . GLY A 1 388 ? -7.728 8.094 12.799 1.00 86.75 388 GLY A C 1
ATOM 3049 O O . GLY A 1 388 ? -8.263 7.922 11.698 1.00 86.75 388 GLY A O 1
ATOM 3050 N N . PRO A 1 389 ? -7.529 9.340 13.284 1.00 86.00 389 PRO A N 1
ATOM 3051 C CA . PRO A 1 389 ? -8.095 10.556 12.677 1.00 86.00 389 PRO A CA 1
ATOM 3052 C C . PRO A 1 389 ? -7.793 10.767 11.187 1.00 86.00 389 PRO A C 1
ATOM 3054 O O . PRO A 1 389 ? -8.606 11.338 10.466 1.00 86.00 389 PRO A O 1
ATOM 3057 N N . THR A 1 390 ? -6.632 10.307 10.724 1.00 89.62 390 THR A N 1
ATOM 3058 C CA . THR A 1 390 ? -6.127 10.485 9.354 1.00 89.62 390 THR A CA 1
ATOM 3059 C C . THR A 1 390 ? -6.583 9.390 8.383 1.00 89.62 390 THR A C 1
ATOM 3061 O O . THR A 1 390 ? -6.243 9.431 7.199 1.00 89.62 390 THR A O 1
ATOM 3064 N N . ALA A 1 391 ? -7.365 8.411 8.848 1.00 94.25 391 ALA A N 1
ATOM 3065 C CA . ALA A 1 391 ? -7.874 7.339 8.007 1.00 94.25 391 ALA A CA 1
ATOM 3066 C C . ALA A 1 391 ? -8.926 7.841 7.002 1.00 94.25 391 ALA A C 1
ATOM 3068 O O . ALA A 1 391 ? -9.803 8.655 7.307 1.00 94.25 391 ALA A O 1
ATOM 3069 N N . LYS A 1 392 ? -8.861 7.282 5.794 1.00 97.75 392 LYS A N 1
ATOM 3070 C CA . LYS A 1 392 ? -9.756 7.589 4.674 1.00 97.75 392 LYS A CA 1
ATOM 3071 C C . LYS A 1 392 ? -10.530 6.343 4.253 1.00 97.75 392 LYS A C 1
ATOM 3073 O O . LYS A 1 392 ? -10.013 5.228 4.357 1.00 97.75 392 LYS A O 1
ATOM 3078 N N . ILE A 1 393 ? -11.751 6.534 3.752 1.00 98.31 393 ILE A N 1
ATOM 3079 C CA . ILE A 1 393 ? -12.733 5.463 3.499 1.00 98.31 393 ILE A CA 1
ATOM 3080 C C . ILE A 1 393 ? -12.178 4.301 2.658 1.00 98.31 393 ILE A C 1
ATOM 3082 O O . ILE A 1 393 ? -12.452 3.142 2.961 1.00 98.31 393 ILE A O 1
ATOM 3086 N N . GLY A 1 394 ? -11.376 4.573 1.628 1.00 97.75 394 GLY A N 1
ATOM 3087 C CA . GLY A 1 394 ? -10.777 3.541 0.779 1.00 97.75 394 GLY A CA 1
ATOM 3088 C C . GLY A 1 394 ? -9.840 2.614 1.553 1.00 97.75 394 GLY A C 1
ATOM 3089 O O . GLY A 1 394 ? -9.945 1.394 1.437 1.00 97.75 394 GLY A O 1
ATOM 3090 N N . GLY A 1 395 ? -8.977 3.191 2.396 1.00 97.06 395 GLY A N 1
ATOM 3091 C CA . GLY A 1 395 ? -8.107 2.431 3.296 1.00 97.06 395 GLY A CA 1
ATOM 3092 C C . GLY A 1 395 ? -8.907 1.646 4.334 1.00 97.06 395 GLY A C 1
ATOM 3093 O O . GLY A 1 395 ? -8.661 0.459 4.510 1.00 97.06 395 GLY A O 1
ATOM 3094 N N . MET A 1 396 ? -9.926 2.276 4.928 1.00 97.94 396 MET A N 1
ATOM 3095 C CA . MET A 1 396 ? -10.834 1.639 5.892 1.00 97.94 396 MET A CA 1
ATOM 3096 C C . MET A 1 396 ? -11.504 0.387 5.310 1.00 97.94 396 MET A C 1
ATOM 3098 O O . MET A 1 396 ? -11.596 -0.645 5.972 1.00 97.94 396 MET A O 1
ATOM 3102 N N . ILE A 1 397 ? -11.950 0.457 4.051 1.00 98.38 397 ILE A N 1
ATOM 3103 C CA . ILE A 1 397 ? -12.510 -0.691 3.324 1.00 98.38 397 ILE A CA 1
ATOM 3104 C C . ILE A 1 397 ? -11.429 -1.735 3.068 1.00 98.38 397 ILE A C 1
ATOM 3106 O O . ILE A 1 397 ? -11.664 -2.918 3.302 1.00 98.38 397 ILE A O 1
ATOM 3110 N N . GLY A 1 398 ? -10.253 -1.306 2.607 1.00 97.19 398 GLY A N 1
ATOM 3111 C CA . GLY A 1 398 ? -9.126 -2.189 2.322 1.00 97.19 398 GLY A CA 1
ATOM 3112 C C . GLY A 1 398 ? -8.701 -3.029 3.525 1.00 97.19 398 GLY A C 1
ATOM 3113 O O . GLY A 1 398 ? -8.412 -4.205 3.340 1.00 97.19 398 GLY A O 1
ATOM 3114 N N . THR A 1 399 ? -8.728 -2.466 4.734 1.00 96.75 399 THR A N 1
ATOM 3115 C CA . THR A 1 399 ? -8.266 -3.127 5.967 1.00 96.75 399 THR A CA 1
ATOM 3116 C C . THR A 1 399 ? -9.388 -3.686 6.844 1.00 96.75 399 THR A C 1
ATOM 3118 O O . THR A 1 399 ? -9.119 -4.270 7.886 1.00 96.75 399 THR A O 1
ATOM 3121 N N . ASN A 1 400 ? -10.657 -3.507 6.457 1.00 97.19 400 ASN A N 1
ATOM 3122 C CA . ASN A 1 400 ? -11.802 -3.764 7.339 1.00 97.19 400 ASN A CA 1
ATOM 3123 C C . ASN A 1 400 ? -11.630 -3.112 8.732 1.00 97.19 400 ASN A C 1
ATOM 3125 O O . ASN A 1 400 ? -11.869 -3.751 9.755 1.00 97.19 400 ASN A O 1
ATOM 3129 N N . CYS A 1 401 ? -11.188 -1.854 8.777 1.00 93.19 401 CYS A N 1
ATOM 3130 C CA . CYS A 1 401 ? -10.798 -1.230 10.041 1.00 93.19 401 CYS A CA 1
ATOM 3131 C C . CYS A 1 401 ? -11.937 -1.192 11.082 1.00 93.19 401 CYS A C 1
ATOM 3133 O O . CYS A 1 401 ? -13.131 -1.183 10.741 1.00 93.19 401 CYS A O 1
ATOM 3135 N N . SER A 1 402 ? -11.544 -1.079 12.348 1.00 92.69 402 SER A N 1
ATOM 3136 C CA . SER A 1 402 ? -12.407 -0.814 13.503 1.00 92.69 402 SER A CA 1
ATOM 3137 C C . SER A 1 402 ? -12.117 0.568 14.101 1.00 92.69 402 SER A C 1
ATOM 3139 O O . SER A 1 402 ? -11.780 1.500 13.370 1.00 92.69 402 SER A O 1
ATOM 3141 N N . GLY A 1 403 ? -12.363 0.727 15.399 1.00 91.75 403 GLY A N 1
ATOM 3142 C CA . GLY A 1 403 ? -12.266 1.963 16.160 1.00 91.75 403 GLY A CA 1
ATOM 3143 C C . GLY A 1 403 ? -13.008 1.817 17.487 1.00 91.75 403 GLY A C 1
ATOM 3144 O O . GLY A 1 403 ? -13.596 0.771 17.771 1.00 91.75 403 GLY A O 1
ATOM 3145 N N . THR A 1 404 ? -13.046 2.880 18.292 1.00 93.06 404 THR A N 1
ATOM 3146 C CA . THR A 1 404 ? -13.638 2.819 19.644 1.00 93.06 404 THR A CA 1
ATOM 3147 C C . THR A 1 404 ? -15.142 2.529 19.643 1.00 93.06 404 THR A C 1
ATOM 3149 O O . THR A 1 404 ? -15.689 2.031 20.627 1.00 93.06 404 THR A O 1
ATOM 3152 N N . ASN A 1 405 ? -15.832 2.818 18.539 1.00 94.44 405 ASN A N 1
ATOM 3153 C CA . ASN A 1 405 ? -17.261 2.568 18.369 1.00 94.44 405 ASN A CA 1
ATOM 3154 C C . ASN A 1 405 ? -17.591 1.146 17.871 1.00 94.44 405 ASN A C 1
ATOM 3156 O O . ASN A 1 405 ? -18.777 0.805 17.757 1.00 94.44 405 ASN A O 1
ATOM 3160 N N . ALA A 1 406 ? -16.589 0.319 17.545 1.00 94.56 406 ALA A N 1
ATOM 3161 C CA . ALA A 1 406 ? -16.792 -0.992 16.924 1.00 94.56 406 ALA A CA 1
ATOM 3162 C C . ALA A 1 406 ? -17.625 -1.943 17.795 1.00 94.56 406 ALA A C 1
ATOM 3164 O O . ALA A 1 406 ? -18.512 -2.618 17.272 1.00 94.56 406 ALA A O 1
ATOM 3165 N N . VAL A 1 407 ? -17.458 -1.896 19.121 1.00 95.19 407 VAL A N 1
ATOM 3166 C CA . VAL A 1 407 ? -18.264 -2.686 20.070 1.00 95.19 407 VAL A CA 1
ATOM 3167 C C . VAL A 1 407 ? -19.776 -2.496 19.876 1.00 95.19 407 VAL A C 1
ATOM 3169 O O . VAL A 1 407 ? -20.555 -3.436 20.028 1.00 95.19 407 VAL A O 1
ATOM 3172 N N . ARG A 1 408 ? -20.214 -1.288 19.494 1.00 95.12 408 ARG A N 1
ATOM 3173 C CA . ARG A 1 408 ? -21.632 -0.967 19.284 1.00 95.12 408 ARG A CA 1
ATOM 3174 C C . ARG A 1 408 ? -22.076 -1.123 17.842 1.00 95.12 408 ARG A C 1
ATOM 3176 O O . ARG A 1 408 ? -23.209 -1.540 17.592 1.00 95.12 408 ARG A O 1
ATOM 3183 N N . TYR A 1 409 ? -21.236 -0.689 16.910 1.00 95.69 409 TYR A N 1
ATOM 3184 C CA . TYR A 1 409 ? -21.629 -0.482 15.520 1.00 95.69 409 TYR A CA 1
ATOM 3185 C C . TYR A 1 409 ? -21.025 -1.500 14.549 1.00 95.69 409 TYR A C 1
ATOM 3187 O O . TYR A 1 409 ? -21.448 -1.530 13.394 1.00 95.69 409 TYR A O 1
ATOM 3195 N N . GLY A 1 410 ? -20.100 -2.348 14.991 1.00 95.75 410 GLY A N 1
ATOM 3196 C CA . GLY A 1 410 ? -19.331 -3.241 14.128 1.00 95.75 410 GLY A CA 1
ATOM 3197 C C . GLY A 1 410 ? -18.209 -2.526 13.370 1.00 95.75 410 GLY A C 1
ATOM 3198 O O . GLY A 1 410 ? -17.943 -1.341 13.582 1.00 95.75 410 GLY A O 1
ATOM 3199 N N . THR A 1 411 ? -17.553 -3.254 12.468 1.00 96.44 411 THR A N 1
ATOM 3200 C CA . THR A 1 411 ? -16.374 -2.778 11.721 1.00 96.44 411 THR A CA 1
ATOM 3201 C C . THR A 1 411 ? -16.758 -2.307 10.321 1.00 96.44 411 THR A C 1
ATOM 3203 O O . THR A 1 411 ? -17.929 -2.344 9.933 1.00 96.44 411 THR A O 1
ATOM 3206 N N . MET A 1 412 ? -15.785 -1.875 9.511 1.00 97.31 412 MET A N 1
ATOM 3207 C CA . MET A 1 412 ? -16.062 -1.332 8.178 1.00 97.31 412 MET A CA 1
ATOM 3208 C C . MET A 1 412 ? -16.957 -2.233 7.305 1.00 97.31 412 MET A C 1
ATOM 3210 O O . MET A 1 412 ? -17.867 -1.725 6.645 1.00 97.31 412 MET A O 1
ATOM 3214 N N . LYS A 1 413 ? -16.778 -3.565 7.337 1.00 96.62 413 LYS A N 1
ATOM 3215 C CA . LYS A 1 413 ? -17.615 -4.535 6.594 1.00 96.62 413 LYS A CA 1
ATOM 3216 C C . LYS A 1 413 ? -19.103 -4.379 6.867 1.00 96.62 413 LYS A C 1
ATOM 3218 O O . LYS A 1 413 ? -19.912 -4.540 5.952 1.00 96.62 413 LYS A O 1
ATOM 3223 N N . ASP A 1 414 ? -19.460 -4.035 8.100 1.00 96.69 414 ASP A N 1
ATOM 3224 C CA . ASP A 1 414 ? -20.847 -3.926 8.507 1.00 96.69 414 ASP A CA 1
ATOM 3225 C C . ASP A 1 414 ? -21.478 -2.695 7.876 1.00 96.69 414 ASP A C 1
ATOM 3227 O O . ASP A 1 414 ? -22.676 -2.714 7.618 1.00 96.69 414 ASP A O 1
ATOM 3231 N N . TRP A 1 415 ? -20.701 -1.655 7.562 1.00 97.44 415 TRP A N 1
ATOM 3232 C CA . TRP A 1 415 ? -21.183 -0.363 7.071 1.00 97.44 415 TRP A CA 1
ATOM 3233 C C . TRP A 1 415 ? -21.212 -0.219 5.551 1.00 97.44 415 TRP A C 1
ATOM 3235 O O . TRP A 1 41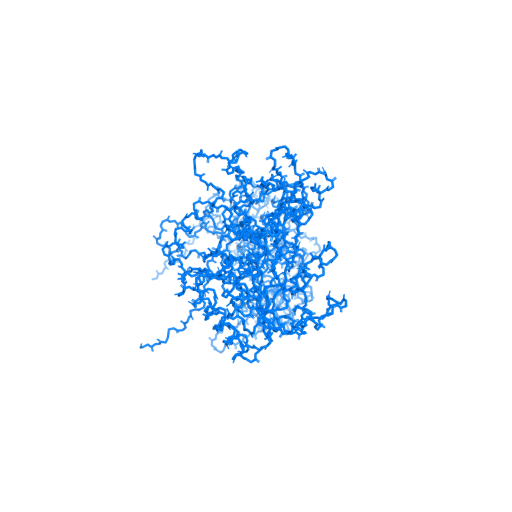5 ? -21.854 0.705 5.045 1.00 97.44 415 TRP A O 1
ATOM 3245 N N . VAL A 1 416 ? -20.620 -1.159 4.814 1.00 97.88 416 VAL A N 1
ATOM 3246 C CA . VAL A 1 416 ? -20.631 -1.151 3.348 1.00 97.88 416 VAL A CA 1
ATOM 3247 C C . VAL A 1 416 ? -21.963 -1.658 2.794 1.00 97.88 416 VAL A C 1
ATOM 3249 O O . VAL A 1 416 ? -22.331 -2.830 2.918 1.00 97.88 416 VAL A O 1
ATOM 3252 N N . ILE A 1 417 ? -22.676 -0.781 2.084 1.00 97.50 417 ILE A N 1
ATOM 3253 C CA . ILE A 1 417 ? -23.814 -1.178 1.261 1.00 97.50 417 ILE A CA 1
ATOM 3254 C C . ILE A 1 417 ? -23.321 -1.733 -0.069 1.00 97.50 417 ILE A C 1
ATOM 3256 O O . ILE A 1 417 ? -23.670 -2.849 -0.407 1.00 97.50 417 ILE A O 1
ATOM 3260 N N . ASN A 1 418 ? -22.538 -1.009 -0.852 1.00 97.00 418 ASN A N 1
ATOM 3261 C CA . ASN A 1 418 ? -21.965 -1.540 -2.090 1.00 97.00 418 ASN A CA 1
ATOM 3262 C C . ASN A 1 418 ? -20.681 -0.790 -2.430 1.00 97.00 418 ASN A C 1
ATOM 3264 O O . ASN A 1 418 ? -20.454 0.301 -1.910 1.00 97.00 418 ASN A O 1
ATOM 3268 N N . LEU A 1 419 ? -19.879 -1.378 -3.309 1.00 98.62 419 LEU A N 1
ATOM 3269 C CA . LEU A 1 419 ? -18.621 -0.824 -3.783 1.00 98.62 419 LEU A CA 1
ATOM 3270 C C . LEU A 1 419 ? -18.639 -0.760 -5.308 1.00 98.62 419 LEU A C 1
ATOM 3272 O O . LEU A 1 419 ? -19.080 -1.717 -5.957 1.00 98.62 419 LEU A O 1
ATOM 3276 N N . THR A 1 420 ? -18.127 0.336 -5.857 1.00 98.81 420 THR A N 1
ATOM 3277 C CA . THR A 1 420 ? -17.648 0.404 -7.240 1.00 98.81 420 THR A CA 1
ATOM 3278 C C . THR A 1 420 ? -16.163 0.038 -7.215 1.00 98.81 420 THR A C 1
ATOM 3280 O O . THR A 1 420 ? -15.388 0.650 -6.478 1.00 98.81 420 THR A O 1
ATOM 3283 N N . VAL A 1 421 ? -15.777 -1.002 -7.957 1.00 98.81 421 VAL A N 1
ATOM 3284 C CA . VAL A 1 421 ? -14.427 -1.584 -7.918 1.00 98.81 421 VAL A CA 1
ATOM 3285 C C . VAL A 1 421 ? -13.862 -1.711 -9.327 1.00 98.81 421 VAL A C 1
ATOM 3287 O O . VAL A 1 421 ? -14.527 -2.239 -10.217 1.00 98.81 421 VAL A O 1
ATOM 3290 N N . VAL A 1 422 ? -12.618 -1.277 -9.509 1.00 98.88 422 VAL A N 1
ATOM 3291 C CA . VAL A 1 422 ? -11.811 -1.527 -10.705 1.00 98.88 422 VAL A CA 1
ATOM 3292 C C . VAL A 1 422 ? -10.986 -2.796 -10.495 1.00 98.88 422 VAL A C 1
ATOM 3294 O O . VAL A 1 422 ? -10.204 -2.894 -9.549 1.00 98.88 422 VAL A O 1
ATOM 3297 N N . LEU A 1 423 ? -11.170 -3.785 -11.367 1.00 98.75 423 LEU A N 1
ATOM 3298 C CA . LEU A 1 423 ? -10.408 -5.036 -11.360 1.00 98.75 423 LEU A CA 1
ATOM 3299 C C . LEU A 1 423 ? -9.043 -4.869 -12.036 1.00 98.75 423 LEU A C 1
ATOM 3301 O O . LEU A 1 423 ? -8.780 -3.872 -12.707 1.00 98.75 423 LEU A O 1
ATOM 3305 N N . ALA A 1 424 ? -8.184 -5.884 -11.907 1.00 97.69 424 ALA A N 1
ATOM 3306 C CA . ALA A 1 424 ? -6.827 -5.862 -12.449 1.00 97.69 424 ALA A CA 1
ATOM 3307 C C . ALA A 1 424 ? -6.785 -5.555 -13.953 1.00 97.69 424 ALA A C 1
ATOM 3309 O O . ALA A 1 424 ? -5.863 -4.902 -14.411 1.00 97.69 424 ALA A O 1
ATOM 3310 N N . ASP A 1 425 ? -7.771 -6.009 -14.727 1.00 96.69 425 ASP A N 1
ATOM 3311 C CA . ASP A 1 425 ? -7.855 -5.797 -16.178 1.00 96.69 425 ASP A CA 1
ATOM 3312 C C . ASP A 1 425 ? -8.525 -4.472 -16.593 1.00 96.69 425 ASP A C 1
ATOM 3314 O O . ASP A 1 425 ? -8.678 -4.208 -17.787 1.00 96.69 425 ASP A O 1
ATOM 3318 N N . GLY A 1 426 ? -8.916 -3.639 -15.625 1.00 98.25 426 GLY A N 1
ATOM 3319 C CA . GLY A 1 426 ? -9.600 -2.367 -15.843 1.00 98.25 426 GLY A CA 1
ATOM 3320 C C . GLY A 1 426 ? -11.126 -2.459 -15.911 1.00 98.25 426 GLY A C 1
ATOM 3321 O O . GLY A 1 426 ? -11.776 -1.428 -16.068 1.00 98.25 426 GLY A O 1
ATOM 3322 N N . ARG A 1 427 ? -11.743 -3.644 -15.773 1.00 98.56 427 ARG A N 1
ATOM 3323 C CA . ARG A 1 427 ? -13.211 -3.729 -15.669 1.00 98.56 427 ARG A CA 1
ATOM 3324 C C . ARG A 1 427 ? -13.706 -3.018 -14.414 1.00 98.56 427 ARG A C 1
ATOM 3326 O O . ARG A 1 427 ? -13.216 -3.276 -13.317 1.00 98.56 427 ARG A O 1
ATOM 3333 N N . VAL A 1 428 ? -14.741 -2.200 -14.580 1.00 98.81 428 VAL A N 1
ATOM 3334 C CA . VAL A 1 428 ? -15.482 -1.578 -13.479 1.00 98.81 428 VAL A CA 1
ATOM 3335 C C . VAL A 1 428 ? -16.672 -2.462 -13.131 1.00 98.81 428 VAL A C 1
ATOM 3337 O O . VAL A 1 428 ? -17.499 -2.773 -13.991 1.00 98.81 428 VAL A O 1
ATOM 3340 N N . ILE A 1 429 ? -16.774 -2.866 -11.869 1.00 98.12 429 ILE A N 1
ATOM 3341 C CA . ILE A 1 429 ? -17.908 -3.631 -11.352 1.00 98.12 429 ILE A CA 1
ATOM 3342 C C . ILE A 1 429 ? -18.570 -2.897 -10.193 1.00 98.12 429 ILE A C 1
ATOM 3344 O O . ILE A 1 429 ? -17.947 -2.092 -9.505 1.00 98.12 429 ILE A O 1
ATOM 3348 N N . LYS A 1 430 ? -19.834 -3.238 -9.940 1.00 97.69 430 LYS A N 1
ATOM 3349 C CA . LYS A 1 430 ? -20.546 -2.851 -8.725 1.00 97.69 430 LYS A CA 1
ATOM 3350 C C . LYS A 1 430 ? -20.928 -4.103 -7.952 1.00 97.69 430 LYS A C 1
ATOM 3352 O O . LYS A 1 430 ? -21.562 -4.994 -8.513 1.00 97.69 430 LYS A O 1
ATOM 3357 N N . THR A 1 431 ? -20.554 -4.181 -6.679 1.00 97.19 431 THR A N 1
ATOM 3358 C CA . THR A 1 431 ? -20.705 -5.415 -5.888 1.00 97.19 431 THR A CA 1
ATOM 3359 C C . THR A 1 431 ? -22.161 -5.796 -5.627 1.00 97.19 431 THR A C 1
ATOM 3361 O O . THR A 1 431 ? -22.475 -6.981 -5.570 1.00 97.19 431 THR A O 1
ATOM 3364 N N . ARG A 1 432 ? -23.055 -4.807 -5.474 1.00 94.38 432 ARG A N 1
ATOM 3365 C CA . ARG A 1 432 ? -24.517 -4.984 -5.416 1.00 94.38 432 ARG A CA 1
ATOM 3366 C C . ARG A 1 432 ? -25.273 -3.665 -5.634 1.00 94.38 432 ARG A C 1
ATOM 3368 O O . ARG A 1 432 ? -24.682 -2.595 -5.765 1.00 94.38 432 ARG A O 1
ATOM 3375 N N . ARG A 1 433 ? -26.609 -3.730 -5.675 1.00 93.94 433 ARG A N 1
ATOM 3376 C CA . ARG A 1 433 ? -27.501 -2.550 -5.699 1.00 93.94 433 ARG A CA 1
ATOM 3377 C C . ARG A 1 433 ? -27.623 -1.904 -4.301 1.00 93.94 433 ARG A C 1
ATOM 3379 O O . ARG A 1 433 ? -27.129 -2.443 -3.317 1.00 93.94 433 ARG A O 1
ATOM 3386 N N . ARG A 1 434 ? -28.274 -0.736 -4.222 1.00 93.00 434 ARG A N 1
ATOM 3387 C CA . ARG A 1 434 ? -28.407 0.091 -3.003 1.00 93.00 434 ARG A CA 1
ATOM 3388 C C . ARG A 1 434 ? -29.248 -0.497 -1.846 1.00 93.00 434 ARG A C 1
ATOM 3390 O O . ARG A 1 434 ? -28.943 -0.151 -0.711 1.00 93.00 434 ARG A O 1
ATOM 3397 N N . PRO A 1 435 ? -30.267 -1.361 -2.049 1.00 93.12 435 PRO A N 1
ATOM 3398 C CA . PRO A 1 435 ? -31.055 -1.869 -0.925 1.00 93.12 435 PRO A CA 1
ATOM 3399 C C . PRO A 1 435 ? -30.198 -2.553 0.150 1.00 93.12 435 PRO A C 1
ATOM 3401 O O . PRO A 1 435 ? -29.308 -3.346 -0.160 1.00 93.12 435 PRO A O 1
ATOM 3404 N N . ARG A 1 436 ? -30.498 -2.280 1.428 1.00 89.00 436 ARG A N 1
ATOM 3405 C CA . ARG A 1 436 ? -29.780 -2.861 2.582 1.00 89.00 436 ARG A CA 1
ATOM 3406 C C . ARG A 1 436 ? -29.863 -4.387 2.637 1.00 89.00 436 ARG A C 1
ATOM 3408 O O . ARG A 1 436 ? -28.942 -5.034 3.127 1.00 89.00 436 ARG A O 1
ATOM 3415 N N . LYS A 1 437 ? -30.965 -4.952 2.144 1.00 90.56 437 LYS A N 1
ATOM 3416 C CA . LYS A 1 437 ? -31.192 -6.394 2.040 1.00 90.56 437 LYS A CA 1
ATOM 3417 C C . LYS A 1 437 ? -31.126 -6.804 0.575 1.00 90.56 437 LYS A C 1
ATOM 3419 O O . LYS A 1 437 ? -31.794 -6.209 -0.266 1.00 90.56 437 LYS A O 1
ATOM 3424 N N . SER A 1 438 ? -30.332 -7.825 0.287 1.00 89.88 438 SER A N 1
ATOM 3425 C CA . SER A 1 438 ? -30.249 -8.448 -1.030 1.00 89.88 438 SER A CA 1
ATOM 3426 C C . SER A 1 438 ? -29.735 -9.874 -0.877 1.00 89.88 438 SER A C 1
ATOM 3428 O O . SER A 1 438 ? -28.782 -10.105 -0.135 1.00 89.88 438 SER A O 1
ATOM 3430 N N . SER A 1 439 ? -30.338 -10.801 -1.615 1.00 93.12 439 SER A N 1
ATOM 3431 C CA . SER A 1 439 ? -29.876 -12.189 -1.768 1.00 93.12 439 SER A CA 1
ATOM 3432 C C . SER A 1 439 ? -29.592 -12.516 -3.240 1.00 93.12 439 SER A C 1
ATOM 3434 O O . SER A 1 439 ? -29.596 -13.674 -3.644 1.00 93.12 439 SER A O 1
ATOM 3436 N N . ALA A 1 440 ? -29.399 -11.484 -4.069 1.00 93.19 440 ALA A N 1
ATOM 3437 C CA . ALA A 1 440 ? -29.133 -11.636 -5.492 1.00 93.19 440 ALA A CA 1
ATOM 3438 C C . ALA A 1 440 ? -27.654 -11.984 -5.735 1.00 93.19 440 ALA A C 1
ATOM 3440 O O . ALA A 1 440 ? -26.810 -11.091 -5.799 1.00 93.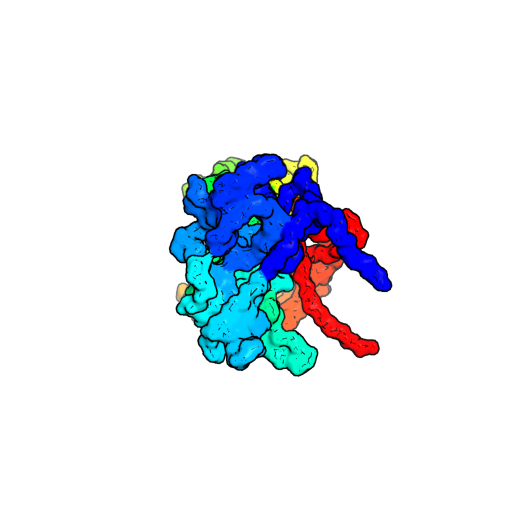19 440 ALA A O 1
ATOM 3441 N N . GLY A 1 441 ? -27.361 -13.277 -5.894 1.00 94.50 441 GLY A N 1
ATOM 3442 C CA . GLY A 1 441 ? -26.016 -13.783 -6.188 1.00 94.50 441 GLY A CA 1
ATOM 3443 C C . GLY A 1 441 ? -25.079 -13.798 -4.975 1.00 94.50 441 GLY A C 1
ATOM 3444 O O . GLY A 1 441 ? -25.518 -13.771 -3.826 1.00 94.50 441 GLY A O 1
ATOM 3445 N N . TYR A 1 442 ? -23.771 -13.875 -5.234 1.00 94.81 442 TYR A N 1
ATOM 3446 C CA . TYR A 1 442 ? -22.744 -13.929 -4.190 1.00 94.81 442 TYR A CA 1
ATOM 3447 C C . TYR A 1 442 ? -22.541 -12.577 -3.494 1.00 94.81 442 TYR A C 1
ATOM 3449 O O . TYR A 1 442 ? -22.648 -11.516 -4.110 1.00 94.81 442 TYR A O 1
ATOM 3457 N N . ASN A 1 443 ? -22.179 -12.609 -2.208 1.00 93.56 443 ASN A N 1
ATOM 3458 C CA . ASN A 1 443 ? -21.848 -11.404 -1.451 1.00 93.56 443 ASN A CA 1
ATOM 3459 C C . ASN A 1 443 ? -20.434 -10.902 -1.790 1.00 93.56 443 ASN A C 1
ATOM 3461 O O . ASN A 1 443 ? -19.482 -11.153 -1.054 1.00 93.56 443 ASN A O 1
ATOM 3465 N N . LEU A 1 444 ? -20.303 -10.159 -2.890 1.00 96.44 444 LEU A N 1
ATOM 3466 C CA . LEU A 1 444 ? -19.012 -9.612 -3.315 1.00 96.44 444 LEU A CA 1
ATOM 3467 C C . LEU A 1 444 ? -18.448 -8.547 -2.360 1.00 96.44 444 LEU A C 1
ATOM 3469 O O . LEU A 1 444 ? -17.238 -8.347 -2.355 1.00 96.44 444 LEU A O 1
ATOM 3473 N N . ASN A 1 445 ? -19.263 -7.896 -1.514 1.00 95.81 445 ASN A N 1
ATOM 3474 C CA . ASN A 1 445 ? -18.733 -6.958 -0.508 1.00 95.81 445 ASN A CA 1
ATOM 3475 C C . ASN A 1 445 ? -17.718 -7.656 0.405 1.00 95.81 445 ASN A C 1
ATOM 3477 O O . ASN A 1 445 ? -16.650 -7.108 0.653 1.00 95.81 445 ASN A O 1
ATOM 3481 N N . GLY A 1 446 ? -18.037 -8.875 0.853 1.00 94.44 446 GLY A N 1
ATOM 3482 C CA . GLY A 1 446 ? -17.172 -9.654 1.740 1.00 94.44 446 GLY A CA 1
ATOM 3483 C C . GLY A 1 446 ? -15.871 -10.131 1.091 1.00 94.44 446 GLY A C 1
ATOM 3484 O O . GLY A 1 446 ? -14.967 -10.525 1.811 1.00 94.44 446 GLY A O 1
ATOM 3485 N N . LEU A 1 447 ? -15.764 -10.087 -0.243 1.00 96.44 447 LEU A N 1
ATOM 3486 C CA . LEU A 1 447 ? -14.507 -10.361 -0.942 1.00 96.44 447 LEU A CA 1
ATOM 3487 C C . LEU A 1 447 ? -13.593 -9.134 -0.982 1.00 96.44 447 LEU A C 1
ATOM 3489 O O . LEU A 1 447 ? -12.388 -9.292 -0.873 1.00 96.44 447 LEU A O 1
ATOM 3493 N N . PHE A 1 448 ? -14.136 -7.926 -1.164 1.00 98.19 448 PHE A N 1
ATOM 3494 C CA . PHE A 1 448 ? -13.315 -6.719 -1.343 1.00 98.19 448 PHE A CA 1
ATOM 3495 C C . PHE A 1 448 ? -12.999 -5.986 -0.037 1.00 98.19 448 PHE A C 1
ATOM 3497 O O . PHE A 1 448 ? -11.920 -5.399 0.075 1.00 98.19 448 PHE A O 1
ATOM 3504 N N . VAL A 1 449 ? -13.903 -6.010 0.947 1.00 98.25 449 VAL A N 1
ATOM 3505 C CA . VAL A 1 449 ? -13.629 -5.445 2.275 1.00 98.25 449 VAL A CA 1
ATOM 3506 C C . VAL A 1 449 ? -12.611 -6.334 2.992 1.00 98.25 449 VAL A C 1
ATOM 3508 O O . VAL A 1 449 ? -12.830 -7.534 3.103 1.00 98.25 449 VAL A O 1
ATOM 3511 N N . GLY A 1 450 ? -11.506 -5.759 3.466 1.00 97.44 450 GLY A N 1
ATOM 3512 C CA . GLY A 1 450 ? -10.397 -6.515 4.060 1.00 97.44 450 GLY A CA 1
ATOM 3513 C C . GLY A 1 450 ? -9.463 -7.174 3.036 1.00 97.44 450 GLY A C 1
ATOM 3514 O O . GLY A 1 450 ? -8.561 -7.907 3.419 1.00 97.44 450 GLY A O 1
ATOM 3515 N N . SER A 1 451 ? -9.652 -6.932 1.731 1.00 97.69 451 SER A N 1
ATOM 3516 C CA . SER A 1 451 ? -8.786 -7.506 0.684 1.00 97.69 451 SER A CA 1
ATOM 3517 C C . SER A 1 451 ? -7.440 -6.800 0.529 1.00 97.69 451 SER A C 1
ATOM 3519 O O . SER A 1 451 ? -6.621 -7.220 -0.288 1.00 97.69 451 SER A O 1
ATOM 3521 N N . GLU A 1 452 ? -7.228 -5.691 1.238 1.00 98.00 452 GLU A N 1
ATOM 3522 C CA . GLU A 1 452 ? -6.004 -4.888 1.212 1.00 98.00 452 GLU A CA 1
ATOM 3523 C C . GLU A 1 452 ? -5.582 -4.441 -0.200 1.00 98.00 452 GLU A C 1
ATOM 3525 O O . GLU A 1 452 ? -4.400 -4.325 -0.517 1.00 98.00 452 GLU A O 1
ATOM 3530 N N . GLY A 1 453 ? -6.551 -4.236 -1.098 1.00 97.81 453 GLY A N 1
ATOM 3531 C CA . GLY A 1 453 ? -6.286 -3.858 -2.490 1.00 97.81 453 GLY A CA 1
ATOM 3532 C C . GLY A 1 453 ? -5.700 -4.984 -3.350 1.00 97.81 453 GLY A C 1
ATOM 3533 O O . GLY A 1 453 ? -5.297 -4.740 -4.485 1.00 97.81 453 GLY A O 1
ATOM 3534 N N . THR A 1 454 ? -5.655 -6.221 -2.843 1.00 98.38 454 THR A N 1
ATOM 3535 C CA . THR A 1 454 ? -5.125 -7.376 -3.582 1.00 98.38 454 THR A CA 1
ATOM 3536 C C . THR A 1 454 ? -6.117 -7.919 -4.614 1.00 98.38 454 THR A C 1
ATOM 3538 O O . THR A 1 454 ? -5.699 -8.546 -5.582 1.00 98.38 454 THR A O 1
ATOM 3541 N N . LEU A 1 455 ? -7.423 -7.677 -4.470 1.00 98.25 455 LEU A N 1
ATOM 3542 C CA . LEU A 1 455 ? -8.440 -8.218 -5.388 1.00 98.25 455 LEU A CA 1
ATOM 3543 C C . LEU A 1 455 ? -9.038 -7.175 -6.339 1.00 98.25 455 LEU A C 1
ATOM 3545 O O . LEU A 1 455 ? -9.581 -7.528 -7.385 1.00 98.25 455 LEU A O 1
ATOM 3549 N N . GLY A 1 456 ? -8.942 -5.894 -5.991 1.00 98.19 456 GLY A N 1
ATOM 3550 C CA . GLY A 1 456 ? -9.484 -4.793 -6.776 1.00 98.19 456 GLY A CA 1
ATOM 3551 C C . GLY A 1 456 ? -9.245 -3.448 -6.105 1.00 98.19 456 GLY A C 1
ATOM 3552 O O . GLY A 1 456 ? -8.851 -3.376 -4.942 1.00 98.19 456 GLY A O 1
ATOM 3553 N N . ILE A 1 457 ? -9.505 -2.383 -6.853 1.00 98.75 457 ILE A N 1
ATOM 3554 C CA . ILE A 1 457 ? -9.338 -1.000 -6.421 1.00 98.75 457 ILE A CA 1
ATOM 3555 C C . ILE A 1 457 ? -10.716 -0.373 -6.217 1.00 98.75 457 ILE A C 1
ATOM 3557 O O . ILE A 1 457 ? -11.473 -0.217 -7.173 1.00 98.75 457 ILE A O 1
ATOM 3561 N N . VAL A 1 458 ? -11.060 -0.022 -4.979 1.00 98.69 458 VAL A N 1
ATOM 3562 C CA . VAL A 1 458 ? -12.346 0.615 -4.655 1.00 98.69 458 VAL A CA 1
ATOM 3563 C C . VAL A 1 458 ? -12.305 2.085 -5.067 1.00 98.69 458 VAL A C 1
ATOM 3565 O O . VAL A 1 458 ? -11.477 2.832 -4.557 1.00 98.69 458 VAL A O 1
ATOM 3568 N N . THR A 1 459 ? -13.208 2.504 -5.956 1.00 98.81 459 THR A N 1
ATOM 3569 C CA . THR A 1 459 ? -13.291 3.891 -6.454 1.00 98.81 459 THR A CA 1
ATOM 3570 C C . THR A 1 459 ? -14.507 4.651 -5.935 1.00 98.81 459 THR A C 1
ATOM 3572 O O . THR A 1 459 ? -14.500 5.879 -5.928 1.00 98.81 459 THR A O 1
ATOM 3575 N N . GLU A 1 460 ? -15.535 3.948 -5.456 1.00 98.69 460 GLU A N 1
ATOM 3576 C CA . GLU A 1 460 ? -16.691 4.536 -4.772 1.00 98.69 460 GLU A CA 1
ATOM 3577 C C . GLU A 1 460 ? -17.246 3.552 -3.741 1.00 98.69 460 GLU A C 1
ATOM 3579 O O . GLU A 1 460 ? -17.234 2.334 -3.953 1.00 98.69 460 GLU A O 1
ATOM 3584 N N . ALA A 1 461 ? -17.801 4.076 -2.652 1.00 98.56 461 ALA A N 1
ATOM 3585 C CA . ALA A 1 461 ? -18.481 3.288 -1.637 1.00 98.56 461 ALA A CA 1
ATOM 3586 C C . ALA A 1 461 ? -19.847 3.890 -1.319 1.00 98.56 461 ALA A C 1
ATOM 3588 O O . ALA A 1 461 ? -19.963 5.077 -1.027 1.00 98.56 461 ALA A O 1
ATOM 3589 N N . THR A 1 462 ? -20.888 3.057 -1.341 1.00 98.62 462 THR A N 1
ATOM 3590 C CA . THR A 1 462 ? -22.161 3.390 -0.697 1.00 98.62 462 THR A CA 1
ATOM 3591 C C . THR A 1 462 ? -22.121 2.869 0.733 1.00 98.62 462 THR A C 1
ATOM 3593 O O . THR A 1 462 ? -21.995 1.658 0.934 1.00 98.62 462 THR A O 1
ATOM 3596 N N . LEU A 1 463 ? -22.244 3.756 1.713 1.00 98.50 463 LEU A N 1
ATOM 3597 C CA . LEU A 1 463 ? -22.135 3.462 3.138 1.00 98.50 463 LEU A CA 1
ATOM 3598 C C . LEU A 1 463 ? -23.458 3.734 3.848 1.00 98.50 463 LEU A C 1
ATOM 3600 O O . LEU A 1 463 ? -24.172 4.676 3.512 1.00 98.50 463 LEU A O 1
ATOM 3604 N N . LYS A 1 464 ? -23.776 2.918 4.854 1.00 98.25 464 LYS A N 1
ATOM 3605 C CA . LYS A 1 464 ? -24.863 3.221 5.794 1.00 98.25 464 LYS A CA 1
ATOM 3606 C C . LYS A 1 464 ? -24.491 4.437 6.650 1.00 98.25 464 LYS A C 1
ATOM 3608 O O . LYS A 1 464 ? -23.317 4.677 6.911 1.00 98.25 464 LYS A O 1
ATOM 3613 N N . LEU A 1 465 ? -25.503 5.118 7.173 1.00 98.19 465 LEU A N 1
ATOM 3614 C CA . LEU A 1 465 ? -25.388 6.116 8.231 1.00 98.19 465 LEU A CA 1
ATOM 3615 C C . LEU A 1 465 ? -26.221 5.701 9.454 1.00 98.19 465 LEU A C 1
ATOM 3617 O O . LEU A 1 465 ? -27.194 4.947 9.341 1.00 98.19 465 LEU A O 1
ATOM 3621 N N . ALA A 1 466 ? -25.795 6.153 10.629 1.00 97.31 466 ALA A N 1
ATOM 3622 C CA . ALA A 1 466 ? -26.453 5.975 11.917 1.00 97.31 466 ALA A CA 1
ATOM 3623 C C . ALA A 1 466 ? -27.146 7.275 12.340 1.00 97.31 466 ALA A C 1
ATOM 3625 O O . ALA A 1 466 ? -26.708 8.355 11.958 1.00 97.31 466 ALA A O 1
ATOM 3626 N N . VAL A 1 467 ? -28.203 7.176 13.147 1.00 96.25 467 VAL A N 1
ATOM 3627 C CA . VAL A 1 467 ? -28.853 8.348 13.760 1.00 96.25 467 VAL A CA 1
ATOM 3628 C C . VAL A 1 467 ? -27.992 8.866 14.899 1.00 96.25 467 VAL A C 1
ATOM 3630 O O . VAL A 1 467 ? -27.507 8.064 15.696 1.00 96.25 467 VAL A O 1
ATOM 3633 N N . ILE A 1 468 ? -27.831 10.188 14.993 1.00 94.56 468 ILE A N 1
ATOM 3634 C CA . ILE A 1 468 ? -27.168 10.814 16.140 1.00 94.56 468 ILE A CA 1
ATOM 3635 C C . ILE A 1 468 ? -28.022 10.553 17.402 1.00 94.56 468 ILE A C 1
ATOM 3637 O O . ILE A 1 468 ? -29.187 10.951 17.433 1.00 94.56 468 ILE A O 1
ATOM 3641 N N . PRO A 1 469 ? -27.486 9.872 18.430 1.00 92.00 469 PRO A N 1
ATOM 3642 C CA . PRO A 1 469 ? -28.158 9.648 19.707 1.00 92.00 469 PRO A CA 1
ATOM 3643 C C . PRO A 1 469 ? -28.600 10.944 20.398 1.00 92.00 469 PRO A C 1
ATOM 3645 O O . PRO A 1 469 ? -27.913 11.960 20.322 1.00 92.00 469 PRO A O 1
ATOM 3648 N N . GLU A 1 470 ? -29.710 10.871 21.137 1.00 89.81 470 GLU A N 1
ATOM 3649 C CA . GLU A 1 470 ? -30.261 11.990 21.920 1.00 89.81 470 GLU A CA 1
ATOM 3650 C C . GLU A 1 470 ? -29.321 12.430 23.049 1.00 89.81 470 GLU A C 1
ATOM 3652 O O . GLU A 1 470 ? -29.209 13.613 23.358 1.00 89.81 470 GLU A O 1
ATOM 3657 N N . THR A 1 471 ? -28.676 11.476 23.719 1.00 89.81 471 THR A N 1
ATOM 3658 C CA . THR A 1 471 ? -27.816 11.735 24.873 1.00 89.81 471 THR A CA 1
ATOM 3659 C C . THR A 1 471 ? -26.574 10.862 24.808 1.00 89.81 471 THR A C 1
ATOM 3661 O O . THR A 1 471 ? -26.654 9.683 24.460 1.00 89.81 471 THR A O 1
ATOM 3664 N N . TYR A 1 472 ? -25.443 11.450 25.195 1.00 90.75 472 TYR A N 1
ATOM 3665 C CA . TYR A 1 472 ? -24.186 10.763 25.462 1.00 90.75 472 TYR A CA 1
ATOM 3666 C C . TYR A 1 472 ? -23.816 10.915 26.937 1.00 90.75 472 TYR A C 1
ATOM 3668 O O . TYR A 1 472 ? -24.150 11.919 27.562 1.00 90.75 472 TYR A O 1
ATOM 3676 N N . SER A 1 473 ? -23.109 9.931 27.487 1.00 92.38 473 SER A N 1
ATOM 3677 C CA . SER A 1 473 ? -22.440 10.038 28.785 1.00 92.38 473 SER A CA 1
ATOM 3678 C C . SER A 1 473 ? -21.115 9.280 28.747 1.00 92.38 473 SER A C 1
ATOM 3680 O O . SER A 1 473 ? -20.971 8.303 28.007 1.00 92.38 473 SER A O 1
ATOM 3682 N N . VAL A 1 474 ? -20.143 9.749 29.527 1.00 93.88 474 VAL A N 1
ATOM 3683 C CA . VAL A 1 474 ? -18.810 9.150 29.648 1.00 93.88 474 VAL A CA 1
ATOM 3684 C C . VAL A 1 474 ? -18.612 8.714 31.090 1.00 93.88 474 VAL A C 1
ATOM 3686 O O . VAL A 1 474 ? -18.886 9.490 32.004 1.00 93.88 474 VAL A O 1
ATOM 3689 N N . GLY A 1 475 ? -18.137 7.486 31.278 1.00 93.62 475 GLY A N 1
ATOM 3690 C CA . GLY A 1 475 ? -17.786 6.930 32.582 1.00 93.62 475 GLY A CA 1
ATOM 3691 C C . GLY A 1 475 ? -16.313 6.537 32.634 1.00 93.62 475 GLY A C 1
ATOM 3692 O O . GLY A 1 475 ? -15.786 6.028 31.647 1.00 93.62 475 GLY A O 1
ATOM 3693 N N . VAL A 1 476 ? -15.654 6.753 33.770 1.00 95.50 476 VAL A N 1
ATOM 3694 C CA . VAL A 1 476 ? -14.264 6.334 34.002 1.00 95.50 476 VAL A CA 1
ATOM 3695 C C . VAL A 1 476 ? -14.145 5.679 35.368 1.00 95.50 476 VAL A C 1
ATOM 3697 O O . VAL A 1 476 ? -14.668 6.202 36.350 1.00 95.50 476 VAL A O 1
ATOM 3700 N N . VAL A 1 477 ? -13.456 4.544 35.436 1.00 96.62 477 VAL A N 1
ATOM 3701 C CA . VAL A 1 477 ? -13.301 3.766 36.671 1.00 96.62 477 VAL A CA 1
ATOM 3702 C C . VAL A 1 477 ? -11.937 3.099 36.718 1.00 96.62 477 VAL A C 1
ATOM 3704 O O . VAL A 1 477 ? -11.509 2.472 35.748 1.00 96.62 477 VAL A O 1
ATOM 3707 N N . SER A 1 478 ? -11.256 3.260 37.850 1.00 96.69 478 SER A N 1
ATOM 3708 C CA . SER A 1 478 ? -9.919 2.712 38.074 1.00 96.69 478 SER A CA 1
ATOM 3709 C C . SER A 1 478 ? -9.980 1.425 38.892 1.00 96.69 478 SER A C 1
ATOM 3711 O O . SER A 1 478 ? -10.882 1.233 39.708 1.00 96.69 478 SER A O 1
ATOM 3713 N N . PHE A 1 479 ? -9.004 0.549 38.679 1.00 97.75 479 PHE A N 1
ATOM 3714 C CA . PHE A 1 479 ? -8.927 -0.779 39.278 1.00 97.75 479 PHE A CA 1
ATOM 3715 C C . PHE A 1 479 ? -7.566 -1.007 39.942 1.00 97.75 479 PHE A C 1
ATOM 3717 O O . PHE A 1 479 ? -6.578 -0.392 39.538 1.00 97.75 479 PHE A O 1
ATOM 3724 N N . PRO A 1 480 ? -7.481 -1.910 40.935 1.00 96.19 480 PRO A N 1
ATOM 3725 C CA . PRO A 1 480 ? -6.214 -2.280 41.560 1.00 96.19 480 PRO A CA 1
ATOM 3726 C C . PRO A 1 480 ? -5.259 -2.983 40.591 1.00 96.19 480 PRO A C 1
ATOM 3728 O O . PRO A 1 480 ? -4.051 -2.771 40.663 1.00 96.19 480 PRO A O 1
ATOM 3731 N N . THR A 1 481 ? -5.790 -3.815 39.688 1.00 96.69 481 THR A N 1
ATOM 3732 C CA . THR A 1 481 ? -5.000 -4.568 38.706 1.00 96.69 481 THR A CA 1
ATOM 3733 C C . THR A 1 481 ? -5.611 -4.500 37.306 1.00 96.69 481 THR A C 1
ATOM 3735 O O . THR A 1 481 ? -6.807 -4.259 37.131 1.00 96.69 481 THR A O 1
ATOM 3738 N N . ILE A 1 482 ? -4.788 -4.742 36.280 1.00 96.31 482 ILE A N 1
ATOM 3739 C CA . ILE A 1 482 ? -5.256 -4.789 34.887 1.00 96.31 482 ILE A CA 1
ATOM 3740 C C . ILE A 1 482 ? -6.192 -5.983 34.640 1.00 96.31 482 ILE A C 1
ATOM 3742 O O . ILE A 1 482 ? -7.118 -5.884 33.835 1.00 96.31 482 ILE A O 1
ATOM 3746 N N . ARG A 1 483 ? -5.997 -7.088 35.376 1.00 96.94 483 ARG A N 1
ATOM 3747 C CA . ARG A 1 483 ? -6.865 -8.270 35.325 1.00 96.94 483 ARG A CA 1
ATOM 3748 C C . ARG A 1 483 ? -8.270 -7.931 35.816 1.00 96.94 483 ARG A C 1
ATOM 3750 O O . ARG A 1 483 ? -9.234 -8.296 35.150 1.00 96.94 483 ARG A O 1
ATOM 3757 N N . ASP A 1 484 ? -8.381 -7.205 36.928 1.00 97.56 484 ASP A N 1
ATOM 3758 C CA . ASP A 1 484 ? -9.666 -6.766 37.489 1.00 97.56 484 ASP A CA 1
ATOM 3759 C C . ASP A 1 484 ? -10.437 -5.879 36.500 1.00 97.56 484 ASP A C 1
ATOM 3761 O O . ASP A 1 484 ? -11.627 -6.093 36.256 1.00 97.56 484 ASP A O 1
ATOM 3765 N N . ALA A 1 485 ? -9.740 -4.931 35.863 1.00 97.62 485 ALA A N 1
ATOM 3766 C CA . ALA A 1 485 ? -10.306 -4.088 34.814 1.00 97.62 485 ALA A CA 1
ATOM 3767 C C . ALA A 1 485 ? -10.791 -4.920 33.611 1.00 97.62 485 ALA A C 1
ATOM 3769 O O . ALA A 1 485 ? -11.934 -4.788 33.174 1.00 97.62 485 ALA A O 1
ATOM 3770 N N . ALA A 1 486 ? -9.958 -5.824 33.092 1.00 97.25 486 ALA A N 1
ATOM 3771 C CA . ALA A 1 486 ? -10.320 -6.672 31.958 1.00 97.25 486 ALA A CA 1
ATOM 3772 C C . ALA A 1 486 ? -11.483 -7.635 32.282 1.00 97.25 486 ALA A C 1
ATOM 3774 O O . ALA A 1 486 ? -12.372 -7.837 31.451 1.00 97.25 486 ALA A O 1
ATOM 3775 N N . ALA A 1 487 ? -11.528 -8.187 33.499 1.00 97.44 487 ALA A N 1
ATOM 3776 C CA . ALA A 1 487 ? -12.623 -9.034 33.970 1.00 97.44 487 ALA A CA 1
ATOM 3777 C C . ALA A 1 487 ? -13.937 -8.248 34.102 1.00 97.44 487 ALA A C 1
ATOM 3779 O O . ALA A 1 487 ? -14.994 -8.736 33.692 1.00 97.44 487 ALA A O 1
ATOM 3780 N N . ALA A 1 488 ? -13.879 -7.008 34.599 1.00 97.56 488 ALA A N 1
ATOM 3781 C CA . ALA A 1 488 ? -15.034 -6.120 34.639 1.00 97.56 488 ALA A CA 1
ATOM 3782 C C . ALA A 1 488 ? -15.559 -5.811 33.230 1.00 97.56 488 ALA A C 1
ATOM 3784 O O . ALA A 1 488 ? -16.767 -5.894 33.006 1.00 97.56 488 ALA A O 1
ATOM 3785 N N . ALA A 1 489 ? -14.671 -5.516 32.274 1.00 97.19 489 ALA A N 1
ATOM 3786 C CA . ALA A 1 489 ? -15.044 -5.271 30.882 1.00 97.19 489 ALA A CA 1
ATOM 3787 C C . ALA A 1 489 ? -15.758 -6.486 30.261 1.00 97.19 489 ALA A C 1
ATOM 3789 O O . ALA A 1 489 ? -16.857 -6.347 29.721 1.00 97.19 489 ALA A O 1
ATOM 3790 N N . ALA A 1 490 ? -15.198 -7.690 30.425 1.00 96.12 490 ALA A N 1
ATOM 3791 C CA . ALA A 1 490 ? -15.838 -8.926 29.977 1.00 96.12 490 ALA A CA 1
ATOM 3792 C C . ALA A 1 490 ? -17.212 -9.135 30.641 1.00 96.12 490 ALA A C 1
ATOM 3794 O O . ALA A 1 490 ? -18.179 -9.475 29.960 1.00 96.12 490 ALA A O 1
ATOM 3795 N N . GLY A 1 491 ? -17.326 -8.871 31.947 1.00 96.62 491 GLY A N 1
ATOM 3796 C CA . GLY A 1 491 ? -18.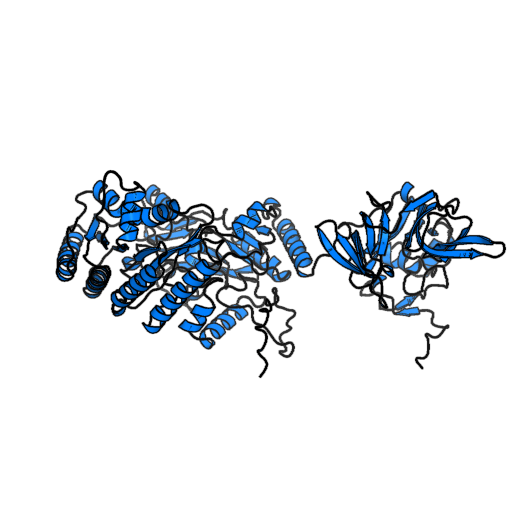584 -8.968 32.689 1.00 96.62 491 GLY A CA 1
ATOM 3797 C C . GLY A 1 491 ? -19.664 -7.999 32.195 1.00 96.62 491 GLY A C 1
ATOM 3798 O O . GLY A 1 491 ? -20.829 -8.385 32.104 1.00 96.62 491 GLY A O 1
ATOM 3799 N N . VAL A 1 492 ? -19.294 -6.766 31.829 1.00 97.06 492 VAL A N 1
ATOM 3800 C CA . VAL A 1 492 ? -20.215 -5.777 31.234 1.00 97.06 492 VAL A CA 1
ATOM 3801 C C . VAL A 1 492 ? -20.777 -6.293 29.911 1.00 97.06 492 VAL A C 1
ATOM 3803 O O . VAL A 1 492 ? -21.992 -6.265 29.704 1.00 97.06 492 VAL A O 1
ATOM 3806 N N . MET A 1 493 ? -19.913 -6.827 29.047 1.00 96.38 493 MET A N 1
ATOM 3807 C CA . MET A 1 493 ? -20.329 -7.368 27.753 1.00 96.38 493 MET A CA 1
ATOM 3808 C C . MET A 1 493 ? -21.179 -8.638 27.897 1.00 96.38 493 MET A C 1
ATOM 3810 O O . MET A 1 493 ? -22.195 -8.780 27.220 1.00 96.38 493 MET A O 1
ATOM 3814 N N . GLN A 1 494 ? -20.824 -9.537 28.820 1.00 95.00 494 GLN A N 1
ATOM 3815 C CA . GLN A 1 494 ? -21.587 -10.758 29.112 1.00 95.00 494 GLN A CA 1
ATOM 3816 C C . GLN A 1 494 ? -22.969 -10.473 29.711 1.00 95.00 494 GLN A C 1
ATOM 3818 O O . GLN A 1 494 ? -23.906 -11.234 29.480 1.00 95.00 494 GLN A O 1
ATOM 3823 N N . ALA A 1 495 ? -23.113 -9.370 30.448 1.00 95.94 495 ALA A N 1
ATOM 3824 C CA . ALA A 1 495 ? -24.403 -8.900 30.943 1.00 95.94 495 ALA A CA 1
ATOM 3825 C C . ALA A 1 495 ? -25.288 -8.288 29.839 1.00 95.94 495 ALA A C 1
ATOM 3827 O O . ALA A 1 495 ? -26.434 -7.933 30.106 1.00 95.94 495 ALA A O 1
ATOM 3828 N N . GLY A 1 496 ? -24.779 -8.162 28.607 1.00 94.62 496 GLY A N 1
ATOM 3829 C CA . GLY A 1 496 ? -25.519 -7.606 27.477 1.00 94.62 496 GLY A CA 1
ATOM 3830 C C . GLY A 1 496 ? -25.752 -6.100 27.586 1.00 94.62 496 GLY A C 1
ATOM 3831 O O . GLY A 1 496 ? -26.676 -5.588 26.954 1.00 94.62 496 GLY A O 1
ATOM 3832 N N . VAL A 1 497 ? -24.944 -5.388 28.381 1.00 94.81 497 VAL A N 1
ATOM 3833 C CA . VAL A 1 497 ? -25.098 -3.940 28.547 1.00 94.81 497 VAL A CA 1
ATOM 3834 C C . VAL A 1 497 ? -24.684 -3.236 27.250 1.00 94.81 497 VAL A C 1
ATOM 3836 O O . VAL A 1 497 ? -23.541 -3.386 26.812 1.00 94.81 497 VAL A O 1
ATOM 3839 N N . PRO A 1 498 ? -25.570 -2.442 26.622 1.00 92.12 498 PRO A N 1
ATOM 3840 C CA . PRO A 1 498 ? -25.237 -1.728 25.401 1.00 92.12 498 PRO A CA 1
ATOM 3841 C C . PRO A 1 498 ? -24.329 -0.532 25.715 1.00 92.12 498 PRO A C 1
ATOM 3843 O O . PRO A 1 498 ? -24.787 0.553 26.075 1.00 92.12 498 PRO A O 1
ATOM 3846 N N . VAL A 1 499 ? -23.025 -0.733 25.545 1.00 94.75 499 VAL A N 1
ATOM 3847 C CA . VAL A 1 499 ? -22.006 0.323 25.584 1.00 94.75 499 VAL A CA 1
ATOM 3848 C C . VAL A 1 499 ? -21.697 0.812 24.171 1.00 94.75 499 VAL A C 1
ATOM 3850 O O . VAL A 1 499 ? -21.731 0.041 23.215 1.00 94.75 499 VAL A O 1
ATOM 3853 N N . ASN A 1 500 ? -21.405 2.104 24.028 1.00 93.75 500 ASN A N 1
ATOM 3854 C CA . ASN A 1 500 ? -20.941 2.695 22.772 1.00 93.75 500 ASN A CA 1
ATOM 3855 C C . ASN A 1 500 ? -19.441 2.506 22.571 1.00 93.75 500 ASN A C 1
ATOM 3857 O O . ASN A 1 500 ? -19.021 2.232 21.453 1.00 93.75 500 ASN A O 1
ATOM 3861 N N . CYS A 1 501 ? -18.677 2.644 23.653 1.00 95.50 501 CYS A N 1
ATOM 3862 C CA . CYS A 1 501 ? -17.247 2.366 23.711 1.00 95.50 501 CYS A CA 1
ATOM 3863 C C . CYS A 1 501 ? -16.930 1.724 25.061 1.00 95.50 501 CYS A C 1
ATOM 3865 O O . CYS A 1 501 ? -17.539 2.099 26.070 1.00 95.50 501 CYS A O 1
ATOM 3867 N N . LEU A 1 502 ? -15.958 0.817 25.076 1.00 96.94 502 LEU A N 1
ATOM 3868 C CA . LEU A 1 502 ? -15.421 0.195 26.281 1.00 96.94 502 LEU A CA 1
ATOM 3869 C C . LEU A 1 502 ? -13.925 -0.036 26.074 1.00 96.94 502 LEU A C 1
ATOM 3871 O O . LEU A 1 502 ? -13.514 -0.980 25.402 1.00 96.94 502 LEU A O 1
ATOM 3875 N N . GLU A 1 503 ? -13.135 0.874 26.633 1.00 97.12 503 GLU A N 1
ATOM 3876 C CA . GLU A 1 503 ? -11.693 0.971 26.419 1.00 97.12 503 GLU A CA 1
ATOM 3877 C C . GLU A 1 503 ? -10.933 0.722 27.720 1.00 97.12 503 GLU A C 1
ATOM 3879 O O . GLU A 1 503 ? -11.424 1.066 28.795 1.00 97.12 503 GLU A O 1
ATOM 3884 N N . ILE A 1 504 ? -9.716 0.190 27.621 1.00 97.06 504 ILE A N 1
ATOM 3885 C CA . ILE A 1 504 ? -8.799 -0.003 28.751 1.00 97.06 504 ILE A CA 1
ATOM 3886 C C . ILE A 1 504 ? -7.502 0.769 28.524 1.00 97.06 504 ILE A C 1
ATOM 3888 O O . ILE A 1 504 ? -7.047 0.900 27.387 1.00 97.06 504 ILE A O 1
ATOM 3892 N N . MET A 1 505 ? -6.895 1.241 29.608 1.00 97.12 505 MET A N 1
ATOM 3893 C CA . MET A 1 505 ? -5.517 1.732 29.657 1.00 97.12 505 MET A CA 1
ATOM 3894 C C . MET A 1 505 ? -4.851 1.191 30.925 1.00 97.12 505 MET A C 1
ATOM 3896 O O . MET A 1 505 ? -5.488 1.166 31.982 1.00 97.12 505 MET A O 1
ATOM 3900 N N . ASP A 1 506 ? -3.596 0.752 30.835 1.00 96.75 506 ASP A N 1
ATOM 3901 C CA . ASP A 1 506 ? -2.823 0.367 32.019 1.00 96.75 506 ASP A CA 1
ATOM 3902 C C . ASP A 1 506 ? -2.293 1.581 32.796 1.00 96.75 506 ASP A C 1
ATOM 3904 O O . ASP A 1 506 ? -2.416 2.737 32.380 1.00 96.75 506 ASP A O 1
ATOM 3908 N N . ASP A 1 507 ? -1.712 1.315 33.963 1.00 95.44 507 ASP A N 1
ATOM 3909 C CA . ASP A 1 507 ? -1.089 2.318 34.826 1.00 95.44 507 ASP A CA 1
ATOM 3910 C C . ASP A 1 507 ? -0.009 3.128 34.092 1.00 95.44 507 ASP A C 1
ATOM 3912 O O . ASP A 1 507 ? 0.044 4.356 34.225 1.00 95.44 507 ASP A O 1
ATOM 3916 N N . VAL A 1 508 ? 0.798 2.468 33.253 1.00 95.00 508 VAL A N 1
ATOM 3917 C CA . VAL A 1 508 ? 1.850 3.118 32.462 1.00 95.00 508 VAL A CA 1
ATOM 3918 C C . VAL A 1 508 ? 1.239 4.075 31.446 1.00 95.00 508 VAL A C 1
ATOM 3920 O O . VAL A 1 508 ? 1.669 5.226 31.359 1.00 95.00 508 VAL A O 1
ATOM 3923 N N . GLN A 1 509 ? 0.205 3.661 30.714 1.00 94.88 509 GLN A N 1
ATOM 3924 C CA . GLN A 1 509 ? -0.472 4.532 29.760 1.00 94.88 509 GLN A CA 1
ATOM 3925 C C . GLN A 1 509 ? -1.148 5.727 30.456 1.00 94.88 509 GLN A C 1
ATOM 3927 O O . GLN A 1 509 ? -1.111 6.844 29.933 1.00 94.88 509 GLN A O 1
ATOM 3932 N N . MET A 1 510 ? -1.727 5.539 31.645 1.00 95.06 510 MET A N 1
ATOM 3933 C CA . MET A 1 510 ? -2.284 6.646 32.434 1.00 95.06 510 MET A CA 1
ATOM 3934 C C . MET A 1 510 ? -1.197 7.637 32.878 1.00 95.06 510 MET A C 1
ATOM 3936 O O . MET A 1 510 ? -1.385 8.853 32.776 1.00 95.06 510 MET A O 1
ATOM 3940 N N . ARG A 1 511 ? -0.020 7.139 33.277 1.00 94.69 511 ARG A N 1
ATOM 3941 C CA . ARG A 1 511 ? 1.162 7.967 33.561 1.00 94.69 511 ARG A CA 1
ATOM 3942 C C . ARG A 1 511 ? 1.635 8.743 32.331 1.00 94.69 511 ARG A C 1
ATOM 3944 O O . ARG A 1 511 ? 1.949 9.926 32.440 1.00 94.69 511 ARG A O 1
ATOM 3951 N N . VAL A 1 512 ? 1.660 8.111 31.156 1.00 92.50 512 VAL A N 1
ATOM 3952 C CA . VAL A 1 512 ? 2.002 8.761 29.876 1.00 92.50 512 VAL A CA 1
ATOM 3953 C C . VAL A 1 512 ? 1.075 9.944 29.594 1.00 92.50 512 VAL A C 1
ATOM 3955 O O . VAL A 1 512 ? 1.545 11.029 29.243 1.00 92.50 512 VAL A O 1
ATOM 3958 N N . VAL A 1 513 ? -0.233 9.768 29.797 1.00 92.44 513 VAL A N 1
ATOM 3959 C CA . VAL A 1 513 ? -1.213 10.850 29.631 1.00 92.44 513 VAL A CA 1
ATOM 3960 C C . VAL A 1 513 ? -0.920 12.010 30.586 1.00 92.44 513 VAL A C 1
ATOM 3962 O O . VAL A 1 513 ? -0.847 13.154 30.133 1.00 92.44 513 VAL A O 1
ATOM 3965 N N . ASN A 1 514 ? -0.664 11.733 31.869 1.00 93.25 514 ASN A N 1
ATOM 3966 C CA . ASN A 1 514 ? -0.294 12.765 32.843 1.00 93.25 514 ASN A CA 1
ATOM 3967 C C . ASN A 1 514 ? 0.979 13.527 32.433 1.00 93.25 514 ASN A C 1
ATOM 3969 O O . ASN A 1 514 ? 0.997 14.756 32.476 1.00 93.25 514 ASN A O 1
ATOM 3973 N N . LEU A 1 515 ? 2.025 12.812 32.001 1.00 90.94 515 LEU A N 1
ATOM 3974 C CA . LEU A 1 515 ? 3.302 13.405 31.585 1.00 90.94 515 LEU A CA 1
ATOM 3975 C C . LEU A 1 515 ? 3.164 14.317 30.362 1.00 90.94 515 LEU A C 1
ATOM 3977 O O . LEU A 1 515 ? 3.870 15.319 30.271 1.00 90.94 515 LEU A O 1
ATOM 3981 N N . SER A 1 516 ? 2.261 13.989 29.435 1.00 87.88 516 SER A N 1
ATOM 3982 C CA . SER A 1 516 ? 2.037 14.804 28.235 1.00 87.88 516 SER A CA 1
ATOM 3983 C C . SER A 1 516 ? 1.394 16.163 28.526 1.00 87.88 516 SER A C 1
ATOM 3985 O O . SER A 1 516 ? 1.513 17.084 27.723 1.00 87.88 516 SER A O 1
ATOM 3987 N N . GLY A 1 517 ? 0.686 16.296 29.653 1.00 85.88 517 GLY A N 1
ATOM 3988 C CA . GLY A 1 517 ? -0.086 17.494 29.982 1.00 85.88 517 GLY A CA 1
ATOM 3989 C C . GLY A 1 517 ? -1.342 17.703 29.121 1.00 85.88 517 GLY A C 1
ATOM 3990 O O . GLY A 1 517 ? -2.077 18.659 29.364 1.00 85.88 517 GLY A O 1
ATOM 3991 N N . SER A 1 518 ? -1.644 16.810 28.168 1.00 81.12 518 SER A N 1
ATOM 3992 C CA . SER A 1 518 ? -2.757 16.965 27.216 1.00 81.12 518 SER A CA 1
ATOM 3993 C C . SER A 1 518 ? -4.149 16.963 27.862 1.00 81.12 518 SER A C 1
ATOM 3995 O O . SER A 1 518 ? -5.119 17.391 27.239 1.00 81.12 518 SER A O 1
ATOM 3997 N N . THR A 1 519 ? -4.270 16.512 29.114 1.00 86.62 519 THR A N 1
ATOM 3998 C CA . THR A 1 519 ? -5.536 16.507 29.869 1.00 86.62 519 THR A CA 1
ATOM 3999 C C . THR A 1 519 ? -5.604 17.566 30.971 1.00 86.62 519 THR A C 1
ATOM 4001 O O . THR A 1 519 ? -6.517 17.528 31.797 1.00 86.62 519 THR A O 1
ATOM 4004 N N . ALA A 1 520 ? -4.664 18.518 31.008 1.00 83.00 520 ALA A N 1
ATOM 4005 C CA . ALA A 1 520 ? -4.655 19.593 31.998 1.00 83.00 520 ALA A CA 1
ATOM 4006 C C . ALA A 1 520 ? -5.977 20.404 31.992 1.00 83.00 520 ALA A C 1
ATOM 4008 O O . ALA A 1 520 ? -6.560 20.632 30.930 1.00 83.00 520 ALA A O 1
ATOM 4009 N N . PRO A 1 521 ? -6.474 20.857 33.164 1.00 85.88 521 PRO A N 1
ATOM 4010 C CA . PRO A 1 521 ? -5.852 20.776 34.492 1.00 85.88 521 PRO A CA 1
ATOM 4011 C C . PRO A 1 521 ? -6.110 19.451 35.238 1.00 85.88 521 PRO A C 1
ATOM 4013 O O . PRO A 1 521 ? -5.775 19.349 36.416 1.00 85.88 521 PRO A O 1
ATOM 4016 N N . ARG A 1 522 ? -6.732 18.446 34.605 1.00 88.31 522 ARG A N 1
ATOM 4017 C CA . ARG A 1 522 ? -7.033 17.164 35.251 1.00 88.31 522 ARG A CA 1
ATOM 4018 C C . ARG A 1 522 ? -5.799 16.260 35.260 1.00 88.31 522 ARG A C 1
ATOM 4020 O O . ARG A 1 522 ? -5.246 15.950 34.206 1.00 88.31 522 ARG A O 1
ATOM 4027 N N . THR A 1 523 ? -5.454 15.779 36.450 1.00 90.38 523 THR A N 1
ATOM 4028 C CA . THR A 1 523 ? -4.459 14.723 36.667 1.00 90.38 523 THR A CA 1
ATOM 4029 C C . THR A 1 523 ? -5.171 13.422 37.011 1.00 90.38 523 THR A C 1
ATOM 4031 O O . THR A 1 523 ? -6.098 13.410 37.823 1.00 90.38 523 THR A O 1
ATOM 4034 N N . TRP A 1 524 ? -4.745 12.328 36.394 1.00 92.06 524 TRP A N 1
ATOM 4035 C CA . TRP A 1 524 ? -5.340 11.008 36.562 1.00 92.06 524 TRP A CA 1
ATOM 4036 C C . TRP A 1 524 ? -4.579 10.165 37.581 1.00 92.06 524 TRP A C 1
ATOM 4038 O O . TRP A 1 524 ? -3.373 10.332 37.757 1.00 92.06 524 TRP A O 1
ATOM 4048 N N . LYS A 1 525 ? -5.271 9.220 38.227 1.00 93.75 525 LYS A N 1
ATOM 4049 C CA . LYS A 1 525 ? -4.598 8.168 38.996 1.00 93.75 525 LYS A CA 1
ATOM 4050 C C . LYS A 1 525 ? -3.875 7.240 38.019 1.00 93.75 525 LYS A C 1
ATOM 4052 O O . LYS A 1 525 ? -4.461 6.816 37.026 1.00 93.75 525 LYS A O 1
ATOM 4057 N N . GLU A 1 526 ? -2.619 6.925 38.309 1.00 95.69 526 GLU A N 1
ATOM 4058 C CA . GLU A 1 526 ? -1.790 6.007 37.516 1.00 95.69 526 GLU A CA 1
ATOM 4059 C C . GLU A 1 526 ? -2.135 4.560 37.885 1.00 95.69 526 GLU A C 1
ATOM 4061 O O . GLU A 1 526 ? -1.354 3.845 38.503 1.00 95.69 526 GLU A O 1
ATOM 4066 N N . LEU A 1 527 ? -3.374 4.172 37.584 1.00 96.56 527 LEU A N 1
ATOM 4067 C CA . LEU A 1 527 ? -3.936 2.850 37.833 1.00 96.56 527 LEU A CA 1
ATOM 4068 C C . LEU A 1 527 ? -4.586 2.324 36.548 1.00 96.56 527 LEU A C 1
ATOM 4070 O O . LEU A 1 527 ? -5.073 3.134 35.749 1.00 96.56 527 LEU A O 1
ATOM 4074 N N . PRO A 1 528 ? -4.676 0.994 36.371 1.00 96.94 528 PRO A N 1
ATOM 4075 C CA . PRO A 1 528 ? -5.490 0.399 35.319 1.00 96.94 528 PRO A CA 1
ATOM 4076 C C . PRO A 1 528 ? -6.896 0.999 35.308 1.00 96.94 528 PRO A C 1
ATOM 4078 O O . PRO A 1 528 ? -7.554 1.068 36.346 1.00 96.94 528 PRO A O 1
ATOM 4081 N N . THR A 1 529 ? -7.348 1.480 34.155 1.00 97.38 529 THR A N 1
ATOM 4082 C CA . THR A 1 529 ? -8.563 2.296 34.063 1.00 97.38 529 THR A CA 1
ATOM 4083 C C . THR A 1 529 ? -9.403 1.887 32.859 1.00 97.38 529 THR A C 1
ATOM 4085 O O . THR A 1 529 ? -8.883 1.733 31.753 1.00 97.38 529 THR A O 1
ATOM 4088 N N . LEU A 1 530 ? -10.712 1.726 33.079 1.00 97.62 530 LEU A N 1
ATOM 4089 C CA . LEU A 1 530 ? -11.698 1.556 32.015 1.00 97.62 530 LEU A CA 1
ATOM 4090 C C . LEU A 1 530 ? -12.376 2.883 31.683 1.00 97.62 530 LEU A C 1
ATOM 4092 O O . LEU A 1 530 ? -12.741 3.648 32.579 1.00 97.62 530 LEU A O 1
ATOM 4096 N N . PHE A 1 531 ? -12.618 3.097 30.393 1.00 96.94 531 PHE A N 1
ATOM 4097 C CA . PHE A 1 531 ? -13.371 4.226 29.861 1.00 96.94 531 PHE A CA 1
ATOM 4098 C C . PHE A 1 531 ? -14.602 3.717 29.118 1.00 96.94 531 PHE A C 1
ATOM 4100 O O . PHE A 1 531 ? -14.506 2.901 28.202 1.00 96.94 531 PHE A O 1
ATOM 4107 N N . PHE A 1 532 ? -15.759 4.252 29.482 1.00 96.31 532 PHE A N 1
ATOM 4108 C CA . PHE A 1 532 ? -17.047 3.909 28.903 1.00 96.31 532 PHE A CA 1
ATOM 4109 C C . PHE A 1 532 ? -17.622 5.104 28.157 1.00 96.31 532 PHE A C 1
ATOM 4111 O O . PHE A 1 532 ? -17.586 6.231 28.655 1.00 96.31 532 PHE A O 1
ATOM 4118 N N . LYS A 1 533 ? -18.248 4.844 27.009 1.00 95.12 533 LYS A N 1
ATOM 4119 C CA . LYS A 1 533 ? -19.269 5.737 26.454 1.00 95.12 533 LYS A CA 1
ATOM 4120 C C . LYS A 1 533 ? -20.610 5.040 26.451 1.00 95.12 533 LYS A C 1
ATOM 4122 O O . LYS A 1 533 ? -20.710 3.886 26.045 1.00 95.12 533 LYS A O 1
ATOM 4127 N N . PHE A 1 534 ? -21.640 5.788 26.801 1.00 94.44 534 PHE A N 1
ATOM 4128 C CA . PHE A 1 534 ? -23.033 5.384 26.693 1.00 94.44 534 PHE A CA 1
ATOM 4129 C C . PHE A 1 534 ? -23.745 6.344 25.754 1.00 94.44 534 PHE A C 1
ATOM 4131 O O . PHE A 1 534 ? -23.472 7.546 25.781 1.00 94.44 534 PHE A O 1
ATOM 4138 N N . ALA A 1 535 ? -24.663 5.830 24.942 1.00 93.12 535 ALA A N 1
ATOM 4139 C CA . ALA A 1 535 ? -25.532 6.660 24.129 1.00 93.12 535 ALA A CA 1
ATOM 4140 C C . ALA A 1 535 ? -26.933 6.058 24.010 1.00 93.12 535 ALA A C 1
ATOM 4142 O O . ALA A 1 535 ? -27.102 4.841 23.932 1.00 93.12 535 ALA A O 1
ATOM 4143 N N . GLY A 1 536 ? -27.942 6.922 23.973 1.00 92.69 536 GLY A N 1
ATOM 4144 C CA . GLY A 1 536 ? -29.342 6.518 23.897 1.00 92.69 536 GLY A CA 1
ATOM 4145 C C . GLY A 1 536 ? -30.272 7.587 24.454 1.00 92.69 536 GLY A C 1
ATOM 4146 O O . GLY A 1 536 ? -29.926 8.768 24.464 1.00 92.69 536 GLY A O 1
ATOM 4147 N N . SER A 1 537 ? -31.445 7.164 24.928 1.00 92.81 537 SER A N 1
ATOM 4148 C CA . SER A 1 537 ? -32.319 8.023 25.729 1.00 92.81 537 SER A CA 1
ATOM 4149 C C . SER A 1 537 ? -31.737 8.208 27.131 1.00 92.81 537 SER A C 1
ATOM 4151 O O . SER A 1 537 ? -31.015 7.342 27.635 1.00 92.81 537 SER A O 1
ATOM 4153 N N . LYS A 1 538 ? -32.103 9.303 27.807 1.00 90.94 538 LYS A N 1
ATOM 4154 C CA . LYS A 1 538 ? -31.650 9.582 29.183 1.00 90.94 538 LYS A CA 1
ATOM 4155 C C . LYS A 1 538 ? -31.911 8.417 30.147 1.00 90.94 538 LYS A C 1
ATOM 4157 O O . LYS A 1 538 ? -31.041 8.080 30.944 1.00 90.94 538 LYS A O 1
ATOM 4162 N N . ALA A 1 539 ? -33.080 7.781 30.042 1.00 93.44 539 ALA A N 1
ATOM 4163 C CA . ALA A 1 539 ? -33.453 6.645 30.886 1.00 93.44 539 ALA A CA 1
ATOM 4164 C C . ALA A 1 539 ? -32.573 5.411 30.627 1.00 93.44 539 ALA A C 1
ATOM 4166 O O . ALA A 1 539 ? -32.052 4.828 31.573 1.00 93.44 539 ALA A O 1
ATOM 4167 N N . SER A 1 540 ? -32.349 5.057 29.355 1.00 93.75 540 SER A N 1
ATOM 4168 C CA . SER A 1 540 ? -31.508 3.907 29.003 1.00 93.75 540 SER A CA 1
ATOM 4169 C C . SER A 1 540 ? -30.053 4.124 29.418 1.00 93.75 540 SER A C 1
ATOM 4171 O O . SER A 1 540 ? -29.425 3.217 29.954 1.00 93.75 540 SER A O 1
ATOM 4173 N N . VAL A 1 541 ? -29.521 5.336 29.231 1.00 92.56 541 VAL A N 1
ATOM 4174 C CA . VAL A 1 541 ? -28.161 5.674 29.672 1.00 92.56 541 VAL A CA 1
ATOM 4175 C C . VAL A 1 541 ? -28.025 5.517 31.189 1.00 92.56 541 VAL A C 1
ATOM 4177 O O . VAL A 1 541 ? -27.073 4.884 31.637 1.00 92.56 541 VAL A O 1
ATOM 4180 N N . ALA A 1 542 ? -28.981 6.018 31.977 1.00 92.00 542 ALA A N 1
ATOM 4181 C CA . ALA A 1 542 ? -28.952 5.886 33.436 1.00 92.00 542 ALA A CA 1
ATOM 4182 C C . ALA A 1 542 ? -29.010 4.417 33.907 1.00 92.00 542 ALA A C 1
ATOM 4184 O O . ALA A 1 542 ? -28.275 4.027 34.815 1.00 92.00 542 ALA A O 1
ATOM 4185 N N . GLU A 1 543 ? -29.837 3.587 33.267 1.00 94.06 543 GLU A N 1
ATOM 4186 C CA . GLU A 1 543 ? -29.941 2.151 33.557 1.00 94.06 543 GLU A CA 1
ATOM 4187 C C . GLU A 1 543 ? -28.640 1.396 33.235 1.00 94.06 543 GLU A C 1
ATOM 4189 O O . GLU A 1 543 ? -28.133 0.626 34.061 1.00 94.06 543 GLU A O 1
ATOM 4194 N N . ASN A 1 544 ? -28.053 1.663 32.064 1.00 94.56 544 ASN A N 1
ATOM 4195 C CA . ASN A 1 544 ? -26.779 1.071 31.655 1.00 94.56 544 ASN A CA 1
ATOM 4196 C C . ASN A 1 544 ? -25.662 1.449 32.630 1.00 94.56 544 ASN A C 1
ATOM 4198 O O . ASN A 1 544 ? -24.893 0.589 33.055 1.00 94.56 544 ASN A O 1
ATOM 4202 N N . ILE A 1 545 ? -25.608 2.724 33.026 1.00 93.38 545 ILE A N 1
ATOM 4203 C CA . ILE A 1 545 ? -24.657 3.241 34.012 1.00 93.38 545 ILE A CA 1
ATOM 4204 C C . ILE A 1 545 ? -24.782 2.488 35.339 1.00 93.38 545 ILE A C 1
ATOM 4206 O O . ILE A 1 545 ? -23.778 1.984 35.842 1.00 93.38 545 ILE A O 1
ATOM 4210 N N . SER A 1 546 ? -25.997 2.356 35.877 1.00 94.19 546 SER A N 1
ATOM 4211 C CA . SER A 1 546 ? -26.230 1.661 37.149 1.00 94.19 546 SER A CA 1
ATOM 4212 C C . SER A 1 546 ? -25.774 0.199 37.096 1.00 94.19 546 SER A C 1
ATOM 4214 O O . SER A 1 546 ? -25.117 -0.297 38.017 1.00 94.19 546 SER A O 1
ATOM 4216 N N . THR A 1 547 ? -26.043 -0.477 35.978 1.00 95.56 547 THR A N 1
ATOM 4217 C CA . THR A 1 547 ? -25.618 -1.864 35.762 1.00 95.56 547 THR A CA 1
ATOM 4218 C C . THR A 1 547 ? -24.095 -1.979 35.678 1.00 95.56 547 THR A C 1
ATOM 4220 O O . THR A 1 547 ? -23.507 -2.848 36.329 1.00 95.56 547 THR A O 1
ATOM 4223 N N . VAL A 1 548 ? -23.433 -1.082 34.935 1.00 96.00 548 VAL A N 1
ATOM 4224 C CA . VAL A 1 548 ? -21.965 -1.042 34.848 1.00 96.00 548 VAL A CA 1
ATOM 4225 C C . VAL A 1 548 ? -21.348 -0.790 36.219 1.00 96.00 548 VAL A C 1
ATOM 4227 O O . VAL A 1 548 ? -20.457 -1.542 36.599 1.00 96.00 548 VAL A O 1
ATOM 4230 N N . GLN A 1 549 ? -21.855 0.169 37.000 1.00 94.94 549 GLN A N 1
ATOM 4231 C CA . GLN A 1 549 ? -21.364 0.443 38.358 1.00 94.94 549 GLN A CA 1
ATOM 4232 C C . GLN A 1 549 ? -21.398 -0.809 39.246 1.00 94.94 549 GLN A C 1
ATOM 4234 O O . GLN A 1 549 ? -20.422 -1.111 39.935 1.00 94.94 549 GLN A O 1
ATOM 4239 N N . ALA A 1 550 ? -22.496 -1.570 39.209 1.00 95.69 550 ALA A N 1
ATOM 4240 C CA . ALA A 1 550 ? -22.626 -2.803 39.982 1.00 95.69 550 ALA A CA 1
ATOM 4241 C C . ALA A 1 550 ? -21.638 -3.895 39.529 1.00 95.69 550 ALA A C 1
ATOM 4243 O O . ALA A 1 550 ? -21.143 -4.677 40.344 1.00 95.69 550 ALA A O 1
ATOM 4244 N N . ILE A 1 551 ? -21.332 -3.975 38.232 1.00 96.50 551 ILE A N 1
ATOM 4245 C CA . ILE A 1 551 ? -20.352 -4.928 37.694 1.00 96.50 551 ILE A CA 1
ATOM 4246 C C . ILE A 1 551 ? -18.928 -4.509 38.062 1.00 96.50 551 ILE A C 1
ATOM 4248 O O . ILE A 1 551 ? -18.161 -5.338 38.552 1.00 96.50 551 ILE A O 1
ATOM 4252 N N . THR A 1 552 ? -18.577 -3.238 37.880 1.00 96.62 552 THR A N 1
ATOM 4253 C CA . THR A 1 552 ? -17.230 -2.740 38.173 1.00 96.62 552 THR A CA 1
ATOM 4254 C C . THR A 1 552 ? -16.924 -2.803 39.664 1.00 96.62 552 THR A C 1
ATOM 4256 O O . THR A 1 552 ? -15.834 -3.228 40.029 1.00 96.62 552 THR A O 1
ATOM 4259 N N . ALA A 1 553 ? -17.895 -2.499 40.535 1.00 95.69 553 ALA A N 1
ATOM 4260 C CA . ALA A 1 553 ? -17.725 -2.608 41.986 1.00 95.69 553 ALA A CA 1
ATOM 4261 C C . ALA A 1 553 ? -17.427 -4.049 42.439 1.00 95.69 553 ALA A C 1
ATOM 4263 O O . ALA A 1 553 ? -16.573 -4.267 43.296 1.00 95.69 553 ALA A O 1
ATOM 4264 N N . ARG A 1 554 ? -18.071 -5.056 41.827 1.00 95.94 554 ARG A N 1
ATOM 4265 C CA . ARG A 1 554 ? -17.804 -6.479 42.121 1.00 95.94 554 ARG A CA 1
ATOM 4266 C C . ARG A 1 554 ? -16.403 -6.940 41.714 1.00 95.94 554 ARG A C 1
ATOM 4268 O O . ARG A 1 554 ? -15.934 -7.941 42.241 1.00 95.94 554 ARG A O 1
ATOM 4275 N N . ASN A 1 555 ? -15.751 -6.212 40.812 1.00 95.81 555 ASN A N 1
ATOM 4276 C CA . ASN A 1 555 ? -14.385 -6.465 40.357 1.00 95.81 555 ASN A CA 1
ATOM 4277 C C . ASN A 1 555 ? -13.387 -5.473 40.986 1.00 95.81 555 ASN A C 1
ATOM 4279 O O . ASN A 1 555 ? -12.337 -5.213 40.420 1.00 95.81 555 ASN A O 1
ATOM 4283 N N . GLY A 1 556 ? -13.716 -4.860 42.129 1.00 95.31 556 GLY A N 1
ATOM 4284 C CA . GLY A 1 556 ? -12.793 -3.970 42.843 1.00 95.31 556 GLY A CA 1
ATOM 4285 C C . GLY A 1 556 ? -12.608 -2.581 42.222 1.00 95.31 556 GLY A C 1
ATOM 4286 O O . GLY A 1 556 ? -11.706 -1.857 42.634 1.00 95.31 556 GLY A O 1
ATOM 4287 N N . GLY A 1 557 ? -13.447 -2.190 41.258 1.00 94.00 557 GLY A N 1
ATOM 4288 C CA . GLY A 1 557 ? -13.427 -0.850 40.675 1.00 94.00 557 GLY A CA 1
ATOM 4289 C C . GLY A 1 557 ? -13.752 0.232 41.709 1.00 94.00 557 GLY A C 1
ATOM 4290 O O . GLY A 1 557 ? -14.700 0.096 42.486 1.00 94.00 557 GLY A O 1
ATOM 4291 N N . ALA A 1 558 ? -12.980 1.317 41.692 1.00 88.75 558 ALA A N 1
ATOM 4292 C CA . ALA A 1 558 ? -13.090 2.447 42.609 1.00 88.75 558 ALA A CA 1
ATOM 4293 C C . ALA A 1 558 ? -13.140 3.789 41.858 1.00 88.75 558 ALA A C 1
ATOM 4295 O O . ALA A 1 558 ? -12.838 3.868 40.666 1.00 88.75 558 ALA A O 1
ATOM 4296 N N . ASP A 1 559 ? -13.534 4.848 42.576 1.00 83.31 559 ASP A N 1
ATOM 4297 C CA . ASP A 1 559 ? -13.559 6.237 42.086 1.00 83.31 559 ASP A CA 1
ATOM 4298 C C . ASP A 1 559 ? -14.308 6.424 40.759 1.00 83.31 559 ASP A C 1
ATOM 4300 O O . ASP A 1 559 ? -13.857 7.146 39.868 1.00 83.31 559 ASP A O 1
ATOM 4304 N N . PHE A 1 560 ? -15.455 5.755 40.618 1.00 85.75 560 PHE A N 1
ATOM 4305 C CA . PHE A 1 560 ? -16.246 5.834 39.398 1.00 85.75 560 PHE A CA 1
ATOM 4306 C C . PHE A 1 560 ? -16.701 7.282 39.152 1.00 85.75 560 PHE A C 1
ATOM 4308 O O . PHE A 1 560 ? -17.537 7.810 39.886 1.00 85.75 560 PHE A O 1
ATOM 4315 N N . ALA A 1 561 ? -16.166 7.906 38.105 1.00 87.00 561 ALA A N 1
ATOM 4316 C CA . ALA A 1 561 ? -16.526 9.248 37.668 1.00 87.00 561 ALA A CA 1
ATOM 4317 C C . ALA A 1 561 ? -17.450 9.177 36.449 1.00 87.00 561 ALA A C 1
ATOM 4319 O O . ALA A 1 561 ? -17.175 8.440 35.500 1.00 87.00 561 ALA A O 1
ATOM 4320 N N . PHE A 1 562 ? -18.517 9.972 36.456 1.00 86.25 562 PHE A N 1
ATOM 4321 C CA . PHE A 1 562 ? -19.397 10.168 35.309 1.00 86.25 562 PHE A CA 1
ATOM 4322 C C . PHE A 1 562 ? -19.414 11.626 34.918 1.00 86.25 562 PHE A C 1
ATOM 4324 O O . PHE A 1 562 ? -19.347 12.494 35.779 1.00 86.25 562 PHE A O 1
ATOM 4331 N N . ALA A 1 563 ? -19.546 11.872 33.622 1.00 85.12 563 ALA A N 1
ATOM 4332 C CA . ALA A 1 563 ? -19.744 13.220 33.143 1.00 85.12 563 ALA A CA 1
ATOM 4333 C C . ALA A 1 563 ? -21.167 13.716 33.431 1.00 85.12 563 ALA A C 1
ATOM 4335 O O . ALA A 1 563 ? -22.138 13.113 32.962 1.00 85.12 563 ALA A O 1
ATOM 4336 N N . GLU A 1 564 ? -21.271 14.839 34.136 1.00 78.75 564 GLU A N 1
ATOM 4337 C CA . GLU A 1 564 ? -22.525 15.552 34.401 1.00 78.75 564 GLU A CA 1
ATOM 4338 C C . GLU A 1 564 ? -22.973 16.395 33.196 1.00 78.75 564 GLU A C 1
ATOM 4340 O O . GLU A 1 564 ? -24.170 16.562 32.953 1.00 78.75 564 GLU A O 1
ATOM 4345 N N . ASP A 1 565 ? -22.015 16.899 32.410 1.00 83.38 565 ASP A N 1
ATOM 4346 C CA . ASP A 1 565 ? -22.248 17.780 31.265 1.00 83.38 565 ASP A CA 1
ATOM 4347 C C . ASP A 1 565 ? -21.336 17.458 30.060 1.00 83.38 565 ASP A C 1
ATOM 4349 O O . ASP A 1 565 ? -20.408 16.649 30.133 1.00 83.38 565 ASP A O 1
ATOM 4353 N N . GLU A 1 566 ? -21.587 18.095 28.911 1.00 84.50 566 GLU A N 1
ATOM 4354 C CA . GLU A 1 566 ? -20.794 17.886 27.689 1.00 84.50 566 GLU A CA 1
ATOM 4355 C C . GLU A 1 566 ? -19.311 18.265 27.835 1.00 84.50 566 GLU A C 1
ATOM 4357 O O . GLU A 1 566 ? -18.448 17.707 27.148 1.00 84.50 566 GLU A O 1
ATOM 4362 N N . ARG A 1 567 ? -18.991 19.238 28.695 1.00 85.56 567 ARG A N 1
ATOM 4363 C CA . ARG A 1 567 ? -17.609 19.665 28.931 1.00 85.56 567 ARG A CA 1
ATOM 4364 C C . ARG A 1 567 ? -16.868 18.568 29.684 1.00 85.56 567 ARG A C 1
ATOM 4366 O O . ARG A 1 567 ? -15.761 18.208 29.289 1.00 85.56 567 ARG A O 1
ATOM 4373 N N . GLU A 1 568 ? -17.483 18.004 30.714 1.00 85.88 568 GLU A N 1
ATOM 4374 C CA . GLU A 1 568 ? -16.927 16.891 31.468 1.00 85.88 568 GLU A CA 1
ATOM 4375 C C . GLU A 1 568 ? -16.826 15.624 30.614 1.00 85.88 568 GLU A C 1
ATOM 4377 O O . GLU A 1 568 ? -15.815 14.935 30.694 1.00 85.88 568 GLU A O 1
ATOM 4382 N N . GLN A 1 569 ? -17.769 15.366 29.699 1.00 87.44 569 GLN A N 1
ATOM 4383 C CA . GLN A 1 569 ? -17.648 14.260 28.735 1.00 87.44 569 GLN A CA 1
ATOM 4384 C C . GLN A 1 569 ? -16.366 14.376 27.906 1.00 87.44 569 GLN A C 1
ATOM 4386 O O . GLN A 1 569 ? -15.619 13.406 27.761 1.00 87.44 569 GLN A O 1
ATOM 4391 N N . LYS A 1 570 ? -16.083 15.578 27.386 1.00 85.88 570 LYS A N 1
ATOM 4392 C CA . LYS A 1 570 ? -14.861 15.845 26.613 1.00 85.88 570 LYS A CA 1
ATOM 4393 C C . LYS A 1 570 ? -13.607 15.668 27.465 1.00 85.88 570 LYS A C 1
ATOM 4395 O O . LYS A 1 570 ? -12.639 15.095 26.976 1.00 85.88 570 LYS A O 1
ATOM 4400 N N . VAL A 1 571 ? -13.625 16.128 28.717 1.00 86.50 571 VAL A N 1
ATOM 4401 C CA . VAL A 1 571 ? -12.490 16.004 29.649 1.00 86.50 571 VAL A CA 1
ATOM 4402 C C . VAL A 1 571 ? -12.258 14.554 30.069 1.00 86.50 571 VAL A C 1
ATOM 4404 O O . VAL A 1 571 ? -11.116 14.116 30.122 1.00 86.50 571 VAL A O 1
ATOM 4407 N N . LEU A 1 572 ? -13.310 13.788 30.358 1.00 88.81 572 LEU A N 1
ATOM 4408 C CA . LEU A 1 572 ? -13.155 12.397 30.772 1.00 88.81 572 LEU A CA 1
ATOM 4409 C C . LEU A 1 572 ? -12.683 11.512 29.617 1.00 88.81 572 LEU A C 1
ATOM 4411 O O . LEU A 1 572 ? -11.858 10.624 29.816 1.00 88.81 572 LEU A O 1
ATOM 4415 N N . TRP A 1 573 ? -13.159 11.781 28.399 1.00 90.94 573 TRP A N 1
ATOM 4416 C CA . TRP A 1 573 ? -12.746 11.033 27.216 1.00 90.94 573 TRP A CA 1
ATOM 4417 C C . TRP A 1 573 ? -11.389 11.468 26.643 1.00 90.94 573 TRP A C 1
ATOM 4419 O O . TRP A 1 573 ? -10.785 10.721 25.869 1.00 90.94 573 TRP A O 1
ATOM 4429 N N . SER A 1 574 ? -10.887 12.661 26.989 1.00 87.50 574 SER A N 1
ATOM 4430 C CA . SER A 1 574 ? -9.642 13.177 26.407 1.00 87.50 574 SER A CA 1
ATOM 4431 C C . SER A 1 574 ? -8.443 12.284 26.717 1.00 87.50 574 SER A C 1
ATOM 4433 O O . SER A 1 574 ? -7.631 12.070 25.827 1.00 87.50 574 SER A O 1
ATOM 4435 N N . ALA A 1 575 ? -8.372 11.665 27.901 1.00 88.12 575 ALA A N 1
ATOM 4436 C CA . ALA A 1 575 ? -7.289 10.736 28.242 1.00 88.12 575 ALA A CA 1
ATOM 4437 C C . ALA A 1 575 ? -7.148 9.596 27.222 1.00 88.12 575 ALA A C 1
ATOM 4439 O O . ALA A 1 575 ? -6.052 9.326 26.732 1.00 88.12 575 ALA A O 1
ATOM 4440 N N . ARG A 1 576 ? -8.271 8.979 26.836 1.00 89.81 576 ARG A N 1
ATOM 4441 C CA . ARG A 1 576 ? -8.281 7.922 25.823 1.00 89.81 576 ARG A CA 1
ATOM 4442 C C . ARG A 1 576 ? -8.021 8.459 24.417 1.00 89.81 576 ARG A C 1
ATOM 4444 O O . ARG A 1 576 ? -7.371 7.785 23.621 1.00 89.81 576 ARG A O 1
ATOM 4451 N N . LYS A 1 577 ? -8.535 9.648 24.093 1.00 86.44 577 LYS A N 1
ATOM 4452 C CA . LYS A 1 577 ? -8.362 10.273 22.772 1.00 86.44 577 LYS A CA 1
ATOM 4453 C C . LYS A 1 577 ? -6.907 10.673 22.498 1.00 86.44 577 LYS A C 1
ATOM 4455 O O . LYS A 1 577 ? -6.437 10.521 21.375 1.00 86.44 577 LYS A O 1
ATOM 4460 N N . GLU A 1 578 ? -6.209 11.165 23.515 1.00 85.75 578 GLU A N 1
ATOM 4461 C CA . GLU A 1 578 ? -4.833 11.659 23.409 1.00 85.75 578 GLU A CA 1
ATOM 4462 C C . GLU A 1 578 ? -3.783 10.548 23.585 1.00 85.75 578 GLU A C 1
ATOM 4464 O O . GLU A 1 578 ? -2.610 10.777 23.311 1.00 85.75 578 GLU A O 1
ATOM 4469 N N . SER A 1 579 ? -4.182 9.331 23.982 1.00 85.25 579 SER A N 1
ATOM 4470 C CA . SER A 1 579 ? -3.271 8.251 24.396 1.00 85.25 579 SER A CA 1
ATOM 4471 C C . SER A 1 579 ? -2.156 7.945 23.387 1.00 85.25 579 SER A C 1
ATOM 4473 O O . SER A 1 579 ? -0.989 7.838 23.770 1.00 85.25 579 SER A O 1
ATOM 4475 N N . LEU A 1 580 ? -2.498 7.846 22.098 1.00 81.19 580 LEU A N 1
ATOM 4476 C CA . LEU A 1 580 ? -1.537 7.586 21.025 1.00 81.19 580 LEU A CA 1
ATOM 4477 C C . LEU A 1 580 ? -0.550 8.753 20.869 1.00 81.19 580 LEU A C 1
ATOM 4479 O O . LEU A 1 580 ? 0.658 8.536 20.821 1.00 81.19 580 LEU A O 1
ATOM 4483 N N . TRP A 1 581 ? -1.050 9.990 20.838 1.00 83.44 581 TRP A N 1
ATOM 4484 C CA . TRP A 1 581 ? -0.222 11.190 20.691 1.00 83.44 581 TRP A CA 1
ATOM 4485 C C . TRP A 1 581 ? 0.707 11.391 21.887 1.00 83.44 581 TRP A C 1
ATOM 4487 O O . TRP A 1 581 ? 1.887 11.674 21.699 1.00 83.44 581 TRP A O 1
ATOM 4497 N N . SER A 1 582 ? 0.207 11.172 23.106 1.00 86.00 582 SER A N 1
ATOM 4498 C CA . SER A 1 582 ? 1.004 11.234 24.331 1.00 86.00 582 SER A CA 1
ATOM 4499 C C . SER A 1 582 ? 2.134 10.200 24.324 1.00 86.00 582 SER A C 1
ATOM 4501 O O . SER A 1 582 ? 3.248 10.525 24.721 1.00 86.00 582 SER A O 1
ATOM 4503 N N . MET A 1 583 ? 1.884 8.979 23.833 1.00 84.31 583 MET A N 1
ATOM 4504 C CA . MET A 1 583 ? 2.916 7.940 23.719 1.00 84.31 583 MET A CA 1
ATOM 4505 C C . MET A 1 583 ? 3.986 8.312 22.687 1.00 84.31 583 MET A C 1
ATOM 4507 O O . MET A 1 583 ? 5.184 8.202 22.948 1.00 84.31 583 MET A O 1
ATOM 4511 N N . LEU A 1 584 ? 3.562 8.802 21.523 1.00 83.56 584 LEU A N 1
ATOM 4512 C CA . LEU A 1 584 ? 4.470 9.218 20.456 1.00 83.56 584 LEU A CA 1
ATOM 4513 C C . LEU A 1 584 ? 5.308 10.438 20.842 1.00 83.56 584 LEU A C 1
ATOM 4515 O O . LEU A 1 584 ? 6.470 10.513 20.459 1.00 83.56 584 LEU A O 1
ATOM 4519 N N . ALA A 1 585 ? 4.766 11.361 21.638 1.00 85.88 585 ALA A N 1
ATOM 4520 C CA . ALA A 1 585 ? 5.498 12.528 22.128 1.00 85.88 585 ALA A CA 1
ATOM 4521 C C . ALA A 1 585 ? 6.671 12.166 23.060 1.00 85.88 585 ALA A C 1
ATOM 4523 O O . ALA A 1 585 ? 7.584 12.971 23.238 1.00 85.88 585 ALA A O 1
ATOM 4524 N N . LEU A 1 586 ? 6.673 10.960 23.644 1.00 85.94 586 LEU A N 1
ATOM 4525 C CA . LEU A 1 586 ? 7.788 10.457 24.453 1.00 85.94 586 LEU A CA 1
ATOM 4526 C C . LEU A 1 586 ? 8.924 9.854 23.615 1.00 85.94 586 LEU A C 1
ATOM 4528 O O . LEU A 1 586 ? 10.010 9.615 24.151 1.00 85.94 586 LEU A O 1
ATOM 4532 N N . ARG A 1 587 ? 8.688 9.591 22.324 1.00 86.69 587 ARG A N 1
ATOM 4533 C CA . ARG A 1 587 ? 9.673 9.003 21.413 1.00 86.69 587 ARG A CA 1
ATOM 4534 C C . ARG A 1 587 ? 10.854 9.957 21.239 1.00 86.69 587 ARG A C 1
ATOM 4536 O O . ARG A 1 587 ? 10.681 11.120 20.887 1.00 86.69 587 ARG A O 1
ATOM 4543 N N . LYS A 1 588 ? 12.067 9.446 21.446 1.00 86.56 588 LYS A N 1
ATOM 4544 C CA . LYS A 1 588 ? 13.314 10.167 21.156 1.00 86.56 588 LYS A CA 1
ATOM 4545 C C . LYS A 1 588 ? 13.846 9.807 19.773 1.00 86.56 588 LYS A C 1
ATOM 4547 O O . LYS A 1 588 ? 13.502 8.768 19.204 1.00 86.56 588 LYS A O 1
ATOM 4552 N N . ASP A 1 589 ? 14.754 10.632 19.265 1.00 84.94 589 ASP A N 1
ATOM 4553 C CA . ASP A 1 589 ? 15.480 10.341 18.030 1.00 84.94 589 ASP A CA 1
ATOM 4554 C C . ASP A 1 589 ? 16.172 8.973 18.105 1.00 84.94 589 ASP A C 1
ATOM 4556 O O . ASP A 1 589 ? 16.845 8.637 19.081 1.00 84.94 589 ASP A O 1
ATOM 4560 N N . GLY A 1 590 ? 15.994 8.165 17.059 1.00 84.94 590 GLY A N 1
ATOM 4561 C CA . GLY A 1 590 ? 16.524 6.800 17.005 1.00 84.94 590 GLY A CA 1
ATOM 4562 C C . GLY A 1 590 ? 15.664 5.738 17.702 1.00 84.94 590 GLY A C 1
ATOM 4563 O O . GLY A 1 590 ? 16.020 4.562 17.636 1.00 84.94 590 GLY A O 1
ATOM 4564 N N . GLN A 1 591 ? 14.538 6.109 18.315 1.00 88.69 591 GLN A N 1
ATOM 4565 C CA . GLN A 1 591 ? 13.547 5.158 18.823 1.00 88.69 591 GLN A CA 1
ATOM 4566 C C . GLN A 1 591 ? 12.381 4.992 17.848 1.00 88.69 591 GLN A C 1
ATOM 4568 O O . GLN A 1 591 ? 12.035 5.939 17.141 1.00 88.69 591 GLN A O 1
ATOM 4573 N N . ASP A 1 592 ? 11.768 3.812 17.870 1.00 89.12 592 ASP A N 1
ATOM 4574 C CA . ASP A 1 592 ? 10.497 3.489 17.218 1.00 89.12 592 ASP A CA 1
ATOM 4575 C C . ASP A 1 592 ? 9.522 2.898 18.253 1.00 89.12 592 ASP A C 1
ATOM 4577 O O . ASP A 1 592 ? 9.920 2.498 19.352 1.00 89.12 592 ASP A O 1
ATOM 4581 N N . VAL A 1 593 ? 8.233 2.858 17.904 1.00 90.00 593 VAL A N 1
ATOM 4582 C CA . VAL A 1 593 ? 7.179 2.229 18.711 1.00 90.00 593 VAL A CA 1
ATOM 4583 C C . VAL A 1 593 ? 6.597 1.068 17.918 1.00 90.00 593 VAL A C 1
ATOM 4585 O O . VAL A 1 593 ? 6.073 1.261 16.824 1.00 90.00 593 VAL A O 1
ATOM 4588 N N . TRP A 1 594 ? 6.679 -0.140 18.471 1.00 91.69 594 TRP A N 1
ATOM 4589 C CA . TRP A 1 594 ? 5.975 -1.295 17.934 1.00 91.69 594 TRP A CA 1
ATOM 4590 C C . TRP A 1 594 ? 4.580 -1.350 18.548 1.00 91.69 594 TRP A C 1
ATOM 4592 O O . TRP A 1 594 ? 4.440 -1.639 19.734 1.00 91.69 594 TRP A O 1
ATOM 4602 N N . SER A 1 595 ? 3.559 -1.057 17.743 1.00 90.94 595 SER A N 1
ATOM 4603 C CA . SER A 1 595 ? 2.161 -1.264 18.124 1.00 90.94 595 SER A CA 1
ATOM 4604 C C . SER A 1 595 ? 1.761 -2.698 17.788 1.00 90.94 595 SER A C 1
ATOM 4606 O O . SER A 1 595 ? 1.915 -3.134 16.646 1.00 90.94 595 SER A O 1
ATOM 4608 N N . THR A 1 596 ? 1.323 -3.453 18.790 1.00 93.38 596 THR A N 1
ATOM 4609 C CA . THR A 1 596 ? 0.805 -4.812 18.609 1.00 93.38 596 THR A CA 1
ATOM 4610 C C . THR A 1 596 ? -0.708 -4.789 18.432 1.00 93.38 596 THR A C 1
ATOM 4612 O O . THR A 1 596 ? -1.366 -3.785 18.700 1.00 93.38 596 THR A O 1
ATOM 4615 N N . ASP A 1 597 ? -1.271 -5.890 17.946 1.00 94.50 597 ASP A N 1
ATOM 4616 C CA . ASP A 1 597 ? -2.704 -5.990 17.689 1.00 94.50 597 ASP A CA 1
ATOM 4617 C C . ASP A 1 597 ? -3.123 -7.457 17.663 1.00 94.50 597 ASP A C 1
ATOM 4619 O O . ASP A 1 597 ? -2.707 -8.195 16.771 1.00 94.50 597 ASP A O 1
ATOM 4623 N N . VAL A 1 598 ? -3.920 -7.864 18.651 1.00 96.94 598 VAL A N 1
ATOM 4624 C CA . VAL A 1 598 ? -4.550 -9.188 18.752 1.00 96.94 598 VAL A CA 1
ATOM 4625 C C . VAL A 1 598 ? -5.948 -9.032 19.341 1.00 96.94 598 VAL A C 1
ATOM 4627 O O . VAL A 1 598 ? -6.227 -8.073 20.064 1.00 96.94 598 VAL A O 1
ATOM 4630 N N . ALA A 1 599 ? -6.822 -9.997 19.087 1.00 97.44 599 ALA A N 1
ATOM 4631 C CA . ALA A 1 599 ? -8.100 -10.093 19.783 1.00 97.44 599 ALA A CA 1
ATOM 4632 C C . ALA A 1 599 ? -8.373 -11.534 20.214 1.00 97.44 599 ALA A C 1
ATOM 4634 O O . ALA A 1 599 ? -7.895 -12.477 19.583 1.00 97.44 599 ALA A O 1
ATOM 4635 N N . VAL A 1 600 ? -9.135 -11.707 21.292 1.00 97.62 600 VAL A N 1
ATOM 4636 C CA . VAL A 1 600 ? -9.532 -13.013 21.842 1.00 97.62 600 VAL A CA 1
ATOM 4637 C C . VAL A 1 600 ? -11.015 -13.036 22.198 1.00 97.62 600 VAL A C 1
ATOM 4639 O O . VAL A 1 600 ? -11.611 -11.981 22.426 1.00 97.62 600 VAL A O 1
ATOM 4642 N N . PRO A 1 601 ? -11.626 -14.229 22.326 1.00 97.12 601 PRO A N 1
ATOM 4643 C CA . PRO A 1 601 ? -12.927 -14.358 22.962 1.00 97.12 601 PRO A CA 1
ATOM 4644 C C . PRO A 1 601 ? -12.937 -13.664 24.329 1.00 97.12 601 PRO A C 1
ATOM 4646 O O . PRO A 1 601 ? -11.990 -13.792 25.107 1.00 97.12 601 PRO A O 1
ATOM 4649 N N . LEU A 1 602 ? -14.034 -12.972 24.654 1.00 94.94 602 LEU A N 1
ATOM 4650 C CA . LEU A 1 602 ? -14.162 -12.179 25.890 1.00 94.94 602 LEU A CA 1
ATOM 4651 C C . LEU A 1 602 ? -13.849 -12.975 27.168 1.00 94.94 602 LEU A C 1
ATOM 4653 O O . LEU A 1 602 ? -13.361 -12.417 28.145 1.00 94.94 602 LEU A O 1
ATOM 4657 N N . SER A 1 603 ? -14.095 -14.288 27.159 1.00 95.31 603 SER A N 1
ATOM 4658 C CA . SER A 1 603 ? -13.773 -15.194 28.268 1.00 95.31 603 SER A CA 1
ATOM 4659 C C . SER A 1 603 ? -12.274 -15.343 28.544 1.00 95.31 603 SER A C 1
ATOM 4661 O O . SER A 1 603 ? -11.911 -15.776 29.633 1.00 95.31 603 SER A O 1
ATOM 4663 N N . ARG A 1 604 ? -11.406 -15.018 27.579 1.00 97.25 604 ARG A N 1
ATOM 4664 C CA . ARG A 1 604 ? -9.942 -15.141 27.671 1.00 97.25 604 ARG A CA 1
ATOM 4665 C C . ARG A 1 604 ? -9.230 -13.795 27.782 1.00 97.25 604 ARG A C 1
ATOM 4667 O O . ARG A 1 604 ? -8.025 -13.772 28.010 1.00 97.25 604 ARG A O 1
ATOM 4674 N N . LEU A 1 605 ? -9.960 -12.685 27.657 1.00 95.38 605 LEU A N 1
ATOM 4675 C CA . LEU A 1 605 ? -9.401 -11.334 27.622 1.00 95.38 605 LEU A CA 1
ATOM 4676 C C . LEU A 1 605 ? -8.543 -11.011 28.854 1.00 95.38 605 LEU A C 1
ATOM 4678 O O . LEU A 1 605 ? -7.406 -10.569 28.714 1.00 95.38 605 LEU A O 1
ATOM 4682 N N . ALA A 1 606 ? -9.074 -11.263 30.053 1.00 96.25 606 ALA A N 1
ATOM 4683 C CA . ALA A 1 606 ? -8.363 -10.976 31.297 1.00 96.25 606 ALA A CA 1
ATOM 4684 C C . ALA A 1 606 ? -7.084 -11.816 31.450 1.00 96.25 606 ALA A C 1
ATOM 4686 O O . ALA A 1 606 ? -6.058 -11.288 31.872 1.00 96.25 606 ALA A O 1
ATOM 4687 N N . ASP A 1 607 ? -7.128 -13.093 31.053 1.00 97.12 607 ASP A N 1
ATOM 4688 C CA . ASP A 1 607 ? -5.962 -13.980 31.087 1.00 97.12 607 ASP A CA 1
ATOM 4689 C C . ASP A 1 607 ? -4.881 -13.525 30.106 1.00 97.12 607 ASP A C 1
ATOM 4691 O O . ASP A 1 607 ? -3.699 -13.518 30.445 1.00 97.12 607 ASP A O 1
ATOM 4695 N N . LEU A 1 608 ? -5.272 -13.148 28.886 1.00 96.62 608 LEU A N 1
ATOM 4696 C CA . LEU A 1 608 ? -4.319 -12.704 27.880 1.00 96.62 608 LEU A CA 1
ATOM 4697 C C . LEU A 1 608 ? -3.640 -11.401 28.314 1.00 96.62 608 LEU A C 1
ATOM 4699 O O . LEU A 1 608 ? -2.414 -11.369 28.353 1.00 96.62 608 LEU A O 1
ATOM 4703 N N . ILE A 1 609 ? -4.413 -10.378 28.701 1.00 96.31 609 ILE A N 1
ATOM 4704 C CA . ILE A 1 609 ? -3.876 -9.067 29.101 1.00 96.31 609 ILE A CA 1
ATOM 4705 C C . ILE A 1 609 ? -2.956 -9.183 30.321 1.00 96.31 609 ILE A C 1
ATOM 4707 O O . ILE A 1 609 ? -1.899 -8.559 30.337 1.00 96.31 609 ILE A O 1
ATOM 4711 N N . GLU A 1 610 ? -3.317 -9.978 31.331 1.00 96.25 610 GLU A N 1
ATOM 4712 C CA . GLU A 1 610 ? -2.477 -10.156 32.520 1.00 96.25 610 GLU A CA 1
ATOM 4713 C C . GLU A 1 610 ? -1.109 -10.743 32.164 1.00 96.25 610 GLU A C 1
ATOM 4715 O O . GLU A 1 610 ? -0.073 -10.233 32.599 1.00 96.25 610 GLU A O 1
ATOM 4720 N N . VAL A 1 611 ? -1.088 -11.809 31.360 1.00 96.19 611 VAL A N 1
ATOM 4721 C CA . VAL A 1 611 ? 0.182 -12.457 31.031 1.00 96.19 611 VAL A CA 1
ATOM 4722 C C . VAL A 1 611 ? 0.998 -11.621 30.044 1.00 96.19 611 VAL A C 1
ATOM 4724 O O . VAL A 1 611 ? 2.219 -11.562 30.180 1.00 96.19 611 VAL A O 1
ATOM 4727 N N . SER A 1 612 ? 0.336 -10.934 29.113 1.00 94.88 612 SER A N 1
ATOM 4728 C CA . SER A 1 612 ? 0.942 -9.925 28.238 1.00 94.88 612 SER A CA 1
ATOM 4729 C C . SER A 1 612 ? 1.611 -8.809 29.039 1.00 94.88 612 SER A C 1
ATOM 4731 O O . SER A 1 612 ? 2.796 -8.551 28.857 1.00 94.88 612 SER A O 1
ATOM 4733 N N . LYS A 1 613 ? 0.898 -8.218 30.009 1.00 93.81 613 LYS A N 1
ATOM 4734 C CA . LYS A 1 613 ? 1.437 -7.183 30.902 1.00 93.81 613 LYS A CA 1
ATOM 4735 C C . LYS A 1 613 ? 2.665 -7.684 31.650 1.00 93.81 613 LYS A C 1
ATOM 4737 O O . LYS A 1 613 ? 3.690 -7.011 31.661 1.00 93.81 613 LYS A O 1
ATOM 4742 N N . LYS A 1 614 ? 2.595 -8.893 32.212 1.00 94.25 614 LYS A N 1
ATOM 4743 C CA . LYS A 1 614 ? 3.735 -9.493 32.905 1.00 94.25 614 LYS A CA 1
ATOM 4744 C C . LYS A 1 614 ? 4.948 -9.677 31.986 1.00 94.25 614 LYS A C 1
ATOM 4746 O O . LYS A 1 614 ? 6.059 -9.338 32.378 1.00 94.25 614 LYS A O 1
ATOM 4751 N N . GLU A 1 615 ? 4.750 -10.234 30.794 1.00 92.81 615 GLU A N 1
ATOM 4752 C CA . GLU A 1 615 ? 5.836 -10.458 29.833 1.00 92.81 615 GLU A CA 1
ATOM 4753 C C . GLU A 1 615 ? 6.443 -9.133 29.353 1.00 92.81 615 GLU A C 1
ATOM 4755 O O . GLU A 1 615 ? 7.664 -9.015 29.248 1.00 92.81 615 GLU A O 1
ATOM 4760 N N . MET A 1 616 ? 5.598 -8.124 29.138 1.00 91.12 616 MET A N 1
ATOM 4761 C CA . MET A 1 616 ? 5.995 -6.765 28.793 1.00 91.12 616 MET A CA 1
ATOM 4762 C C . MET A 1 616 ? 6.823 -6.106 29.907 1.00 91.12 616 MET A C 1
ATOM 4764 O O . MET A 1 616 ? 7.863 -5.517 29.621 1.00 91.12 616 MET A O 1
ATOM 4768 N N . ASP A 1 617 ? 6.425 -6.240 31.174 1.00 90.12 617 ASP A N 1
ATOM 4769 C CA . ASP A 1 617 ? 7.192 -5.717 32.311 1.00 90.12 617 ASP A CA 1
ATOM 4770 C C . ASP A 1 617 ? 8.547 -6.453 32.449 1.00 90.12 617 ASP A C 1
ATOM 4772 O O . ASP A 1 617 ? 9.588 -5.825 32.672 1.00 90.12 617 ASP A O 1
ATOM 4776 N N . ASP A 1 618 ? 8.566 -7.774 32.222 1.00 93.06 618 ASP A N 1
ATOM 4777 C CA . ASP A 1 618 ? 9.777 -8.609 32.245 1.00 93.06 618 ASP A CA 1
ATOM 4778 C C . ASP A 1 618 ? 10.759 -8.276 31.087 1.00 93.06 618 ASP A C 1
ATOM 4780 O O . ASP A 1 618 ? 11.950 -8.599 31.179 1.00 93.06 618 ASP A O 1
ATOM 4784 N N . LEU A 1 619 ? 10.320 -7.590 30.014 1.00 91.31 619 LEU A N 1
ATOM 4785 C CA . LEU A 1 619 ? 11.215 -7.089 28.953 1.00 91.31 619 LEU A CA 1
ATOM 4786 C C . LEU A 1 619 ? 12.193 -6.019 29.454 1.00 91.31 619 LEU A C 1
ATOM 4788 O O . LEU A 1 619 ? 13.270 -5.858 28.866 1.00 91.31 619 LEU A O 1
ATOM 4792 N N . GLY A 1 620 ? 11.818 -5.268 30.496 1.00 89.19 620 GLY A N 1
ATOM 4793 C CA . GLY A 1 620 ? 12.584 -4.125 30.996 1.00 89.19 620 GLY A CA 1
ATOM 4794 C C . GLY A 1 620 ? 12.636 -2.941 30.022 1.00 89.19 620 GLY A C 1
ATOM 4795 O O . GLY A 1 620 ? 13.587 -2.159 30.058 1.00 89.19 620 GLY A O 1
ATOM 4796 N N . MET A 1 621 ? 11.649 -2.825 29.130 1.00 89.38 621 MET A N 1
ATOM 4797 C CA . MET A 1 621 ? 11.529 -1.752 28.136 1.00 89.38 621 MET A CA 1
ATOM 4798 C C . MET A 1 621 ? 10.313 -0.876 28.443 1.00 89.38 621 MET A C 1
ATOM 4800 O O . MET A 1 621 ? 9.389 -1.300 29.132 1.00 89.38 621 MET A O 1
ATOM 4804 N N . PHE A 1 622 ? 10.311 0.363 27.946 1.00 90.25 622 PHE A N 1
ATOM 4805 C CA . PHE A 1 622 ? 9.165 1.248 28.133 1.00 90.25 622 PHE A CA 1
ATOM 4806 C C . PHE A 1 622 ? 8.018 0.810 27.224 1.00 90.25 622 PHE A C 1
ATOM 4808 O O . PHE A 1 622 ? 8.124 0.905 25.998 1.00 90.25 622 PHE A O 1
ATOM 4815 N N . ALA A 1 623 ? 6.936 0.330 27.827 1.00 92.06 623 ALA A N 1
ATOM 4816 C CA . ALA A 1 623 ? 5.785 -0.157 27.101 1.00 92.06 623 ALA A CA 1
ATOM 4817 C C . ALA A 1 623 ? 4.497 0.003 27.910 1.00 92.06 623 ALA A C 1
ATOM 4819 O O . ALA A 1 623 ? 4.526 0.070 29.140 1.00 92.06 623 ALA A O 1
ATOM 4820 N N . SER A 1 624 ? 3.380 0.102 27.204 1.00 94.50 624 SER A N 1
ATOM 4821 C CA . SER A 1 624 ? 2.067 0.350 27.788 1.00 94.50 624 SER A CA 1
ATOM 4822 C C . SER A 1 624 ? 0.984 -0.450 27.080 1.00 94.50 624 SER A C 1
ATOM 4824 O O . SER A 1 624 ? 1.162 -0.876 25.935 1.00 94.50 624 SER A O 1
ATOM 4826 N N . ILE A 1 625 ? -0.151 -0.625 27.756 1.00 95.44 625 ILE A N 1
ATOM 4827 C CA . ILE A 1 625 ? -1.325 -1.303 27.205 1.00 95.44 625 ILE A CA 1
ATOM 4828 C C . ILE A 1 625 ? -2.466 -0.307 27.036 1.00 95.44 625 ILE A C 1
ATOM 4830 O O . ILE A 1 625 ? -2.815 0.444 27.951 1.00 95.44 625 ILE A O 1
ATOM 4834 N N . LEU A 1 626 ? -3.099 -0.361 25.869 1.00 94.44 626 LEU A N 1
ATOM 4835 C CA . LEU A 1 626 ? -4.420 0.209 25.634 1.00 94.44 626 LEU A CA 1
ATOM 4836 C C . LEU A 1 626 ? -5.243 -0.737 24.763 1.00 94.44 626 LEU A C 1
ATOM 4838 O O . LEU A 1 626 ? -4.681 -1.546 24.033 1.00 94.44 626 LEU A O 1
ATOM 4842 N N . GLY A 1 627 ? -6.567 -0.648 24.793 1.00 93.06 627 GLY A N 1
ATOM 4843 C CA . GLY A 1 627 ? -7.352 -1.546 23.952 1.00 93.06 627 GLY A CA 1
ATOM 4844 C C . GLY A 1 627 ? -8.837 -1.277 23.899 1.00 93.06 627 GLY A C 1
ATOM 4845 O O . GLY A 1 627 ? -9.420 -0.730 24.838 1.00 93.06 627 GLY A O 1
ATOM 4846 N N . HIS A 1 628 ? -9.424 -1.749 22.807 1.00 94.44 628 HIS A N 1
ATOM 4847 C CA . HIS A 1 628 ? -10.853 -1.853 22.552 1.00 94.44 628 HIS A CA 1
ATOM 4848 C C . HIS A 1 628 ? -11.415 -3.104 23.251 1.00 94.44 628 HIS A C 1
ATOM 4850 O O . HIS A 1 628 ? -11.847 -4.074 22.644 1.00 94.44 628 HIS A O 1
ATOM 4856 N N . VAL A 1 629 ? -11.394 -3.135 24.582 1.00 96.12 629 VAL A N 1
ATOM 4857 C CA . VAL A 1 629 ? -11.718 -4.365 25.334 1.00 96.12 629 VAL A CA 1
ATOM 4858 C C . VAL A 1 629 ? -13.177 -4.817 25.223 1.00 96.12 629 VAL A C 1
ATOM 4860 O O . VAL A 1 629 ? -13.485 -5.965 25.540 1.00 96.12 629 VAL A O 1
ATOM 4863 N N . GLY A 1 630 ? -14.072 -3.953 24.738 1.00 94.44 630 GLY A N 1
ATOM 4864 C CA . GLY A 1 630 ? -15.466 -4.300 24.460 1.00 94.44 630 GLY A CA 1
ATOM 4865 C C . GLY A 1 630 ? -15.657 -5.390 23.397 1.00 94.44 630 GLY A C 1
ATOM 4866 O O . GLY A 1 630 ? -16.639 -6.127 23.464 1.00 94.44 630 GLY A O 1
ATOM 4867 N N . ASP A 1 631 ? -14.729 -5.531 22.449 1.00 92.00 631 ASP A N 1
ATOM 4868 C CA . ASP A 1 631 ? -14.740 -6.589 21.427 1.00 92.00 631 ASP A CA 1
ATOM 4869 C C . ASP A 1 631 ? -13.565 -7.576 21.567 1.00 92.00 631 ASP A C 1
ATOM 4871 O O . ASP A 1 631 ? -13.373 -8.453 20.725 1.00 92.00 631 ASP A O 1
ATOM 4875 N N . GLY A 1 632 ? -12.842 -7.504 22.690 1.00 95.19 632 GLY A N 1
ATOM 4876 C CA . GLY A 1 632 ? -11.756 -8.421 23.029 1.00 95.19 632 GLY A CA 1
ATOM 4877 C C . GLY A 1 632 ? -10.404 -8.067 22.405 1.00 95.19 632 GLY A C 1
ATOM 4878 O O . GLY A 1 632 ? -9.490 -8.891 22.477 1.00 95.19 632 GLY A O 1
ATOM 4879 N N . ASN A 1 633 ? -10.264 -6.877 21.812 1.00 96.94 633 ASN A N 1
ATOM 4880 C CA . ASN A 1 633 ? -9.034 -6.394 21.187 1.00 96.94 633 ASN A CA 1
ATOM 4881 C C . ASN A 1 633 ? -8.203 -5.508 22.133 1.00 96.94 633 ASN A C 1
ATOM 4883 O O . ASN A 1 633 ? -8.730 -4.671 22.869 1.00 96.94 633 ASN A O 1
ATOM 4887 N N . PHE A 1 634 ? -6.880 -5.680 22.115 1.00 95.00 634 PHE A N 1
ATOM 4888 C CA . PHE A 1 634 ? -5.957 -4.766 22.785 1.00 95.00 634 PHE A CA 1
ATOM 4889 C C . PHE A 1 634 ? -4.597 -4.703 22.090 1.00 95.00 634 PHE A C 1
ATOM 4891 O O . PHE A 1 634 ? -4.241 -5.548 21.265 1.00 95.00 634 PHE A O 1
ATOM 4898 N N . HIS A 1 635 ? -3.839 -3.683 22.477 1.00 94.50 635 HIS A N 1
ATOM 4899 C CA . HIS A 1 635 ? -2.551 -3.312 21.925 1.00 94.50 635 HIS A CA 1
ATOM 4900 C C . HIS A 1 635 ? -1.538 -3.127 23.049 1.00 94.50 635 HIS A C 1
ATOM 4902 O O . HIS A 1 635 ? -1.819 -2.507 24.078 1.00 94.50 635 HIS A O 1
ATOM 4908 N N . GLU A 1 636 ? -0.326 -3.587 22.796 1.00 94.44 636 GLU A N 1
ATOM 4909 C CA . GLU A 1 636 ? 0.877 -3.159 23.492 1.00 94.44 636 GLU A CA 1
ATOM 4910 C C . GLU A 1 636 ? 1.584 -2.129 22.608 1.00 94.44 636 GLU A C 1
ATOM 4912 O O . GLU A 1 636 ? 1.697 -2.294 21.392 1.00 94.44 636 GLU A O 1
ATOM 4917 N N . SER A 1 637 ? 2.052 -1.041 23.210 1.00 93.25 637 SER A N 1
ATOM 4918 C CA . SER A 1 637 ? 2.906 -0.053 22.550 1.00 93.25 637 SER A CA 1
ATOM 4919 C C . SER A 1 637 ? 4.300 -0.154 23.143 1.00 93.25 637 SER A C 1
ATOM 4921 O O . SER A 1 637 ? 4.534 0.349 24.237 1.00 93.25 637 SER A O 1
ATOM 4923 N N . ILE A 1 638 ? 5.223 -0.811 22.440 1.00 93.56 638 ILE A N 1
ATOM 4924 C CA . ILE A 1 638 ? 6.568 -1.113 22.950 1.00 93.56 638 ILE A CA 1
ATOM 4925 C C . ILE A 1 638 ? 7.588 -0.186 22.291 1.00 93.56 638 ILE A C 1
ATOM 4927 O O . ILE A 1 638 ? 7.791 -0.237 21.077 1.00 93.56 638 ILE A O 1
ATOM 4931 N N . MET A 1 639 ? 8.254 0.658 23.079 1.00 92.50 639 MET A N 1
ATOM 4932 C CA . MET A 1 639 ? 9.283 1.574 22.584 1.00 92.50 639 MET A CA 1
ATOM 4933 C C . MET A 1 639 ? 10.662 0.908 22.594 1.00 92.50 639 MET A C 1
ATOM 4935 O O . MET A 1 639 ? 11.085 0.365 23.615 1.00 92.50 639 MET A O 1
ATOM 4939 N N . TYR A 1 640 ? 11.390 0.985 21.479 1.00 92.62 640 TYR A N 1
ATOM 4940 C CA . TYR A 1 640 ? 12.717 0.374 21.329 1.00 92.62 640 TYR A CA 1
ATOM 4941 C C . TYR A 1 640 ? 13.654 1.216 20.461 1.00 92.62 640 TYR A C 1
ATOM 4943 O O . TYR A 1 640 ? 13.207 2.052 19.675 1.00 92.62 640 TYR A O 1
ATOM 4951 N N . SER A 1 641 ? 14.967 1.005 20.584 1.00 90.94 641 SER A N 1
ATOM 4952 C CA . SER A 1 641 ? 15.952 1.623 19.693 1.00 90.94 641 SER A CA 1
ATOM 4953 C C . SER A 1 641 ? 16.008 0.897 18.350 1.00 90.94 641 SER A C 1
ATOM 4955 O O . SER A 1 641 ? 16.349 -0.285 18.282 1.00 90.94 641 SER A O 1
ATOM 4957 N N . LYS A 1 642 ? 15.767 1.610 17.244 1.00 85.19 642 LYS A N 1
ATOM 4958 C CA . LYS A 1 642 ? 15.866 1.021 15.894 1.00 85.19 642 LYS A CA 1
ATOM 4959 C C . LYS A 1 642 ? 17.302 0.710 15.470 1.00 85.19 642 LYS A C 1
ATOM 4961 O O . LYS A 1 642 ? 17.525 -0.072 14.551 1.00 85.19 642 LYS A O 1
ATOM 4966 N N . ASN A 1 643 ? 18.269 1.307 16.165 1.00 89.25 643 ASN A N 1
ATOM 4967 C CA . ASN A 1 643 ? 19.696 1.114 15.929 1.00 89.25 643 ASN A CA 1
ATOM 4968 C C . ASN A 1 643 ? 20.283 -0.052 16.748 1.00 89.25 643 ASN A C 1
ATOM 4970 O O . ASN A 1 643 ? 21.444 -0.401 16.542 1.00 89.25 643 ASN A O 1
ATOM 4974 N N . ASP A 1 644 ? 19.509 -0.659 17.659 1.00 91.81 644 ASP A N 1
ATOM 4975 C CA . ASP A 1 644 ? 19.923 -1.841 18.420 1.00 91.81 644 ASP A CA 1
ATOM 4976 C C . ASP A 1 644 ? 19.146 -3.087 17.965 1.00 91.81 644 ASP A C 1
ATOM 4978 O O . ASP A 1 644 ? 17.999 -3.335 18.342 1.00 91.81 644 ASP A O 1
ATOM 4982 N N . ALA A 1 645 ? 19.812 -3.919 17.161 1.00 91.19 645 ALA A N 1
ATOM 4983 C CA . ALA A 1 645 ? 19.240 -5.164 16.662 1.00 91.19 645 ALA A CA 1
ATOM 4984 C C . ALA A 1 645 ? 18.845 -6.142 17.786 1.00 91.19 645 ALA A C 1
ATOM 4986 O O . ALA A 1 645 ? 17.878 -6.885 17.629 1.00 91.19 645 ALA A O 1
ATOM 4987 N N . LYS A 1 646 ? 19.545 -6.142 18.932 1.00 93.81 646 LYS A N 1
ATOM 4988 C CA . LYS A 1 646 ? 19.226 -7.038 20.055 1.00 93.81 646 LYS A CA 1
ATOM 4989 C C . LYS A 1 646 ? 17.957 -6.601 20.773 1.00 93.81 646 LYS A C 1
ATOM 4991 O O . LYS A 1 646 ? 17.183 -7.466 21.181 1.00 93.81 646 LYS A O 1
ATOM 4996 N N . GLU A 1 647 ? 17.752 -5.294 20.943 1.00 93.12 647 GLU A N 1
ATOM 4997 C CA . GLU A 1 647 ? 16.490 -4.758 21.464 1.00 93.12 647 GLU A CA 1
ATOM 4998 C C . GLU A 1 647 ? 15.337 -5.104 20.526 1.00 93.12 647 GLU A C 1
ATOM 5000 O O . GLU A 1 647 ? 14.361 -5.715 20.959 1.00 93.12 647 GLU A O 1
ATOM 5005 N N . ARG A 1 648 ? 15.491 -4.823 19.227 1.00 92.25 648 ARG A N 1
ATOM 5006 C CA . ARG A 1 648 ? 14.475 -5.150 18.220 1.00 92.25 648 ARG A CA 1
ATOM 5007 C C . ARG A 1 648 ? 14.111 -6.639 18.219 1.00 92.25 648 ARG A C 1
ATOM 5009 O O . ARG A 1 648 ? 12.931 -6.975 18.173 1.00 92.25 648 ARG A O 1
ATOM 5016 N N . ASP A 1 649 ? 15.094 -7.532 18.317 1.00 93.06 649 ASP A N 1
ATOM 5017 C CA . ASP A 1 649 ? 14.857 -8.979 18.369 1.00 93.06 649 ASP A CA 1
ATOM 5018 C C . ASP A 1 649 ? 14.144 -9.424 19.657 1.00 93.06 649 ASP A C 1
ATOM 5020 O O . ASP A 1 649 ? 13.389 -10.398 19.636 1.00 93.06 649 ASP A O 1
ATOM 5024 N N . LYS A 1 650 ? 14.378 -8.751 20.794 1.00 94.31 650 LYS A N 1
ATOM 5025 C CA . LYS A 1 650 ? 13.630 -9.006 22.039 1.00 94.31 650 LYS A CA 1
ATOM 5026 C C . LYS A 1 650 ? 12.166 -8.611 21.887 1.00 94.31 650 LYS A C 1
ATOM 5028 O O . LYS A 1 650 ? 11.306 -9.432 22.200 1.00 94.31 650 LYS A O 1
ATOM 5033 N N . VAL A 1 651 ? 11.901 -7.413 21.360 1.00 94.56 651 VAL A N 1
ATOM 5034 C CA . VAL A 1 651 ? 10.535 -6.938 21.095 1.00 94.56 651 VAL A CA 1
ATOM 5035 C C . VAL A 1 651 ? 9.829 -7.882 20.129 1.00 94.56 651 VAL A C 1
ATOM 5037 O O . VAL A 1 651 ? 8.758 -8.380 20.448 1.00 94.56 651 VAL A O 1
ATOM 5040 N N . ALA A 1 652 ? 10.463 -8.242 19.010 1.00 93.50 652 ALA A N 1
ATOM 5041 C CA . ALA A 1 652 ? 9.879 -9.157 18.030 1.00 93.50 652 ALA A CA 1
ATOM 5042 C C . ALA A 1 652 ? 9.491 -10.523 18.631 1.00 93.50 652 ALA A C 1
ATOM 5044 O O . ALA A 1 652 ? 8.462 -11.083 18.259 1.00 93.50 652 ALA A O 1
ATOM 5045 N N . ARG A 1 653 ? 10.282 -11.059 19.577 1.00 94.81 653 ARG A N 1
ATOM 5046 C CA . ARG A 1 653 ? 9.926 -12.294 20.299 1.00 94.81 653 ARG A CA 1
ATOM 5047 C C . ARG A 1 653 ? 8.726 -12.111 21.223 1.00 94.81 653 ARG A C 1
ATOM 5049 O O . ARG A 1 653 ? 7.874 -12.989 21.242 1.00 94.81 653 ARG A O 1
ATOM 5056 N N . CYS A 1 654 ? 8.652 -11.002 21.957 1.00 95.25 654 CYS A N 1
ATOM 5057 C CA . CYS A 1 654 ? 7.493 -10.700 22.799 1.00 95.25 654 CYS A CA 1
ATOM 5058 C C . CYS A 1 654 ? 6.212 -10.582 21.962 1.00 95.25 654 CYS A C 1
ATOM 5060 O O . CYS A 1 654 ? 5.213 -11.222 22.275 1.00 95.25 654 CYS A O 1
ATOM 5062 N N . VAL A 1 655 ? 6.279 -9.886 20.821 1.00 94.75 655 VAL A N 1
ATOM 5063 C CA . VAL A 1 655 ? 5.151 -9.780 19.885 1.00 94.75 655 VAL A CA 1
ATOM 5064 C C . VAL A 1 655 ? 4.748 -11.150 19.322 1.00 94.75 655 VAL A C 1
ATOM 5066 O O . VAL A 1 655 ? 3.562 -11.473 19.303 1.00 94.75 655 VAL A O 1
ATOM 5069 N N . ASP A 1 656 ? 5.700 -11.995 18.897 1.00 95.12 656 ASP A N 1
ATOM 5070 C CA . ASP A 1 656 ? 5.371 -13.350 18.416 1.00 95.12 656 ASP A CA 1
ATOM 5071 C C . ASP A 1 656 ? 4.755 -14.212 19.531 1.00 95.12 656 ASP A C 1
ATOM 5073 O O . ASP A 1 656 ? 3.800 -14.946 19.280 1.00 95.12 656 ASP A O 1
ATOM 5077 N N . ASN A 1 657 ? 5.238 -14.089 20.771 1.00 96.00 657 ASN A N 1
ATOM 5078 C CA . ASN A 1 657 ? 4.666 -14.778 21.927 1.00 96.00 657 ASN A CA 1
ATOM 5079 C C . ASN A 1 657 ? 3.228 -14.328 22.204 1.00 96.00 657 ASN A C 1
ATOM 5081 O O . ASN A 1 657 ? 2.363 -15.186 22.382 1.00 96.00 657 ASN A O 1
ATOM 5085 N N . MET A 1 658 ? 2.954 -13.020 22.188 1.00 96.50 658 MET A N 1
ATOM 5086 C CA . MET A 1 658 ? 1.610 -12.453 22.335 1.00 96.50 658 MET A CA 1
ATOM 5087 C C . MET A 1 658 ? 0.660 -12.996 21.261 1.00 96.50 658 MET A C 1
ATOM 5089 O O . MET A 1 658 ? -0.418 -13.493 21.587 1.00 96.50 658 MET A O 1
ATOM 5093 N N . VAL A 1 659 ? 1.084 -12.986 19.991 1.00 97.25 659 VAL A N 1
ATOM 5094 C CA . VAL A 1 659 ? 0.305 -13.538 18.871 1.00 97.25 659 VAL A CA 1
ATOM 5095 C C . VAL A 1 659 ? 0.044 -15.032 19.064 1.00 97.25 659 VAL A C 1
ATOM 5097 O O . VAL A 1 659 ? -1.106 -15.461 19.025 1.00 97.25 659 VAL A O 1
ATOM 5100 N N . ASN A 1 660 ? 1.078 -15.840 19.322 1.00 97.56 660 ASN A N 1
ATOM 5101 C CA . ASN A 1 660 ? 0.915 -17.283 19.532 1.00 97.56 660 ASN A CA 1
ATOM 5102 C C . ASN A 1 660 ? -0.022 -17.573 20.715 1.00 97.56 660 ASN A C 1
ATOM 5104 O O . ASN A 1 660 ? -0.818 -18.509 20.669 1.00 97.56 660 ASN A O 1
ATOM 5108 N N . ARG A 1 661 ? 0.056 -16.769 21.780 1.00 97.12 661 ARG A N 1
ATOM 5109 C CA . ARG A 1 661 ? -0.800 -16.893 22.960 1.00 97.12 661 ARG A CA 1
ATOM 5110 C C . ARG A 1 661 ? -2.252 -16.574 22.623 1.00 97.12 661 ARG A C 1
ATOM 5112 O O . ARG A 1 661 ? -3.110 -17.368 22.987 1.00 97.12 661 ARG A O 1
ATOM 5119 N N . ALA A 1 662 ? -2.519 -15.490 21.894 1.00 98.00 662 ALA A N 1
ATOM 5120 C CA . ALA A 1 662 ? -3.860 -15.163 21.419 1.00 98.00 662 ALA A CA 1
ATOM 5121 C C . ALA A 1 662 ? -4.444 -16.300 20.564 1.00 98.00 662 ALA A C 1
ATOM 5123 O O . ALA A 1 662 ? -5.550 -16.758 20.838 1.00 98.00 662 ALA A O 1
ATOM 5124 N N . LEU A 1 663 ? -3.672 -16.839 19.612 1.00 98.06 663 LEU A N 1
ATOM 5125 C CA . LEU A 1 663 ? -4.098 -17.970 18.776 1.00 98.06 663 LEU A CA 1
ATOM 5126 C C . LEU A 1 663 ? -4.391 -19.238 19.599 1.00 98.06 663 LEU A C 1
ATOM 5128 O O . LEU A 1 663 ? -5.423 -19.877 19.409 1.00 98.06 663 LEU A O 1
ATOM 5132 N N . ASN A 1 664 ? -3.546 -19.569 20.582 1.00 97.94 664 ASN A N 1
ATOM 5133 C CA . ASN A 1 664 ? -3.785 -20.683 21.514 1.00 97.94 664 ASN A CA 1
ATOM 5134 C C . ASN A 1 664 ? -5.031 -20.477 22.400 1.00 97.94 664 ASN A C 1
ATOM 5136 O O . ASN A 1 664 ? -5.509 -21.419 23.034 1.00 97.94 664 ASN A O 1
ATOM 5140 N N . MET A 1 665 ? -5.535 -19.246 22.480 1.00 97.69 665 MET A N 1
ATOM 5141 C CA . MET A 1 665 ? -6.761 -18.871 23.180 1.00 97.69 665 MET A CA 1
ATOM 5142 C C . MET A 1 665 ? -7.961 -18.710 22.233 1.00 97.69 665 MET A C 1
ATOM 5144 O O . MET A 1 665 ? -8.937 -18.072 22.620 1.00 97.69 665 MET A O 1
ATOM 5148 N N . GLU A 1 666 ? -7.899 -19.289 21.027 1.00 97.25 666 GLU A N 1
ATOM 5149 C CA . GLU A 1 666 ? -8.934 -19.180 19.981 1.00 97.25 666 GLU A CA 1
ATOM 5150 C C . GLU A 1 666 ? -9.158 -17.734 19.495 1.00 97.25 666 GLU A C 1
ATOM 5152 O O . GLU A 1 666 ? -10.228 -17.380 19.003 1.00 97.25 666 GLU A O 1
ATOM 5157 N N . GLY A 1 667 ? -8.149 -16.879 19.671 1.00 97.75 667 GLY A N 1
ATOM 5158 C CA . GLY A 1 667 ? -8.118 -15.513 19.168 1.00 97.75 667 GLY A CA 1
ATOM 5159 C C . GLY A 1 667 ? -7.552 -15.395 17.757 1.00 97.75 667 GLY A C 1
ATOM 5160 O O . GLY A 1 667 ? -7.398 -16.376 17.033 1.00 97.75 667 GLY A O 1
ATOM 5161 N N . THR A 1 668 ? -7.202 -14.164 17.394 1.00 97.88 668 THR A N 1
ATOM 5162 C CA . THR A 1 668 ? -6.665 -13.782 16.084 1.00 97.88 668 THR A CA 1
ATOM 5163 C C . THR A 1 668 ? -5.342 -13.031 16.218 1.00 97.88 668 THR A C 1
ATOM 5165 O O . THR A 1 668 ? -5.092 -12.342 17.212 1.00 97.88 668 THR A O 1
ATOM 5168 N N . CYS A 1 669 ? -4.484 -13.155 15.205 1.00 96.94 669 CYS A N 1
ATOM 5169 C CA . CYS A 1 669 ? -3.199 -12.466 15.123 1.00 96.94 669 CYS A CA 1
ATOM 5170 C C . CYS A 1 669 ? -3.302 -10.980 14.749 1.00 96.94 669 CYS A C 1
ATOM 5172 O O . CYS A 1 669 ? -2.280 -10.289 14.721 1.00 96.94 669 CYS A O 1
ATOM 5174 N N . THR A 1 670 ? -4.505 -10.502 14.425 1.00 95.56 670 THR A N 1
ATOM 5175 C CA . THR A 1 670 ? -4.805 -9.092 14.179 1.00 95.56 670 THR A CA 1
ATOM 5176 C C . THR A 1 670 ? -6.275 -8.820 14.479 1.00 95.56 670 THR A C 1
ATOM 5178 O O . THR A 1 670 ? -7.157 -9.455 13.910 1.00 95.56 670 THR A O 1
ATOM 5181 N N . GLY A 1 671 ? -6.552 -7.887 15.388 1.00 92.94 671 GLY A N 1
ATOM 5182 C CA . GLY A 1 671 ? -7.907 -7.391 15.603 1.00 92.94 671 GLY A CA 1
ATOM 5183 C C . GLY A 1 671 ? -8.332 -6.430 14.495 1.00 92.94 671 GLY A C 1
ATOM 5184 O O . GLY A 1 671 ? -9.457 -6.519 14.003 1.00 92.94 671 GLY A O 1
ATOM 5185 N N . GLU A 1 672 ? -7.424 -5.543 14.066 1.00 91.88 672 GLU A N 1
ATOM 5186 C CA . GLU A 1 672 ? -7.790 -4.408 13.210 1.00 91.88 672 GLU A CA 1
ATOM 5187 C C . GLU A 1 672 ? -6.748 -3.926 12.188 1.00 91.88 672 GLU A C 1
ATOM 5189 O O . GLU A 1 672 ? -7.107 -3.245 11.221 1.00 91.88 672 GLU A O 1
ATOM 5194 N N . HIS A 1 673 ? -5.466 -4.275 12.341 1.00 93.38 673 HIS A N 1
ATOM 5195 C CA . HIS A 1 673 ? -4.386 -3.764 11.474 1.00 93.38 673 HIS A CA 1
ATOM 5196 C C . HIS A 1 673 ? -4.174 -4.562 10.180 1.00 93.38 673 HIS A C 1
ATOM 5198 O O . HIS A 1 673 ? -3.405 -4.133 9.316 1.00 93.38 673 HIS A O 1
ATOM 5204 N N . SER A 1 674 ? -4.924 -5.653 9.996 1.00 94.50 674 SER A N 1
ATOM 5205 C CA . SER A 1 674 ? -4.849 -6.564 8.842 1.00 94.50 674 SER A CA 1
ATOM 5206 C C . SER A 1 674 ? -3.533 -7.356 8.768 1.00 94.50 674 SER A C 1
ATOM 5208 O O . SER A 1 674 ? -2.794 -7.451 9.746 1.00 94.50 674 SER A O 1
ATOM 5210 N N . ILE A 1 675 ? -3.255 -7.999 7.627 1.00 97.12 675 ILE A N 1
ATOM 5211 C CA . ILE A 1 675 ? -2.092 -8.880 7.460 1.00 97.12 675 ILE A CA 1
ATOM 5212 C C . ILE A 1 675 ? -0.926 -8.159 6.786 1.00 97.12 675 ILE A C 1
ATOM 5214 O O . ILE A 1 675 ? 0.226 -8.307 7.207 1.00 97.12 675 ILE A O 1
ATOM 5218 N N . GLY A 1 676 ? -1.206 -7.401 5.724 1.00 95.25 676 GLY A N 1
ATOM 5219 C CA . GLY A 1 676 ? -0.202 -6.621 5.012 1.00 95.25 676 GLY A CA 1
ATOM 5220 C C . GLY A 1 676 ? 0.980 -7.460 4.536 1.00 95.25 676 GLY A C 1
ATOM 5221 O O . GLY A 1 676 ? 0.854 -8.596 4.067 1.00 95.25 676 GLY A O 1
ATOM 5222 N N . TRP A 1 677 ? 2.162 -6.867 4.647 1.00 93.81 677 TRP A N 1
ATOM 5223 C CA . TRP A 1 677 ? 3.439 -7.545 4.475 1.00 93.81 677 TRP A CA 1
ATOM 5224 C C . TRP A 1 677 ? 3.903 -8.235 5.770 1.00 93.81 677 TRP A C 1
ATOM 5226 O O . TRP A 1 677 ? 4.531 -9.295 5.698 1.00 93.81 677 TRP A O 1
ATOM 5236 N N . GLY A 1 678 ? 3.601 -7.645 6.933 1.00 91.88 678 GLY A N 1
ATOM 5237 C CA . GLY A 1 678 ? 4.181 -8.006 8.231 1.00 91.88 678 GLY A CA 1
ATOM 5238 C C . GLY A 1 678 ? 3.707 -9.340 8.810 1.00 91.88 678 GLY A C 1
ATOM 5239 O O . GLY A 1 678 ? 4.525 -10.135 9.276 1.00 91.88 678 GLY A O 1
ATOM 5240 N N . LYS A 1 679 ? 2.404 -9.631 8.734 1.00 95.56 679 LYS A N 1
ATOM 5241 C CA . LYS A 1 679 ? 1.765 -10.728 9.487 1.00 95.56 679 LYS A CA 1
ATOM 5242 C C . LYS A 1 679 ? 1.465 -11.988 8.674 1.00 95.56 679 LYS A C 1
ATOM 5244 O O . LYS A 1 679 ? 0.765 -12.876 9.151 1.00 95.56 679 LYS A O 1
ATOM 5249 N N . LYS A 1 680 ? 2.029 -12.140 7.470 1.00 95.19 680 LYS A N 1
ATOM 5250 C CA . LYS A 1 680 ? 1.778 -13.313 6.597 1.00 95.19 680 LYS A CA 1
ATOM 5251 C C . LYS A 1 680 ? 2.041 -14.655 7.287 1.00 95.19 680 LYS A C 1
ATOM 5253 O O . LYS A 1 680 ? 1.280 -15.601 7.123 1.00 95.19 680 LYS A O 1
ATOM 5258 N N . ALA A 1 681 ? 3.117 -14.741 8.072 1.00 94.75 681 ALA A N 1
ATOM 5259 C CA . ALA A 1 681 ? 3.431 -15.954 8.826 1.00 94.75 681 ALA A CA 1
ATOM 5260 C C . ALA A 1 681 ? 2.388 -16.233 9.921 1.00 94.75 681 ALA A C 1
ATOM 5262 O O . ALA A 1 681 ? 2.011 -17.384 10.123 1.00 94.75 681 ALA A O 1
ATOM 5263 N N . SER A 1 682 ? 1.901 -15.188 10.591 1.00 96.81 682 SER A N 1
ATOM 5264 C CA . SER A 1 682 ? 0.856 -15.283 11.611 1.00 96.81 682 SER A CA 1
ATOM 5265 C C . SER A 1 682 ? -0.488 -15.706 11.017 1.00 96.81 682 SER A C 1
ATOM 5267 O O . SER A 1 682 ? -1.148 -16.559 11.599 1.00 96.81 682 SER A O 1
ATOM 5269 N N . LEU A 1 683 ? -0.836 -15.225 9.817 1.00 97.69 683 LEU A N 1
ATOM 5270 C CA . LEU A 1 683 ? -2.025 -15.686 9.092 1.00 97.69 683 LEU A CA 1
ATOM 5271 C C . LEU A 1 683 ? -1.981 -17.200 8.849 1.00 97.69 683 LEU A C 1
ATOM 5273 O O . LEU A 1 683 ? -2.957 -17.898 9.105 1.00 97.69 683 LEU A O 1
ATOM 5277 N N . VAL A 1 684 ? -0.838 -17.725 8.393 1.00 97.00 684 VAL A N 1
ATOM 5278 C CA . VAL A 1 684 ? -0.672 -19.174 8.182 1.00 97.00 684 VAL A CA 1
ATOM 5279 C C . VAL A 1 684 ? -0.816 -19.945 9.497 1.00 97.00 684 VAL A C 1
ATOM 5281 O O . VAL A 1 684 ? -1.408 -21.022 9.493 1.00 97.00 684 VAL A O 1
ATOM 5284 N N . LYS A 1 685 ? -0.314 -19.407 10.621 1.00 97.44 685 LYS A N 1
ATOM 5285 C CA . LYS A 1 685 ? -0.511 -20.009 11.952 1.00 97.44 685 LYS A CA 1
ATOM 5286 C C . LYS A 1 685 ? -1.990 -20.025 12.370 1.00 97.44 685 LYS A C 1
ATOM 5288 O O . LYS A 1 685 ? -2.414 -20.994 12.983 1.00 97.44 685 LYS A O 1
ATOM 5293 N N . GLU A 1 686 ? -2.748 -18.976 12.049 1.00 97.94 686 GLU A N 1
ATOM 5294 C CA . GLU A 1 686 ? -4.157 -18.820 12.439 1.00 97.94 686 GLU A CA 1
ATOM 5295 C C . GLU A 1 686 ? -5.107 -19.703 11.623 1.00 97.94 686 GLU A C 1
ATOM 5297 O O . GLU A 1 686 ? -5.886 -20.460 12.195 1.00 97.94 686 GLU A O 1
ATOM 5302 N N . VAL A 1 687 ? -5.046 -19.628 10.288 1.00 97.69 687 VAL A N 1
ATOM 5303 C CA . VAL A 1 687 ? -6.040 -20.277 9.409 1.00 97.69 687 VAL A CA 1
ATOM 5304 C C . VAL A 1 687 ? -5.505 -21.484 8.634 1.00 97.69 687 VAL A C 1
ATOM 5306 O O . VAL A 1 687 ? -6.273 -22.171 7.957 1.00 97.69 687 VAL A O 1
ATOM 5309 N N . GLY A 1 688 ? -4.203 -21.764 8.726 1.00 96.88 688 GLY A N 1
ATOM 5310 C CA . GLY A 1 688 ? -3.541 -22.851 8.006 1.00 96.88 688 GLY A CA 1
ATOM 5311 C C . GLY A 1 688 ? -3.247 -22.538 6.534 1.00 96.88 688 GLY A C 1
ATOM 5312 O O . GLY A 1 688 ? -3.873 -21.680 5.908 1.00 96.88 688 GLY A O 1
ATOM 5313 N N . GLN A 1 689 ? -2.285 -23.268 5.959 1.00 95.00 689 GLN A N 1
ATOM 5314 C CA . GLN A 1 689 ? -1.831 -23.049 4.580 1.00 95.00 689 GLN A CA 1
ATOM 5315 C C . GLN A 1 689 ? -2.936 -23.306 3.543 1.00 95.00 689 GLN A C 1
ATOM 5317 O O . GLN A 1 689 ? -3.093 -22.507 2.630 1.00 95.00 689 GLN A O 1
ATOM 5322 N N . GLU A 1 690 ? -3.751 -24.349 3.721 1.00 95.81 690 GLU A N 1
ATOM 5323 C CA . GLU A 1 690 ? -4.849 -24.685 2.798 1.00 95.81 690 GLU A CA 1
ATOM 5324 C C . GLU A 1 690 ? -5.851 -23.528 2.643 1.00 95.81 690 GLU A C 1
ATOM 5326 O O . GLU A 1 690 ? -6.301 -23.214 1.540 1.00 95.81 690 GLU A O 1
ATOM 5331 N N . THR A 1 691 ? -6.169 -22.833 3.740 1.00 96.81 691 THR A N 1
ATOM 5332 C CA . THR A 1 691 ? -7.060 -21.665 3.705 1.00 96.81 691 THR A CA 1
ATOM 5333 C C . THR A 1 691 ? -6.420 -20.505 2.943 1.00 96.81 691 THR A C 1
ATOM 5335 O O . THR A 1 691 ? -7.082 -19.850 2.134 1.00 96.81 691 THR A O 1
ATOM 5338 N N . VAL A 1 692 ? -5.121 -20.271 3.147 1.00 96.31 692 VAL A N 1
ATOM 5339 C CA . VAL A 1 692 ? -4.358 -19.261 2.397 1.00 96.31 692 VAL A CA 1
ATOM 5340 C C . VAL A 1 692 ? -4.274 -19.621 0.906 1.00 96.31 692 VAL A C 1
ATOM 5342 O O . VAL A 1 692 ? -4.391 -18.739 0.057 1.00 96.31 692 VAL A O 1
ATOM 5345 N N . ASP A 1 693 ? -4.168 -20.901 0.555 1.00 94.00 693 ASP A N 1
ATOM 5346 C CA . ASP A 1 693 ? -4.135 -21.361 -0.839 1.00 94.00 693 ASP A CA 1
ATOM 5347 C C . ASP A 1 693 ? -5.480 -21.141 -1.557 1.00 94.00 693 ASP A C 1
ATOM 5349 O O . ASP A 1 693 ? -5.521 -20.790 -2.745 1.00 94.00 693 ASP A O 1
ATOM 5353 N N . VAL A 1 694 ? -6.602 -21.242 -0.836 1.00 96.50 694 VAL A N 1
ATOM 5354 C CA . VAL A 1 694 ? -7.917 -20.826 -1.353 1.00 96.50 694 VAL A CA 1
ATOM 5355 C C . VAL A 1 694 ? -7.952 -19.314 -1.609 1.00 96.50 694 VAL A C 1
ATOM 5357 O O . VAL A 1 694 ? -8.420 -18.890 -2.671 1.00 96.50 694 VAL A O 1
ATOM 5360 N N . MET A 1 695 ? -7.408 -18.489 -0.703 1.00 96.94 695 MET A N 1
ATOM 5361 C CA . MET A 1 695 ? -7.278 -17.040 -0.937 1.00 96.94 695 MET A CA 1
ATOM 5362 C C . MET A 1 695 ? -6.429 -16.754 -2.185 1.00 96.94 695 MET A C 1
ATOM 5364 O O . MET A 1 695 ? -6.818 -15.939 -3.026 1.00 96.94 695 MET A O 1
ATOM 5368 N N . ALA A 1 696 ? -5.320 -17.478 -2.361 1.00 94.50 696 ALA A N 1
ATOM 5369 C CA . ALA A 1 696 ? -4.462 -17.376 -3.539 1.00 94.50 696 ALA A CA 1
ATOM 5370 C C . ALA A 1 696 ? -5.187 -17.788 -4.832 1.00 94.50 696 ALA A C 1
ATOM 5372 O O . ALA A 1 696 ? -4.985 -17.170 -5.878 1.00 94.50 696 ALA A O 1
ATOM 5373 N N . THR A 1 697 ? -6.081 -18.778 -4.770 1.00 94.88 697 THR A N 1
ATOM 5374 C CA . THR A 1 697 ? -6.909 -19.198 -5.912 1.00 94.88 697 THR A CA 1
ATOM 5375 C C . THR A 1 697 ? -7.883 -18.096 -6.337 1.00 94.88 697 THR A C 1
ATOM 5377 O O . THR A 1 697 ? -8.004 -17.797 -7.527 1.00 94.88 697 THR A O 1
ATOM 5380 N N . ILE A 1 698 ? -8.536 -17.434 -5.376 1.00 96.62 698 ILE A N 1
ATOM 5381 C CA . ILE A 1 698 ? -9.416 -16.283 -5.643 1.00 96.62 698 ILE A CA 1
ATOM 5382 C C . ILE A 1 698 ? -8.609 -15.126 -6.244 1.00 96.62 698 ILE A C 1
ATOM 5384 O O . ILE A 1 698 ? -9.004 -14.548 -7.261 1.00 96.62 698 ILE A O 1
ATOM 5388 N N . LYS A 1 699 ? -7.449 -14.825 -5.653 1.00 96.12 699 LYS A N 1
ATOM 5389 C CA . LYS A 1 699 ? -6.506 -13.818 -6.145 1.00 96.12 699 LYS A CA 1
ATOM 5390 C C . LYS A 1 699 ? -6.096 -14.090 -7.592 1.00 96.12 699 LYS A C 1
ATOM 5392 O O . LYS A 1 699 ? -6.206 -13.197 -8.425 1.00 96.12 699 LYS A O 1
ATOM 5397 N N . GLN A 1 700 ? -5.700 -15.319 -7.914 1.00 93.62 700 GLN A N 1
ATOM 5398 C CA . GLN A 1 700 ? -5.319 -15.729 -9.266 1.00 93.62 700 GLN A CA 1
ATOM 5399 C C . GLN A 1 700 ? -6.477 -15.597 -10.269 1.00 93.62 700 GLN A C 1
ATOM 5401 O O . GLN A 1 700 ? -6.241 -15.275 -11.434 1.00 93.62 700 GLN A O 1
ATOM 5406 N N . ALA A 1 701 ? -7.718 -15.842 -9.842 1.00 94.25 701 ALA A N 1
ATOM 5407 C CA . ALA A 1 701 ? -8.891 -15.727 -10.705 1.00 94.25 701 ALA A CA 1
ATOM 5408 C C . ALA A 1 701 ? -9.233 -14.267 -11.058 1.00 94.25 701 ALA A C 1
ATOM 5410 O O . ALA A 1 701 ? -9.646 -13.992 -12.186 1.00 94.25 701 ALA A O 1
ATOM 5411 N N . LEU A 1 702 ? -9.061 -13.333 -10.115 1.00 95.81 702 LEU A N 1
ATOM 5412 C CA . LEU A 1 702 ? -9.361 -11.906 -10.312 1.00 95.81 702 LEU A CA 1
ATOM 5413 C C . LEU A 1 702 ? -8.174 -11.099 -10.852 1.00 95.81 702 LEU A C 1
ATOM 5415 O O . LEU A 1 702 ? -8.365 -10.105 -11.552 1.00 95.81 702 LEU A O 1
ATOM 5419 N N . ASP A 1 703 ? -6.955 -11.534 -10.555 1.00 96.12 703 ASP A N 1
ATOM 5420 C CA . ASP A 1 703 ? -5.712 -10.901 -10.969 1.00 96.12 703 ASP A CA 1
ATOM 5421 C C . ASP A 1 703 ? -4.704 -11.955 -11.454 1.00 96.12 703 ASP A C 1
ATOM 5423 O O . ASP A 1 703 ? -3.748 -12.304 -10.753 1.00 96.12 703 ASP A O 1
ATOM 5427 N N . PRO A 1 704 ? -4.878 -12.463 -12.686 1.00 91.06 704 PRO A N 1
ATOM 5428 C CA . PRO A 1 704 ? -4.063 -13.561 -13.189 1.00 91.06 704 PRO A CA 1
ATOM 5429 C C . PRO A 1 704 ? -2.586 -13.198 -13.379 1.00 91.06 704 PRO A C 1
ATOM 5431 O O . PRO A 1 704 ? -1.745 -14.091 -13.487 1.00 91.06 704 PRO A O 1
ATOM 5434 N N . ARG A 1 705 ? -2.265 -11.897 -13.424 1.00 91.12 705 ARG A N 1
ATOM 5435 C CA . ARG A 1 705 ? -0.902 -11.379 -13.587 1.00 91.12 705 ARG A CA 1
ATOM 5436 C C . ARG A 1 705 ? -0.260 -10.971 -12.259 1.00 91.12 705 ARG A C 1
ATOM 5438 O O . ARG A 1 705 ? 0.906 -10.589 -12.278 1.00 91.12 705 ARG A O 1
ATOM 5445 N N . TRP A 1 706 ? -0.978 -11.053 -11.137 1.00 94.12 706 TRP A N 1
ATOM 5446 C CA . TRP A 1 706 ? -0.519 -10.600 -9.819 1.00 94.12 706 TRP A CA 1
ATOM 5447 C C . TRP A 1 706 ? -0.015 -9.147 -9.816 1.00 94.12 706 TRP A C 1
ATOM 5449 O O . TRP A 1 706 ? 1.022 -8.846 -9.226 1.00 94.12 706 TRP A O 1
ATOM 5459 N N . ILE A 1 707 ? -0.717 -8.240 -10.504 1.00 95.94 707 ILE A N 1
ATOM 5460 C CA . ILE A 1 707 ? -0.366 -6.811 -10.499 1.00 95.94 707 ILE A CA 1
ATOM 5461 C C . ILE A 1 707 ? -0.950 -6.060 -9.300 1.00 95.94 707 ILE A C 1
ATOM 5463 O O . ILE A 1 707 ? -0.360 -5.079 -8.873 1.00 95.94 707 ILE A O 1
ATOM 5467 N N . LEU A 1 708 ? -2.094 -6.474 -8.753 1.00 98.06 708 LEU A N 1
ATOM 5468 C CA . LEU A 1 708 ? -2.790 -5.751 -7.687 1.00 98.06 708 LEU A CA 1
ATOM 5469 C C . LEU A 1 708 ? -2.158 -6.046 -6.327 1.00 98.06 708 LEU A C 1
ATOM 5471 O O . LEU A 1 708 ? -2.230 -7.164 -5.820 1.00 98.06 708 LEU A O 1
ATOM 5475 N N . ASN A 1 709 ? -1.528 -5.034 -5.749 1.00 97.44 709 ASN A N 1
ATOM 5476 C CA . ASN A 1 709 ? -0.849 -5.047 -4.462 1.00 97.44 709 ASN A CA 1
ATOM 5477 C C . ASN A 1 709 ? -0.070 -6.351 -4.152 1.00 97.44 709 ASN A C 1
ATOM 5479 O O . ASN A 1 709 ? -0.360 -7.038 -3.169 1.00 97.44 709 ASN A O 1
ATOM 5483 N N . PRO A 1 710 ? 0.900 -6.756 -4.994 1.00 95.50 710 PRO A N 1
ATOM 5484 C CA . PRO A 1 710 ? 1.552 -8.053 -4.859 1.00 95.50 710 PRO A CA 1
ATOM 5485 C C . PRO A 1 710 ? 2.370 -8.178 -3.571 1.00 95.50 710 PRO A C 1
ATOM 5487 O O . PRO A 1 710 ? 3.027 -7.229 -3.126 1.00 95.50 710 PRO A O 1
ATOM 5490 N N . GLY A 1 711 ? 2.361 -9.394 -3.015 1.00 92.81 711 GLY A N 1
ATOM 5491 C CA . GLY A 1 711 ? 3.135 -9.794 -1.839 1.00 92.81 711 GLY A CA 1
ATOM 5492 C C . GLY A 1 711 ? 2.483 -9.506 -0.485 1.00 92.81 711 GLY A C 1
ATOM 5493 O O . GLY A 1 711 ? 3.134 -9.753 0.533 1.00 92.81 711 GLY A O 1
ATOM 5494 N N . LYS A 1 712 ? 1.253 -8.975 -0.461 1.00 95.12 712 LYS A N 1
ATOM 5495 C CA . LYS A 1 712 ? 0.474 -8.708 0.761 1.00 95.12 712 LYS A CA 1
ATOM 5496 C C . LYS A 1 712 ? -0.504 -9.8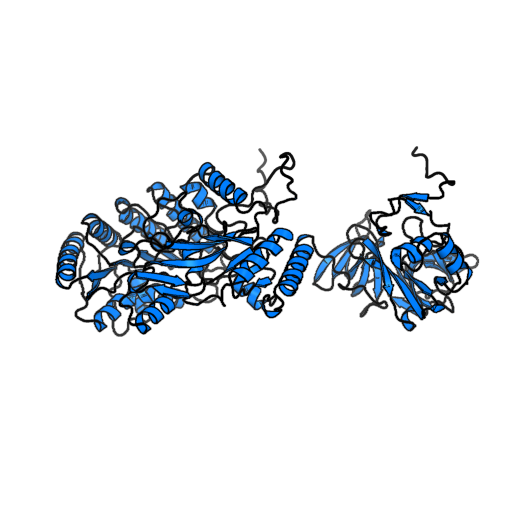49 0.989 1.00 95.12 712 LYS A C 1
ATOM 5498 O O . LYS A 1 712 ? -0.963 -10.447 0.014 1.00 95.12 712 LYS A O 1
ATOM 5503 N N . ILE A 1 713 ? -0.797 -10.152 2.255 1.00 95.88 713 ILE A N 1
ATOM 5504 C CA . ILE A 1 713 ? -1.574 -11.316 2.728 1.00 95.88 713 ILE A CA 1
ATOM 5505 C C . ILE A 1 713 ? -0.863 -12.655 2.459 1.00 95.88 713 ILE A C 1
ATOM 5507 O O . ILE A 1 713 ? -0.762 -13.503 3.340 1.00 95.88 713 ILE A O 1
ATOM 5511 N N . MET A 1 714 ? -0.305 -12.828 1.264 1.00 92.50 714 MET A N 1
ATOM 5512 C CA . MET A 1 714 ? 0.375 -14.030 0.800 1.00 92.50 714 MET A CA 1
ATOM 5513 C C . MET A 1 714 ? 1.565 -13.673 -0.103 1.00 92.50 714 MET A C 1
ATOM 5515 O O . MET A 1 714 ? 1.612 -12.607 -0.724 1.00 92.50 714 MET A O 1
ATOM 5519 N N . ASP A 1 715 ? 2.550 -14.568 -0.167 1.00 89.94 715 ASP A N 1
ATOM 5520 C CA . ASP A 1 715 ? 3.667 -14.434 -1.103 1.00 89.94 715 ASP A CA 1
ATOM 5521 C C . ASP A 1 715 ? 3.200 -14.713 -2.542 1.00 89.94 715 ASP A C 1
ATOM 5523 O O . ASP A 1 715 ? 2.281 -15.496 -2.778 1.00 89.94 715 ASP A O 1
ATOM 5527 N N . VAL A 1 716 ? 3.854 -14.086 -3.524 1.00 82.31 716 VAL A N 1
ATOM 5528 C CA . VAL A 1 716 ? 3.603 -14.390 -4.941 1.00 82.31 716 VAL A CA 1
ATOM 5529 C C . VAL A 1 716 ? 3.998 -15.853 -5.203 1.00 82.31 716 VAL A C 1
ATOM 5531 O O . VAL A 1 716 ? 5.147 -16.210 -4.913 1.00 82.31 716 VAL A O 1
ATOM 5534 N N . PRO A 1 717 ? 3.112 -16.691 -5.775 1.00 71.56 717 PRO A N 1
ATOM 5535 C CA . PRO A 1 717 ? 3.376 -18.106 -5.976 1.00 71.56 717 PRO A CA 1
ATOM 5536 C C . PRO A 1 717 ? 4.645 -18.343 -6.789 1.00 71.56 717 PRO A C 1
ATOM 5538 O O . PRO A 1 717 ? 4.847 -17.767 -7.862 1.00 71.56 717 PRO A O 1
ATOM 5541 N N . TRP A 1 718 ? 5.490 -19.253 -6.308 1.00 57.59 718 TRP A N 1
ATOM 5542 C CA . TRP A 1 718 ? 6.564 -19.807 -7.119 1.00 57.59 718 TRP A CA 1
ATOM 5543 C C . TRP A 1 718 ? 5.992 -20.930 -7.984 1.00 57.59 718 TRP A C 1
ATOM 5545 O O . TRP A 1 718 ? 5.765 -22.034 -7.502 1.00 57.59 718 TRP A O 1
ATOM 5555 N N . MET A 1 719 ? 5.735 -20.655 -9.263 1.00 52.16 719 MET A N 1
ATOM 5556 C CA . MET A 1 719 ? 5.314 -21.696 -10.204 1.00 52.16 719 MET A CA 1
ATOM 5557 C C . MET A 1 719 ? 6.559 -22.396 -10.782 1.00 52.16 719 MET A C 1
ATOM 5559 O O . MET A 1 719 ? 7.397 -21.727 -11.392 1.00 52.16 719 MET A O 1
ATOM 5563 N N . PRO A 1 720 ? 6.742 -23.719 -10.609 1.00 40.25 720 PRO A N 1
ATOM 5564 C CA . PRO A 1 720 ? 7.809 -24.453 -11.283 1.00 40.25 720 PRO A CA 1
ATOM 5565 C C . PRO A 1 720 ? 7.642 -24.356 -12.808 1.00 40.25 720 PRO A C 1
ATOM 5567 O O . PRO A 1 720 ? 6.527 -24.296 -13.312 1.00 40.25 720 PRO A O 1
ATOM 5570 N N . LYS A 1 721 ? 8.740 -24.417 -13.573 1.00 39.81 721 LYS A N 1
ATOM 5571 C CA . LYS A 1 721 ? 8.730 -24.375 -15.057 1.00 39.81 721 LYS A CA 1
ATOM 5572 C C . LYS A 1 721 ? 7.900 -25.475 -15.744 1.00 39.81 721 LYS A C 1
ATOM 5574 O O . LYS A 1 721 ? 7.766 -25.428 -16.963 1.00 39.81 721 LYS A O 1
ATOM 5579 N N . GLU A 1 722 ? 7.412 -26.458 -14.996 1.00 35.41 722 GLU A N 1
ATOM 5580 C CA . GLU A 1 722 ? 6.781 -27.682 -15.500 1.00 35.41 722 GLU A CA 1
ATOM 5581 C C . GLU A 1 722 ? 5.246 -27.633 -15.504 1.00 35.41 722 GLU A C 1
ATOM 5583 O O . GLU A 1 722 ? 4.617 -28.473 -16.145 1.00 35.41 722 GLU A O 1
ATOM 5588 N N . THR A 1 723 ? 4.617 -26.639 -14.869 1.00 42.31 723 THR A N 1
ATOM 5589 C CA . THR A 1 723 ? 3.188 -26.387 -15.082 1.00 42.31 723 THR A CA 1
ATOM 5590 C C . THR A 1 723 ? 3.005 -25.655 -16.414 1.00 42.31 723 THR A C 1
ATOM 5592 O O . THR A 1 723 ? 3.645 -24.643 -16.681 1.00 42.31 723 THR A O 1
ATOM 5595 N N . ASN A 1 724 ? 2.111 -26.148 -17.279 1.00 38.09 724 ASN A N 1
ATOM 5596 C CA . ASN A 1 724 ? 1.786 -25.554 -18.591 1.00 38.09 724 ASN A CA 1
ATOM 5597 C C . ASN A 1 724 ? 1.191 -24.124 -18.522 1.00 38.09 724 ASN A C 1
ATOM 5599 O O . ASN A 1 724 ? 0.781 -23.577 -19.545 1.00 38.09 724 ASN A O 1
ATOM 5603 N N . VAL A 1 725 ? 1.146 -23.504 -17.341 1.00 42.81 725 VAL A N 1
ATOM 5604 C CA . VAL A 1 725 ? 0.902 -22.071 -17.173 1.00 42.81 725 VAL A CA 1
ATOM 5605 C C . VAL A 1 725 ? 2.261 -21.398 -17.263 1.00 42.81 725 VAL A C 1
ATOM 5607 O O . VAL A 1 725 ? 3.100 -21.537 -16.375 1.00 42.81 725 VAL A O 1
ATOM 5610 N N . ALA A 1 726 ? 2.522 -20.716 -18.374 1.00 41.41 726 ALA A N 1
ATOM 5611 C CA . ALA A 1 726 ? 3.798 -20.065 -18.584 1.00 41.41 726 ALA A CA 1
ATOM 5612 C C . ALA A 1 726 ? 4.104 -19.126 -17.402 1.00 41.41 726 ALA A C 1
ATOM 5614 O O . ALA A 1 726 ? 3.457 -18.096 -17.237 1.00 41.41 726 ALA A O 1
ATOM 5615 N N . LEU A 1 727 ? 5.179 -19.415 -16.656 1.00 44.53 727 LEU A N 1
ATOM 5616 C CA . LEU A 1 727 ? 5.876 -18.481 -15.748 1.00 44.53 727 LEU A CA 1
ATOM 5617 C C . LEU A 1 727 ? 6.042 -17.064 -16.339 1.00 44.53 727 LEU A C 1
ATOM 5619 O O . LEU A 1 727 ? 6.302 -16.105 -15.621 1.00 44.53 727 LEU A O 1
ATOM 5623 N N . ALA A 1 728 ? 5.935 -16.947 -17.663 1.00 49.22 728 ALA A N 1
ATOM 5624 C CA . ALA A 1 728 ? 5.988 -15.720 -18.425 1.00 49.22 728 ALA A CA 1
ATOM 5625 C C . ALA A 1 728 ? 4.800 -14.764 -18.218 1.00 49.22 728 ALA A C 1
ATOM 5627 O O . ALA A 1 728 ? 4.927 -13.646 -18.709 1.00 49.22 728 ALA A O 1
ATOM 5628 N N . ASP A 1 729 ? 3.692 -15.137 -17.564 1.00 59.84 729 ASP A N 1
ATOM 5629 C CA . ASP A 1 729 ? 2.490 -14.280 -17.475 1.00 59.84 729 ASP A CA 1
ATOM 5630 C C . ASP A 1 729 ? 2.308 -13.504 -16.160 1.00 59.84 729 ASP A C 1
ATOM 5632 O O . ASP A 1 729 ? 1.489 -12.585 -16.114 1.00 59.84 729 ASP A O 1
ATOM 5636 N N . VAL A 1 730 ? 3.113 -13.782 -15.132 1.00 64.81 730 VAL A N 1
ATOM 5637 C CA . VAL A 1 730 ? 3.092 -13.031 -13.864 1.00 64.81 730 VAL A CA 1
ATOM 5638 C C . VAL A 1 730 ? 3.950 -11.764 -13.983 1.00 64.81 730 VAL A C 1
ATOM 5640 O O . VAL A 1 730 ? 5.035 -11.786 -14.566 1.00 64.81 730 VAL A O 1
ATOM 5643 N N . ALA A 1 731 ? 3.462 -10.643 -13.451 1.00 67.94 731 ALA A N 1
ATOM 5644 C CA . ALA A 1 731 ? 4.126 -9.341 -13.496 1.00 67.94 731 ALA A CA 1
ATOM 5645 C C . ALA A 1 731 ? 5.361 -9.239 -12.604 1.00 67.94 731 ALA A C 1
ATOM 5647 O O . ALA A 1 731 ? 6.295 -8.495 -12.895 1.00 67.94 731 ALA A O 1
ATOM 5648 N N . VAL A 1 732 ? 5.378 -10.016 -11.529 1.00 68.25 732 VAL A N 1
ATOM 5649 C CA . VAL A 1 732 ? 6.407 -9.968 -10.501 1.00 68.25 732 VAL A CA 1
ATOM 5650 C C . VAL A 1 732 ? 7.085 -11.324 -10.383 1.00 68.25 732 VAL A C 1
ATOM 5652 O O . VAL A 1 732 ? 6.442 -12.372 -10.383 1.00 68.25 732 VAL A O 1
ATOM 5655 N N . THR A 1 733 ? 8.415 -11.316 -10.310 1.00 60.88 733 THR A N 1
ATOM 5656 C CA . THR A 1 733 ? 9.180 -12.533 -10.014 1.00 60.88 733 THR A CA 1
ATOM 5657 C C . THR A 1 733 ? 9.229 -12.708 -8.495 1.00 60.88 733 TH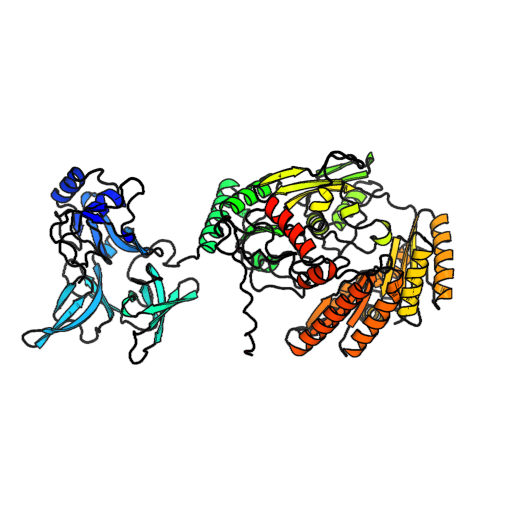R A C 1
ATOM 5659 O O . THR A 1 733 ? 9.569 -11.738 -7.816 1.00 60.88 733 THR A O 1
ATOM 5662 N N . PRO A 1 734 ? 8.939 -13.901 -7.938 1.00 59.28 734 PRO A N 1
ATOM 5663 C CA . PRO A 1 734 ? 9.035 -14.131 -6.499 1.00 59.28 734 PRO A CA 1
ATOM 5664 C C . PRO A 1 734 ? 10.419 -13.741 -5.968 1.00 59.28 734 PRO A C 1
ATOM 5666 O O . PRO A 1 734 ? 11.442 -14.096 -6.564 1.00 59.28 734 PRO A O 1
ATOM 5669 N N . ILE A 1 735 ? 10.462 -13.031 -4.837 1.00 54.25 735 ILE A N 1
ATOM 5670 C CA . ILE A 1 735 ? 11.723 -12.752 -4.146 1.00 54.25 735 ILE A CA 1
ATOM 5671 C C . ILE A 1 735 ? 12.242 -14.102 -3.652 1.00 54.25 735 ILE A C 1
ATOM 5673 O O . ILE A 1 735 ? 11.596 -14.764 -2.838 1.00 54.25 735 ILE A O 1
ATOM 5677 N N . ARG A 1 736 ? 13.402 -14.546 -4.153 1.00 40.34 736 ARG A N 1
ATOM 5678 C CA . ARG A 1 736 ? 14.080 -15.708 -3.570 1.00 40.34 736 ARG A CA 1
ATOM 5679 C C . ARG A 1 736 ? 14.406 -15.350 -2.125 1.00 40.34 736 ARG A C 1
ATOM 5681 O O . ARG A 1 736 ? 15.280 -14.515 -1.903 1.00 40.34 736 ARG A O 1
ATOM 5688 N N . LYS A 1 737 ? 13.752 -15.996 -1.152 1.00 37.28 737 LYS A N 1
ATOM 5689 C CA . LYS A 1 737 ? 14.282 -16.028 0.215 1.00 37.28 737 LYS A CA 1
ATOM 5690 C C . LYS A 1 737 ? 15.720 -16.528 0.096 1.00 37.28 737 LYS A C 1
ATOM 5692 O O . LYS A 1 737 ? 15.948 -17.587 -0.494 1.00 37.28 737 LYS A O 1
ATOM 5697 N N . ALA A 1 738 ? 16.687 -15.740 0.570 1.00 30.89 738 ALA A N 1
ATOM 5698 C CA . ALA A 1 738 ? 18.041 -16.233 0.761 1.00 30.89 738 ALA A CA 1
ATOM 5699 C C . ALA A 1 738 ? 17.900 -17.497 1.611 1.00 30.89 738 ALA A C 1
ATOM 5701 O O . ALA A 1 738 ? 17.377 -17.437 2.725 1.00 30.89 738 ALA A O 1
ATOM 5702 N N . GLY A 1 739 ? 18.202 -18.654 1.021 1.00 28.08 739 GLY A N 1
ATOM 5703 C CA . GLY A 1 739 ? 18.015 -19.923 1.701 1.00 28.08 739 GLY A CA 1
ATOM 5704 C C . GLY A 1 739 ? 18.752 -19.872 3.030 1.00 28.08 739 GLY A C 1
ATOM 5705 O O . GLY A 1 739 ? 19.909 -19.447 3.072 1.00 28.08 739 GLY A O 1
ATOM 5706 N N . LYS A 1 740 ? 18.095 -20.328 4.104 1.00 29.16 740 LYS A N 1
ATOM 5707 C CA . LYS A 1 740 ? 18.838 -20.889 5.230 1.00 29.16 740 LYS A CA 1
ATOM 5708 C C . LYS A 1 740 ? 19.848 -21.845 4.602 1.00 29.16 740 LYS A C 1
ATOM 5710 O O . LYS A 1 740 ? 19.449 -22.727 3.840 1.00 29.16 740 LYS A O 1
ATOM 5715 N N . GLN A 1 741 ? 21.139 -21.605 4.831 1.00 27.12 741 GLN A N 1
ATOM 5716 C CA . GLN A 1 741 ? 22.156 -22.614 4.576 1.00 27.12 741 GLN A CA 1
ATOM 5717 C C . GLN A 1 741 ? 21.624 -23.902 5.194 1.00 27.12 741 GLN A C 1
ATOM 5719 O O . GLN A 1 741 ? 21.379 -23.940 6.399 1.00 27.12 741 GLN A O 1
ATOM 5724 N N . ASN A 1 742 ? 21.366 -24.909 4.360 1.00 25.73 742 ASN A N 1
ATOM 5725 C CA . ASN A 1 742 ? 21.167 -26.259 4.847 1.00 25.73 742 ASN A CA 1
ATOM 5726 C C . ASN A 1 742 ? 22.399 -26.569 5.696 1.00 25.73 742 ASN A C 1
ATOM 5728 O O . ASN A 1 742 ? 23.509 -26.659 5.167 1.00 25.73 742 ASN A O 1
ATOM 5732 N N . SER A 1 743 ? 22.209 -26.651 7.011 1.00 27.03 743 SER A N 1
ATOM 5733 C CA . SER A 1 743 ? 23.124 -27.372 7.875 1.00 27.03 743 SER A CA 1
ATOM 5734 C C . SER A 1 743 ? 23.176 -28.788 7.319 1.00 27.03 743 SER A C 1
ATOM 5736 O O . SER A 1 743 ? 22.161 -29.481 7.298 1.00 27.03 743 SER A O 1
ATOM 5738 N N . LEU A 1 744 ? 24.331 -29.131 6.761 1.00 27.47 744 LEU A N 1
ATOM 5739 C CA . LEU A 1 744 ? 24.683 -30.478 6.350 1.00 27.47 744 LEU A CA 1
ATOM 5740 C C . LEU A 1 744 ? 24.525 -31.396 7.570 1.00 27.47 744 LEU A C 1
ATOM 5742 O O . LEU A 1 744 ? 25.206 -31.183 8.574 1.00 27.47 744 LEU A O 1
ATOM 5746 N N . GLU A 1 745 ? 23.612 -32.360 7.476 1.00 28.28 745 GLU A N 1
ATOM 5747 C CA . GLU A 1 745 ? 23.867 -33.704 8.005 1.00 28.28 745 GLU A CA 1
ATOM 5748 C C . GLU A 1 745 ? 24.791 -34.448 7.038 1.00 28.28 745 GLU A C 1
ATOM 5750 O O . GLU A 1 745 ? 24.618 -34.268 5.804 1.00 28.28 745 GLU A O 1
#

Secondary structure (DSSP, 8-state):
---PPPTT-SEEE--GGG---TTS-SEEEPPPSSSS-TTSEEEHHHIIIIIS---SSHHHHHHHHHTT-EEETTEE---TT-EEETT-EEEETTTTEEEEEEE-TTS-EEEEEE-HHHHTEEEEEEEEEEE-TTS-EEEEETTS-EEES--TT--TT-EEEEETTT--EEEEE-S-TT-EEEE-SSTTTT-EEEEEEEE--TTS--EEEEE-TTS-EEEEEGGGEEEEESSSBSS---TTTT----HHHHHHHHHHHHHHHHH--GGGEE--HHHHHHTT--TT-S---SPPPSEEE---SHHHHHHHHHHHHHHT--EEEESS---SS-TT--TT--EEEEGGG---EEEEETTTTEEEE-TT-BHHHHHHHHHHTT-SEE-----STT-BHHHHHHHT---TTHHHH--HHHHEEEEEEE-TTS-EEESS-S-S---SS--THHHHTTSTTSS-EEEEEEEE-EEPPSEEEEEEEE-SSHHHHHHHHHHHHHTT---SEEEEE-HHHHHHHHHH-TTTT----SS-EEEEEEEE-HHHHHHHHHHHHHHHHHTT-EEEEE-SSHHHHHHHHHHHHHHHHHHHHTPPTTEEEEE--EE--GGGHHHHHHHHHHHHHHTTS-EEEEE-GGGTEEEEEEEEETT-HHHHHHHHHHHHHHHHHHHHTT-BS-SSS--TTTTHHHHHHHH-HHHHHHHHHHHHHH-TT--BSTTSSSPPP---TTSSS-GGG-SSPPP----------

Foldseek 3Di:
DPDPDDPPDQKDQDPVQLPADPVVDRIDGQADDALADSNFFDFQLSCCCVVVVVDVDDVSSLVLLVVQQKDKLNHRDNGRRHTHGAFIWIAGNVVRWIWGWFAAQVLHTDTHTDDPVLRQKTKFQWADWDQDPPRWIWTATSSGDIGTPDDPVDDHRKMFIAGSVVRDTPDIDDPDFQFWKAFNDDNRHQAIFTFHDWDDDVVDFIKTWGAFPVRDIDIDGSVRIHGQGHNDGSGDGDPPRRDDDDLLRVLQVQLLVQLCVVVVPNVQKDQDPVVQDLQADDLQAPDGDPATARIEGADQALQSVLSSLQSCQVSLFFEFEDALSNFHQRLRHCPFHGYYYYPCNQADFPDDDLVQQKTKGFFRHFQVNQQVVCVVVVSLWHDQFDDDRSHTNQQQQQQQFHDQQCLQQNTSLSFFQWFFWQFSNSDTDIQDDRDSDDPPDDRCSVVRRNNSQLQTGTGMTMTGIDGDFPDKKKKKWFAQALLLLLQLLLVLVVVVQRWRGKKKWALLLLVLLQVLCQLPPDRDHSGIMIMTMDGHDPVSRVVSVVVSVVSSVVSRIDDMDMDPDPVVRCSNCRSVVCSVVSVVVPDDPQKGKDKFKKFADSVCLSVLVVVLVVLLVVLVFRKIKMARSSRRMIIIITMDGPPDPVRVVSVVVSRVVSLVVRLVRVMARHPGSHFFQRNLVSLCVRPNPVVLVVVVVSSCVRNVQSNGSANTNHFDDDDPCPPPPHPVRHSGDTDPDPDDPPPDD

Radius of gyration: 35.68 Å; chains: 1; bounding box: 98×55×102 Å

pLDDT: mean 89.88, std 12.24, range [25.73, 98.88]

Sequence (745 aa):
MARGIKKHQKRLSAPSHWLLDKLSGVYAPKPSAGPHKLRDCMPLIVFIRNRLKYALNYRETRSILMQRLVKVDGKVRTDMTYPAGFMDVISIEKTGENFRLIYDTKGRFTVHRIQAEEAEYKLGKVKRVQLGKGGIPFLVTHDARTIRYPDPLIKVNDTVKIDLATGKITDFVKFDTGAIAMVTGGRNMGRIGVITHRERHDGGFAIVHIKDAIDNTFATRESNVFVIGQDKPWISIPKGKGVKLTIAEEQNKQAIDEIVAEIGNPEIISTDHEDLTTHGYSEWSTVNLETLPVAVAYPRSTEDVATIARICHKHRVPLIPYSGGTSLEGNFSAPYGGVSVDFAHMDRILQLNKDDMDVVVQPSIGWQDLNRKLADAEAGLFFPVDPGPTAKIGGMIGTNCSGTNAVRYGTMKDWVINLTVVLADGRVIKTRRRPRKSSAGYNLNGLFVGSEGTLGIVTEATLKLAVIPETYSVGVVSFPTIRDAAAAAAGVMQAGVPVNCLEIMDDVQMRVVNLSGSTAPRTWKELPTLFFKFAGSKASVAENISTVQAITARNGGADFAFAEDEREQKVLWSARKESLWSMLALRKDGQDVWSTDVAVPLSRLADLIEVSKKEMDDLGMFASILGHVGDGNFHESIMYSKNDAKERDKVARCVDNMVNRALNMEGTCTGEHSIGWGKKASLVKEVGQETVDVMATIKQALDPRWILNPGKIMDVPWMPKETNVALADVAVTPIRKAGKQNSLE

Organism: NCBI:txid1069075